Protein AF-A0A7C9F7L4-F1 (afdb_monomer_lite)

Radius of gyration: 34.63 Å; chains: 1; bounding box: 66×63×102 Å

Secondary structure (DSSP, 8-state):
--EEEEEE-SS-TT-EEEEETTEEEEES-TTSSS---EE--TTS-S--EEEEEE-TTT--EEEEETTTEEEEE-TT-TTTSPPEEEE-SPPPSEEETT-EEEEEEEEES---TT--EEEEE--TTS-SSSS-EEEEEESSSEEEEE----TTS--EEEEEEEEEEETTEEEPPPEEEEEEESPPP-BPTT-SEEEEEETTEEEEEEEBSSSEEEEEEEEETTPPPPPHHHHHTTB-TTSSBPSEEEEEEE-STTPEEEEEE-SPPTT-EEEEEEEEEESSSPPPPTTPPPEEEEEE-SS---------EEEETGGG-S--EEEETTSS-EEE-----GGGEEEEEEEEEEEETT-EEEEEEE----TTS----EEEEEEE-SS-SS---GGGEEEE--SSS--SEEEEEEE--TTPPPEEEEEEEEEEEGGG-----SSS-EEE--EEEEEEEEE--SEEEB-SSEETT-GGGBTTSS---TTSEEEEPTT-EEEEES-EEEESEEEESS-EEEEETT-EEEETT-

Structure (mmCIF, N/CA/C/O backbone):
data_AF-A0A7C9F7L4-F1
#
_entry.id   AF-A0A7C9F7L4-F1
#
loop_
_atom_site.group_PDB
_atom_site.id
_atom_site.type_symbol
_atom_site.label_atom_id
_atom_site.label_alt_id
_atom_site.label_comp_id
_atom_site.label_asym_id
_atom_site.label_entity_id
_atom_site.label_seq_id
_atom_site.pdbx_PDB_ins_code
_atom_site.Cartn_x
_atom_site.Cartn_y
_atom_site.Cartn_z
_atom_site.occupancy
_atom_site.B_iso_or_equiv
_atom_site.auth_seq_id
_atom_site.auth_comp_id
_atom_site.auth_asym_id
_atom_site.auth_atom_id
_atom_site.pdbx_PDB_model_num
ATOM 1 N N . MET A 1 1 ? 29.630 -13.111 62.685 1.00 78.38 1 MET A N 1
ATOM 2 C CA . MET A 1 1 ? 29.872 -14.139 61.651 1.00 78.38 1 MET A CA 1
ATOM 3 C C . MET A 1 1 ? 30.334 -13.424 60.390 1.00 78.38 1 MET A C 1
ATOM 5 O O . MET A 1 1 ? 29.622 -12.512 59.988 1.00 78.38 1 MET A O 1
ATOM 9 N N . PRO A 1 2 ? 31.515 -13.728 59.824 1.00 90.69 2 PRO A N 1
ATOM 10 C CA . PRO A 1 2 ? 31.982 -13.046 58.617 1.00 90.69 2 PRO A CA 1
ATOM 11 C C . PRO A 1 2 ? 31.049 -13.299 57.427 1.00 90.69 2 PRO A C 1
ATOM 13 O O . PRO A 1 2 ? 30.660 -14.443 57.178 1.00 90.69 2 PRO A O 1
ATOM 16 N N . ILE A 1 3 ? 30.709 -12.226 56.713 1.00 93.94 3 ILE A N 1
ATOM 17 C CA . ILE A 1 3 ? 29.954 -12.257 55.456 1.00 93.94 3 ILE A CA 1
ATOM 18 C C . ILE A 1 3 ? 30.969 -12.319 54.313 1.00 93.94 3 ILE A C 1
ATOM 20 O O . ILE A 1 3 ? 31.952 -11.578 54.314 1.00 93.94 3 ILE A O 1
ATOM 24 N N . ARG A 1 4 ? 30.743 -13.219 53.358 1.00 93.19 4 ARG A N 1
ATOM 25 C CA . ARG A 1 4 ? 31.626 -13.460 52.208 1.00 93.19 4 ARG A CA 1
ATOM 26 C C . ARG A 1 4 ? 31.029 -12.968 50.896 1.00 93.19 4 ARG A C 1
ATOM 28 O O . ARG A 1 4 ? 31.770 -12.526 50.027 1.00 93.19 4 ARG A O 1
ATOM 35 N N . TYR A 1 5 ? 29.705 -13.011 50.776 1.00 96.06 5 TYR A N 1
ATOM 36 C CA . TYR A 1 5 ? 28.981 -12.562 49.592 1.00 96.06 5 TYR A CA 1
ATOM 37 C C . TYR A 1 5 ? 27.568 -12.109 49.971 1.00 96.06 5 TYR A C 1
ATOM 39 O O . TYR A 1 5 ? 27.015 -12.602 50.955 1.00 96.06 5 TYR A O 1
ATOM 47 N N . GLY A 1 6 ? 26.975 -11.206 49.191 1.00 94.88 6 GLY A N 1
ATOM 48 C CA . GLY A 1 6 ? 25.592 -10.763 49.355 1.00 94.88 6 GLY A CA 1
ATOM 49 C C . GLY A 1 6 ? 24.876 -10.651 48.012 1.00 94.88 6 GLY A C 1
ATOM 50 O O . GLY A 1 6 ? 25.499 -10.312 47.009 1.00 94.88 6 GLY A O 1
ATOM 51 N N . LEU A 1 7 ? 23.582 -10.956 47.994 1.00 95.25 7 LEU A N 1
ATOM 52 C CA . LEU A 1 7 ? 22.747 -10.963 46.797 1.00 95.25 7 LEU A CA 1
ATOM 53 C C . LEU A 1 7 ? 21.364 -10.386 47.124 1.00 95.25 7 LEU A C 1
ATOM 55 O O . LEU A 1 7 ? 20.675 -10.904 48.002 1.00 95.25 7 LEU A O 1
ATOM 59 N N . PHE A 1 8 ? 20.957 -9.347 46.395 1.00 92.25 8 PHE A N 1
ATOM 60 C CA . PHE A 1 8 ? 19.576 -8.858 46.400 1.00 92.25 8 PHE A CA 1
ATOM 61 C C . PHE A 1 8 ? 18.698 -9.739 45.510 1.00 92.25 8 PHE A C 1
ATOM 63 O O . PHE A 1 8 ? 19.134 -10.159 44.431 1.00 92.25 8 PHE A O 1
ATOM 70 N N . ASN A 1 9 ? 17.459 -9.978 45.937 1.00 85.75 9 ASN A N 1
ATOM 71 C CA . ASN A 1 9 ? 16.445 -10.547 45.058 1.00 85.75 9 ASN A CA 1
ATOM 72 C C . ASN A 1 9 ? 16.118 -9.534 43.945 1.00 85.75 9 ASN A C 1
ATOM 74 O O . ASN A 1 9 ? 15.819 -8.373 44.215 1.00 85.75 9 ASN A O 1
ATOM 78 N N . GLN A 1 10 ? 16.195 -9.971 42.687 1.00 81.75 10 GLN A N 1
ATOM 79 C CA . GLN A 1 10 ? 15.934 -9.121 41.519 1.00 81.75 10 GLN A CA 1
ATOM 80 C C . GLN A 1 10 ? 14.440 -8.809 41.333 1.00 81.75 10 GLN A C 1
ATOM 82 O O . GLN A 1 10 ? 14.101 -7.872 40.619 1.00 81.75 10 GLN A O 1
ATOM 87 N N . LEU A 1 11 ? 13.556 -9.589 41.965 1.00 74.00 11 LEU A N 1
ATOM 88 C CA . LEU A 1 11 ? 12.103 -9.406 41.925 1.00 74.00 11 LEU A CA 1
ATOM 89 C C . LEU A 1 11 ? 11.584 -8.571 43.108 1.00 74.00 11 LEU A C 1
ATOM 91 O O . LEU A 1 11 ? 10.506 -7.994 43.018 1.00 74.00 11 LEU A O 1
ATOM 95 N N . ASP A 1 12 ? 12.347 -8.497 44.204 1.00 78.81 12 ASP A N 1
ATOM 96 C CA . ASP A 1 12 ? 12.028 -7.709 45.400 1.00 78.81 12 ASP A CA 1
ATOM 97 C C . ASP A 1 12 ? 13.316 -7.278 46.119 1.00 78.81 12 ASP A C 1
ATOM 99 O O . ASP A 1 12 ? 13.899 -8.020 46.911 1.00 78.81 12 ASP A O 1
ATOM 103 N N . MET A 1 13 ? 13.755 -6.041 45.883 1.00 83.31 13 MET A N 1
ATOM 104 C CA . MET A 1 13 ? 15.002 -5.520 46.456 1.00 83.31 13 MET A CA 1
ATOM 105 C C . MET A 1 13 ? 14.973 -5.348 47.984 1.00 83.31 13 MET A C 1
ATOM 107 O O . MET A 1 13 ? 16.004 -5.022 48.576 1.00 83.31 13 MET A O 1
ATOM 111 N N . SER A 1 14 ? 13.832 -5.563 48.647 1.00 83.44 14 SER A N 1
ATOM 112 C CA . SER A 1 14 ? 13.782 -5.614 50.109 1.00 83.44 14 SER A CA 1
ATOM 113 C C . SER A 1 14 ? 14.361 -6.919 50.668 1.00 83.44 14 SER A C 1
ATOM 115 O O . SER A 1 14 ? 14.740 -6.963 51.838 1.00 83.44 14 SER A O 1
ATOM 117 N N . GLN A 1 15 ? 14.502 -7.964 49.848 1.00 88.00 15 GLN A N 1
ATOM 118 C CA . GLN A 1 15 ? 15.021 -9.260 50.272 1.00 88.00 15 GLN A CA 1
ATOM 119 C C . GLN A 1 15 ? 16.504 -9.417 49.929 1.00 88.00 15 GLN A C 1
ATOM 121 O O . GLN A 1 15 ? 16.951 -9.118 48.817 1.00 88.00 15 GLN A O 1
ATOM 126 N N . VAL A 1 16 ? 17.278 -9.935 50.884 1.00 94.31 16 VAL A N 1
ATOM 127 C CA . VAL A 1 16 ? 18.730 -10.126 50.741 1.00 94.31 16 VAL A CA 1
ATOM 128 C C . VAL A 1 16 ? 19.141 -11.498 51.251 1.00 94.31 16 VAL A C 1
ATOM 130 O O . VAL A 1 16 ? 18.733 -11.903 52.338 1.00 94.31 16 VAL A O 1
ATOM 133 N N . MET A 1 17 ? 20.009 -12.177 50.497 1.00 94.81 17 MET A N 1
ATOM 134 C CA . MET A 1 17 ? 20.752 -13.360 50.936 1.00 94.81 17 MET A CA 1
ATOM 135 C C . MET A 1 17 ? 22.224 -13.033 51.170 1.00 94.81 17 MET A C 1
ATOM 137 O O . MET A 1 17 ? 22.845 -12.319 50.385 1.00 94.81 17 MET A O 1
ATOM 141 N N . LEU A 1 18 ? 22.801 -13.612 52.220 1.00 95.69 18 LEU A N 1
ATOM 142 C CA . LEU A 1 18 ? 24.199 -13.474 52.607 1.00 95.69 18 LEU A CA 1
ATOM 143 C C . LEU A 1 18 ? 24.862 -14.847 52.725 1.00 95.69 18 LEU A C 1
ATOM 145 O O . LEU A 1 18 ? 24.395 -15.711 53.466 1.00 95.69 18 LEU A O 1
ATOM 149 N N . ALA A 1 19 ? 25.992 -15.024 52.045 1.00 95.62 19 ALA A N 1
ATOM 150 C CA . ALA A 1 19 ? 26.868 -16.178 52.209 1.00 95.62 19 ALA A CA 1
ATOM 151 C C . ALA A 1 19 ? 27.839 -15.926 53.368 1.00 95.62 19 ALA A C 1
ATOM 153 O O . ALA A 1 19 ? 28.439 -14.850 53.461 1.00 95.62 19 ALA A O 1
ATOM 154 N N . THR A 1 20 ? 27.999 -16.903 54.257 1.00 96.00 20 THR A N 1
ATOM 155 C CA . THR A 1 20 ? 28.790 -16.758 55.487 1.00 96.00 20 THR A CA 1
ATOM 156 C C . THR A 1 20 ? 29.670 -17.979 55.761 1.00 96.00 20 THR A C 1
ATOM 158 O O . THR A 1 20 ? 29.574 -19.007 55.093 1.00 96.00 20 THR A O 1
ATOM 161 N N . GLU A 1 21 ? 30.500 -17.895 56.803 1.00 93.19 21 GLU A N 1
ATOM 162 C CA . GLU A 1 21 ? 31.309 -19.020 57.310 1.00 93.19 21 GLU A CA 1
ATOM 163 C C . GLU A 1 21 ? 30.499 -20.239 57.778 1.00 93.19 21 GLU A C 1
ATOM 165 O O . GLU A 1 21 ? 31.048 -21.332 57.872 1.00 93.19 21 GLU A O 1
ATOM 170 N N . MET A 1 22 ? 29.206 -20.073 58.067 1.00 90.62 22 MET A N 1
ATOM 171 C CA . MET A 1 22 ? 28.367 -21.126 58.656 1.00 90.62 22 MET A CA 1
ATOM 172 C C . MET A 1 22 ? 27.151 -21.487 57.789 1.00 90.62 22 MET A C 1
ATOM 174 O O . MET A 1 22 ? 26.237 -22.156 58.271 1.00 90.62 22 MET A O 1
ATOM 178 N N . GLY A 1 23 ? 27.115 -21.038 56.534 1.00 92.38 23 GLY A N 1
ATOM 179 C CA . GLY A 1 23 ? 26.007 -21.267 55.604 1.00 92.38 23 GLY A CA 1
ATOM 180 C C . GLY A 1 23 ? 25.431 -19.968 55.045 1.00 92.38 23 GLY A C 1
ATOM 181 O O . GLY A 1 23 ? 26.117 -18.942 54.997 1.00 92.38 23 GLY A O 1
ATOM 182 N N . VAL A 1 24 ? 24.169 -20.001 54.627 1.00 94.25 24 VAL A N 1
AT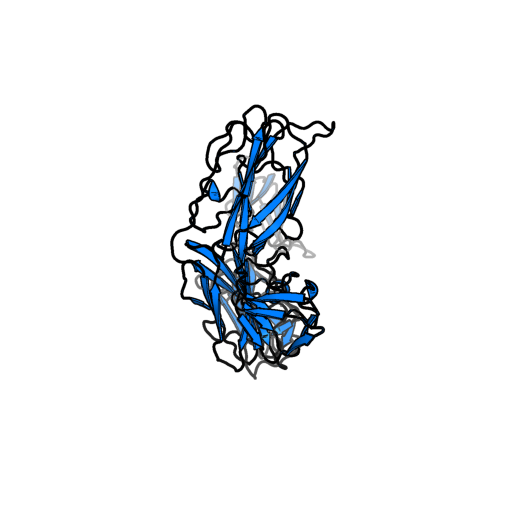OM 183 C CA . VAL A 1 24 ? 23.478 -18.862 54.016 1.00 94.25 24 VAL A CA 1
ATOM 184 C C . VAL A 1 24 ? 22.421 -18.312 54.972 1.00 94.25 24 VAL A C 1
ATOM 186 O O . VAL A 1 24 ? 21.704 -19.061 55.636 1.00 94.25 24 VAL A O 1
ATOM 189 N N . TRP A 1 25 ? 22.326 -16.987 55.037 1.00 93.62 25 TRP A N 1
ATOM 190 C CA . TRP A 1 25 ? 21.325 -16.260 55.813 1.00 93.62 25 TRP A CA 1
ATOM 191 C C . TRP A 1 25 ? 20.490 -15.382 54.894 1.00 93.62 25 TRP A C 1
ATOM 193 O O . TRP A 1 25 ? 21.026 -14.821 53.945 1.00 93.62 25 TRP A O 1
ATOM 203 N N . ALA A 1 26 ? 19.203 -15.230 55.186 1.00 92.19 26 ALA A N 1
ATOM 204 C CA . ALA A 1 26 ? 18.315 -14.353 54.437 1.00 92.19 26 ALA A CA 1
ATOM 205 C C . ALA A 1 26 ? 17.495 -13.447 55.353 1.00 92.19 26 ALA A C 1
ATOM 207 O O . ALA A 1 26 ? 17.210 -13.790 56.504 1.00 92.19 26 ALA A O 1
ATOM 208 N N . THR A 1 27 ? 17.102 -12.300 54.811 1.00 91.25 27 THR A N 1
ATOM 209 C CA . THR A 1 27 ? 16.079 -11.426 55.377 1.00 91.25 27 THR A CA 1
ATOM 210 C C . THR A 1 27 ? 15.035 -11.113 54.314 1.00 91.25 27 THR A C 1
ATOM 212 O O . THR A 1 27 ? 15.372 -10.948 53.141 1.00 91.25 27 THR A O 1
ATOM 215 N N . ASN A 1 28 ? 13.779 -11.007 54.743 1.00 84.25 28 ASN A N 1
ATOM 216 C CA . ASN A 1 28 ? 12.669 -10.611 53.878 1.00 84.25 28 ASN A CA 1
ATOM 217 C C . ASN A 1 28 ? 12.456 -9.090 53.851 1.00 84.25 28 ASN A C 1
ATOM 219 O O . ASN A 1 28 ? 11.612 -8.618 53.104 1.00 84.25 28 ASN A O 1
ATOM 223 N N . ASN A 1 29 ? 13.153 -8.330 54.704 1.00 85.31 29 ASN A N 1
ATOM 224 C CA . ASN A 1 29 ? 13.050 -6.874 54.733 1.00 85.31 29 ASN A CA 1
ATOM 225 C C . ASN A 1 29 ? 14.342 -6.246 55.275 1.00 85.31 29 ASN A C 1
ATOM 227 O O . ASN A 1 29 ? 14.453 -5.885 56.449 1.00 85.31 29 ASN A O 1
ATOM 231 N N . PHE A 1 30 ? 15.321 -6.101 54.388 1.00 91.19 30 PHE A N 1
ATOM 232 C CA . PHE A 1 30 ? 16.607 -5.462 54.644 1.00 91.19 30 PHE A CA 1
ATOM 233 C C . PHE A 1 30 ? 16.483 -3.956 54.927 1.00 91.19 30 PHE A C 1
ATOM 235 O O . PHE A 1 30 ? 17.374 -3.374 55.538 1.00 91.19 30 PHE A O 1
ATOM 242 N N . LEU A 1 31 ? 15.375 -3.331 54.513 1.00 86.69 31 LEU A N 1
ATOM 243 C CA . LEU A 1 31 ? 15.116 -1.901 54.701 1.00 86.69 31 LEU A CA 1
ATOM 244 C C . LEU A 1 31 ? 14.517 -1.572 56.080 1.00 86.69 31 LEU A C 1
ATOM 246 O O . LEU A 1 31 ? 14.374 -0.397 56.421 1.00 86.69 31 LEU A O 1
ATOM 250 N N . ALA A 1 32 ? 14.159 -2.579 56.882 1.00 87.75 32 ALA A N 1
ATOM 251 C CA . ALA A 1 32 ? 13.687 -2.368 58.245 1.00 87.75 32 ALA A CA 1
ATOM 252 C C . ALA A 1 32 ? 14.779 -1.729 59.119 1.00 87.75 32 ALA A C 1
ATOM 254 O O . ALA A 1 32 ? 15.965 -2.012 58.970 1.00 87.75 32 ALA A O 1
ATOM 255 N N . THR A 1 33 ? 14.379 -0.924 60.108 1.00 91.06 33 THR A N 1
ATOM 256 C CA . THR A 1 33 ? 15.317 -0.322 61.076 1.00 91.06 33 THR A CA 1
ATOM 257 C C . THR A 1 33 ? 16.108 -1.367 61.865 1.00 91.06 33 THR A C 1
ATOM 259 O O . THR A 1 33 ? 17.233 -1.096 62.271 1.00 91.06 33 THR A O 1
ATOM 262 N N . ASN A 1 34 ? 15.542 -2.563 62.055 1.00 90.44 34 ASN A N 1
ATOM 263 C CA . ASN A 1 34 ? 16.217 -3.735 62.610 1.00 90.44 34 ASN A CA 1
ATOM 264 C C . ASN A 1 34 ? 15.827 -4.988 61.800 1.00 90.44 34 ASN A C 1
ATOM 266 O O . ASN A 1 34 ? 14.831 -5.635 62.136 1.00 90.44 34 ASN A O 1
ATOM 270 N N . PRO A 1 35 ? 16.564 -5.334 60.729 1.00 92.06 35 PRO A N 1
ATOM 271 C CA . PRO A 1 35 ? 16.234 -6.478 59.884 1.00 92.06 35 PRO A CA 1
ATOM 272 C C . PRO A 1 35 ? 16.350 -7.801 60.645 1.00 92.06 35 PRO A C 1
ATOM 274 O O . PRO A 1 35 ? 17.355 -8.071 61.309 1.00 92.06 35 PRO A O 1
ATOM 277 N N . THR A 1 36 ? 15.332 -8.650 60.529 1.00 92.38 36 THR A N 1
ATOM 278 C CA . THR A 1 36 ? 15.362 -10.014 61.065 1.00 92.38 36 THR A CA 1
ATOM 279 C C . THR A 1 36 ? 16.049 -10.945 60.073 1.00 92.38 36 THR A C 1
ATOM 281 O O . THR A 1 36 ? 15.758 -10.920 58.877 1.00 92.38 36 THR A O 1
ATOM 284 N N . TRP A 1 37 ? 16.970 -11.773 60.567 1.00 92.81 37 TRP A N 1
ATOM 285 C CA . TRP A 1 37 ? 17.751 -12.705 59.752 1.00 92.81 37 TRP A CA 1
ATOM 286 C C . TRP A 1 37 ? 17.469 -14.145 60.160 1.00 92.81 37 TRP A C 1
ATOM 288 O O . TRP A 1 37 ? 17.461 -14.467 61.348 1.00 92.81 37 TRP A O 1
ATOM 298 N N . ALA A 1 38 ? 17.295 -15.016 59.170 1.00 89.50 38 ALA A N 1
ATOM 299 C CA . ALA A 1 38 ? 17.122 -16.449 59.362 1.00 89.50 38 ALA A CA 1
ATOM 300 C C . ALA A 1 38 ? 18.162 -17.227 58.552 1.00 89.50 38 ALA A C 1
ATOM 302 O O . ALA A 1 38 ? 18.510 -16.841 57.436 1.00 89.50 38 ALA A O 1
ATOM 303 N N . ALA A 1 39 ? 18.656 -18.332 59.109 1.00 89.62 39 ALA A N 1
ATOM 304 C CA . ALA A 1 39 ? 19.496 -19.259 58.365 1.00 89.62 39 ALA A CA 1
ATOM 305 C C . ALA A 1 39 ? 18.628 -20.050 57.375 1.00 89.62 39 ALA A C 1
ATOM 307 O O . ALA A 1 39 ? 17.615 -20.628 57.766 1.00 89.62 39 ALA A O 1
ATOM 308 N N . ILE A 1 40 ? 19.045 -20.114 56.113 1.00 86.12 40 ILE A N 1
ATOM 309 C CA . ILE A 1 40 ? 18.369 -20.860 55.039 1.00 86.12 40 ILE A CA 1
ATOM 310 C C . ILE A 1 40 ? 19.222 -22.063 54.629 1.00 86.12 40 ILE A C 1
ATOM 312 O O . ILE A 1 40 ? 19.671 -22.198 53.495 1.00 86.12 40 ILE A O 1
ATOM 316 N N . ASN A 1 41 ? 19.460 -22.944 55.605 1.00 83.12 41 ASN A N 1
ATOM 317 C CA . ASN A 1 41 ? 20.388 -24.073 55.505 1.00 83.12 41 ASN A CA 1
ATOM 318 C C . ASN A 1 41 ? 19.692 -25.452 55.487 1.00 83.12 41 ASN A C 1
ATOM 320 O O . ASN A 1 41 ? 20.335 -26.457 55.764 1.00 83.12 41 ASN A O 1
ATOM 324 N N . ASN A 1 42 ? 18.391 -25.540 55.181 1.00 76.81 42 ASN A N 1
ATOM 325 C CA . ASN A 1 42 ? 17.576 -26.751 55.411 1.00 76.81 42 ASN A CA 1
ATOM 326 C C . ASN A 1 42 ? 18.196 -28.064 54.886 1.00 76.81 42 ASN A C 1
ATOM 328 O O . ASN A 1 42 ? 18.085 -29.097 55.537 1.00 76.81 42 ASN A O 1
ATOM 332 N N . SER A 1 43 ? 18.854 -28.034 53.723 1.00 80.00 43 SER A N 1
ATOM 333 C CA . SER A 1 43 ? 19.608 -29.173 53.158 1.00 80.00 43 SER A CA 1
ATOM 334 C C . SER A 1 43 ? 21.094 -28.859 52.928 1.00 80.00 43 SER A C 1
ATOM 336 O O . SER A 1 43 ? 21.815 -29.633 52.299 1.00 80.00 43 SER A O 1
ATOM 338 N N . LEU A 1 44 ? 21.560 -27.721 53.445 1.00 83.44 44 LEU A N 1
ATOM 339 C CA . LEU A 1 44 ? 22.931 -27.248 53.332 1.00 83.44 44 LEU A CA 1
ATOM 340 C C . LEU A 1 44 ? 23.637 -27.477 54.670 1.00 83.44 44 LEU A C 1
ATOM 342 O O . LEU A 1 44 ? 23.260 -26.916 55.695 1.00 83.44 44 LEU A O 1
ATOM 346 N N . ALA A 1 45 ? 24.679 -28.308 54.672 1.00 81.81 45 ALA A N 1
ATOM 347 C CA . ALA A 1 45 ? 25.489 -28.504 55.873 1.00 81.81 45 ALA A CA 1
ATOM 348 C C . ALA A 1 45 ? 26.073 -27.165 56.360 1.00 81.81 45 ALA A C 1
ATOM 350 O O . ALA A 1 45 ? 26.326 -26.274 55.553 1.00 81.81 45 ALA A O 1
ATOM 351 N N . HIS A 1 46 ? 26.344 -27.037 57.662 1.00 87.44 46 HIS A N 1
ATOM 352 C CA . HIS A 1 46 ? 27.034 -25.866 58.212 1.00 87.44 46 HIS A CA 1
ATOM 353 C C . HIS A 1 46 ? 28.475 -25.800 57.692 1.00 87.44 46 HIS A C 1
ATOM 355 O O . HIS A 1 46 ? 29.398 -26.345 58.297 1.00 87.44 46 HIS A O 1
ATOM 361 N N . VAL A 1 47 ? 28.649 -25.161 56.539 1.00 90.56 47 VAL A N 1
ATOM 362 C CA . VAL A 1 47 ? 29.932 -24.963 55.874 1.00 90.56 47 VAL A CA 1
ATOM 363 C C . VAL A 1 47 ? 30.050 -23.548 55.345 1.00 90.56 47 VAL A C 1
ATOM 365 O O . VAL A 1 47 ? 29.055 -22.882 55.049 1.00 90.56 47 VAL A O 1
ATOM 368 N N . ARG A 1 48 ? 31.297 -23.118 55.170 1.00 94.06 48 ARG A N 1
ATOM 369 C CA . ARG A 1 48 ? 31.602 -21.838 54.551 1.00 94.06 48 ARG A CA 1
ATOM 370 C C . ARG A 1 48 ? 31.027 -21.771 53.139 1.00 94.06 48 ARG A C 1
ATOM 372 O O . ARG A 1 48 ? 31.246 -22.672 52.327 1.00 94.06 48 ARG A O 1
ATOM 379 N N . CYS A 1 49 ? 30.317 -20.685 52.867 1.00 94.62 49 CYS A N 1
ATOM 380 C CA . CYS A 1 49 ? 29.761 -20.344 51.567 1.00 94.62 49 CYS A CA 1
ATOM 381 C C . CYS A 1 49 ? 30.460 -19.087 51.046 1.00 94.62 49 CYS A C 1
ATOM 383 O O . CYS A 1 49 ? 30.461 -18.057 51.718 1.00 94.62 49 CYS A O 1
ATOM 385 N N . ASP A 1 50 ? 31.058 -19.186 49.859 1.00 93.19 50 ASP A N 1
ATOM 386 C CA . ASP A 1 50 ? 31.942 -18.152 49.309 1.00 93.19 50 ASP A CA 1
ATOM 387 C C . ASP A 1 50 ? 31.267 -17.337 48.186 1.00 93.19 50 ASP A C 1
ATOM 389 O O . ASP A 1 50 ? 31.741 -16.256 47.842 1.00 93.19 50 ASP A O 1
ATOM 393 N N . TRP A 1 51 ? 30.149 -17.820 47.624 1.00 93.12 51 TRP A N 1
ATOM 394 C CA . TRP A 1 51 ? 29.510 -17.208 46.454 1.00 93.12 51 TRP A CA 1
ATOM 395 C C . TRP A 1 51 ? 28.002 -17.485 46.379 1.00 93.12 51 TRP A C 1
ATOM 397 O O . TRP A 1 51 ? 27.577 -18.596 46.689 1.00 93.12 51 TRP A O 1
ATOM 407 N N . LEU A 1 52 ? 27.217 -16.496 45.928 1.00 95.31 52 LEU A N 1
ATOM 408 C CA . LEU A 1 52 ? 25.805 -16.627 45.543 1.00 95.31 52 LEU A CA 1
ATOM 409 C C . LEU A 1 52 ? 25.598 -16.130 44.106 1.00 95.31 52 LEU A C 1
ATOM 411 O O . LEU A 1 52 ? 26.186 -15.122 43.712 1.00 95.31 52 LEU A O 1
ATOM 415 N N . HIS A 1 53 ? 24.727 -16.788 43.343 1.00 93.81 53 HIS A N 1
ATOM 416 C CA . HIS A 1 53 ? 24.403 -16.391 41.971 1.00 93.81 53 HIS A CA 1
ATOM 417 C C . HIS A 1 53 ? 22.915 -16.570 41.655 1.00 93.81 53 HIS A C 1
ATOM 419 O O . HIS A 1 53 ? 22.381 -17.657 41.845 1.00 93.81 53 HIS A O 1
ATOM 425 N N . TYR A 1 54 ? 22.268 -15.518 41.147 1.00 91.25 54 TYR A N 1
ATOM 426 C CA . TYR A 1 54 ? 20.867 -15.529 40.714 1.00 91.25 54 TYR A CA 1
ATOM 427 C C . TYR A 1 54 ? 20.745 -15.881 39.230 1.00 91.25 54 TYR A C 1
ATOM 429 O O . TYR A 1 54 ? 21.427 -15.283 38.396 1.00 91.25 54 TYR A O 1
ATOM 437 N N . ARG A 1 55 ? 19.834 -16.794 38.885 1.00 88.38 55 ARG A N 1
ATOM 438 C CA . ARG A 1 55 ? 19.522 -17.153 37.499 1.00 88.38 55 ARG A CA 1
ATOM 439 C C . ARG A 1 55 ? 18.208 -16.510 37.055 1.00 88.38 55 ARG A C 1
ATOM 441 O O . ARG A 1 55 ? 17.138 -16.921 37.482 1.00 88.38 55 ARG A O 1
ATOM 448 N N . ALA A 1 56 ? 18.279 -15.561 36.121 1.00 79.75 56 ALA A N 1
ATOM 449 C CA . ALA A 1 56 ? 17.112 -14.796 35.664 1.00 79.75 56 ALA A CA 1
ATOM 450 C C . ALA A 1 56 ? 16.010 -15.627 34.977 1.00 79.75 56 ALA A C 1
ATOM 452 O O . ALA A 1 56 ? 14.856 -15.218 34.996 1.00 79.75 56 ALA A O 1
ATOM 453 N N . ALA A 1 57 ? 16.346 -16.782 34.395 1.00 77.38 57 ALA A N 1
ATOM 454 C CA . ALA A 1 57 ? 15.384 -17.607 33.660 1.00 77.38 57 ALA A CA 1
ATOM 455 C C . ALA A 1 57 ? 14.289 -18.234 34.548 1.00 77.38 57 ALA A C 1
ATOM 457 O O . ALA A 1 57 ? 13.187 -18.469 34.066 1.00 77.38 57 ALA A O 1
ATOM 458 N N . ASP A 1 58 ? 14.582 -18.524 35.820 1.00 78.75 58 ASP A N 1
ATOM 459 C CA . ASP A 1 58 ? 13.642 -19.185 36.745 1.00 78.75 58 ASP A CA 1
ATOM 460 C C . ASP A 1 58 ? 13.720 -18.684 38.201 1.00 78.75 58 ASP A C 1
ATOM 462 O O . ASP A 1 58 ? 13.039 -19.191 39.098 1.00 78.75 58 ASP A O 1
ATOM 466 N N . GLY A 1 59 ? 14.568 -17.685 38.445 1.00 77.19 59 GLY A N 1
ATOM 467 C CA . GLY A 1 59 ? 14.778 -17.042 39.735 1.00 77.19 59 GLY A CA 1
ATOM 468 C C . GLY A 1 59 ? 15.511 -17.886 40.782 1.00 77.19 59 GLY A C 1
ATOM 469 O O . GLY A 1 59 ? 15.580 -17.491 41.944 1.00 77.19 59 GLY A O 1
ATOM 470 N N . GLN A 1 60 ? 16.074 -19.044 40.421 1.00 88.50 60 GLN A N 1
ATOM 471 C CA . GLN A 1 60 ? 16.840 -19.840 41.384 1.00 88.50 60 GLN A CA 1
ATOM 472 C C . GLN A 1 60 ? 18.159 -19.161 41.772 1.00 88.50 60 GLN A C 1
ATOM 474 O O . GLN A 1 60 ? 18.810 -18.498 40.960 1.00 88.50 60 GLN A O 1
ATOM 479 N N . VAL A 1 61 ? 18.588 -19.391 43.013 1.00 91.56 61 VAL A N 1
ATOM 480 C CA . VAL A 1 61 ? 19.882 -18.946 43.537 1.00 91.56 61 VAL A CA 1
ATOM 481 C C . VAL A 1 61 ? 20.781 -20.153 43.758 1.00 91.56 61 VAL A C 1
ATOM 483 O O . VAL A 1 61 ? 20.415 -21.080 44.476 1.00 91.56 61 VAL A O 1
ATOM 486 N N . ALA A 1 62 ? 21.974 -20.134 43.172 1.00 93.44 62 ALA A N 1
ATOM 487 C CA . ALA A 1 62 ? 23.027 -21.104 43.444 1.00 93.44 62 ALA A CA 1
ATOM 488 C C . ALA A 1 62 ? 23.999 -20.569 44.505 1.00 93.44 62 ALA A C 1
ATOM 490 O O . ALA A 1 62 ? 24.315 -19.380 44.514 1.00 93.44 62 ALA A O 1
ATOM 491 N N . VAL A 1 63 ? 24.506 -21.451 45.369 1.00 94.62 63 VAL A N 1
ATOM 492 C CA . VAL A 1 63 ? 25.547 -21.160 46.361 1.00 94.62 63 VAL A CA 1
ATOM 493 C C . VAL A 1 63 ? 26.760 -22.064 46.156 1.00 94.62 63 VAL A C 1
ATOM 495 O O . VAL A 1 63 ? 26.640 -23.290 46.093 1.00 94.62 63 VAL A O 1
ATOM 498 N N . GLY A 1 64 ? 27.943 -21.455 46.075 1.00 94.31 64 GLY A N 1
ATOM 499 C CA . GLY A 1 64 ? 29.227 -22.155 46.064 1.00 94.31 64 GLY A CA 1
ATOM 500 C C . GLY A 1 64 ? 29.750 -22.366 47.485 1.00 94.31 64 GLY A C 1
ATOM 501 O O . GLY A 1 64 ? 29.937 -21.402 48.232 1.00 94.31 64 GLY A O 1
ATOM 502 N N . THR A 1 65 ? 29.999 -23.620 47.861 1.00 93.62 65 THR A N 1
ATOM 503 C CA . THR A 1 65 ? 30.458 -23.992 49.210 1.00 93.62 65 THR A CA 1
ATOM 504 C C . THR A 1 65 ? 31.926 -24.401 49.226 1.00 93.62 65 THR A C 1
ATOM 506 O O . THR A 1 65 ? 32.453 -24.945 48.251 1.00 93.62 65 THR A O 1
ATOM 509 N N . HIS A 1 66 ? 32.588 -24.226 50.367 1.00 91.62 66 HIS A N 1
ATOM 510 C CA . HIS A 1 66 ? 33.942 -24.722 50.555 1.00 91.62 66 HIS A CA 1
ATOM 511 C C . HIS A 1 66 ? 33.945 -26.240 50.790 1.00 91.62 66 HIS A C 1
ATOM 513 O O . HIS A 1 66 ? 33.558 -26.728 51.853 1.00 91.62 66 HIS A O 1
ATOM 519 N N . GLY A 1 67 ? 34.407 -26.995 49.790 1.00 88.19 67 GLY A N 1
ATOM 520 C CA . GLY A 1 67 ? 34.642 -28.439 49.897 1.00 88.19 67 GLY A CA 1
ATOM 521 C C . GLY A 1 67 ? 33.402 -29.332 49.764 1.00 88.19 67 GLY A C 1
ATOM 522 O O . GLY A 1 67 ? 33.525 -30.538 49.964 1.00 88.19 67 GLY A O 1
ATOM 523 N N . ARG A 1 68 ? 32.221 -28.786 49.425 1.00 88.69 68 ARG A N 1
ATOM 524 C CA . ARG A 1 68 ? 30.983 -29.574 49.223 1.00 88.69 68 ARG A CA 1
ATOM 525 C C . ARG A 1 68 ? 30.267 -29.309 47.894 1.00 88.69 68 ARG A C 1
ATOM 527 O O . ARG A 1 68 ? 29.157 -29.791 47.698 1.00 88.69 68 ARG A O 1
ATOM 534 N N . GLY A 1 69 ? 30.903 -28.588 46.973 1.00 89.88 69 GLY A N 1
ATOM 535 C CA . GLY A 1 69 ? 30.334 -28.285 45.660 1.00 89.88 69 GLY A CA 1
ATOM 536 C C . GLY A 1 69 ? 29.295 -27.162 45.702 1.00 89.88 69 GLY A C 1
ATOM 537 O O . GLY A 1 69 ? 29.414 -26.224 46.496 1.00 89.88 69 GLY A O 1
ATOM 538 N N . MET A 1 70 ? 28.303 -27.243 44.817 1.00 91.19 70 MET A N 1
ATOM 539 C CA . MET A 1 70 ? 27.284 -26.212 44.609 1.00 91.19 70 MET A CA 1
ATOM 540 C C . MET A 1 70 ? 25.900 -26.727 45.004 1.00 91.19 70 MET A C 1
ATOM 542 O O . MET A 1 70 ? 25.548 -27.863 44.693 1.00 91.19 70 MET A O 1
ATOM 546 N N . PHE A 1 71 ? 25.119 -25.874 45.659 1.00 91.94 71 PHE A N 1
ATOM 547 C CA . PHE A 1 71 ? 23.724 -26.128 46.028 1.00 91.94 71 PHE A CA 1
ATOM 548 C C . PHE A 1 71 ? 22.841 -25.044 45.409 1.00 91.94 71 PHE A C 1
ATOM 550 O O . PHE A 1 71 ? 23.341 -23.967 45.087 1.00 91.94 71 PHE A O 1
ATOM 557 N N . SER A 1 72 ? 21.544 -25.299 45.248 1.00 90.19 72 SER A N 1
ATOM 558 C CA . SER A 1 72 ? 20.588 -24.292 44.782 1.00 90.19 72 SER A CA 1
ATOM 559 C C . SER A 1 72 ? 19.371 -24.190 45.692 1.00 90.19 72 SER A C 1
ATOM 561 O O . SER A 1 72 ? 19.046 -25.114 46.439 1.00 90.19 72 SER A O 1
ATOM 563 N N . THR A 1 73 ? 18.713 -23.039 45.633 1.00 86.62 73 THR A N 1
ATOM 564 C CA . THR A 1 73 ? 17.438 -22.767 46.287 1.00 86.62 73 THR A CA 1
ATOM 565 C C . THR A 1 73 ? 16.528 -21.997 45.339 1.00 86.62 73 THR A C 1
ATOM 567 O O . THR A 1 73 ? 16.975 -21.203 44.512 1.00 86.62 73 THR A O 1
ATOM 570 N N . ASP A 1 74 ? 15.234 -22.230 45.481 1.00 84.19 74 ASP A N 1
ATOM 571 C CA . ASP A 1 74 ? 14.138 -21.521 44.836 1.00 84.19 74 ASP A CA 1
ATOM 572 C C . ASP A 1 74 ? 13.612 -20.359 45.695 1.00 84.19 74 ASP A C 1
ATOM 574 O O . ASP A 1 74 ? 12.571 -19.787 45.385 1.00 84.19 74 ASP A O 1
ATOM 578 N N . ALA A 1 75 ? 14.313 -19.976 46.765 1.00 79.12 75 ALA A N 1
ATOM 579 C CA . ALA A 1 75 ? 13.849 -18.940 47.686 1.00 79.12 75 ALA A CA 1
ATOM 580 C C . ALA A 1 75 ? 13.616 -17.566 47.023 1.00 79.12 75 ALA A C 1
ATOM 582 O O . ALA A 1 75 ? 12.815 -16.793 47.535 1.00 79.12 75 ALA A O 1
ATOM 583 N N . PHE A 1 76 ? 14.247 -17.282 45.875 1.00 81.38 76 PHE A N 1
ATOM 584 C CA . PHE A 1 76 ? 13.958 -16.110 45.028 1.00 81.38 76 PHE A CA 1
ATOM 585 C C . PHE A 1 76 ? 13.320 -16.478 43.674 1.00 81.38 76 PHE A C 1
ATOM 587 O O . PHE A 1 76 ? 13.302 -15.662 42.754 1.00 81.38 76 PHE A O 1
ATOM 594 N N . SER A 1 77 ? 12.808 -17.705 43.530 1.00 75.81 77 SER A N 1
ATOM 595 C CA . SER A 1 77 ? 12.175 -18.164 42.293 1.00 75.81 77 SER A CA 1
ATOM 596 C C . SER A 1 77 ? 10.964 -17.308 41.945 1.00 75.81 77 SER A C 1
ATOM 598 O O . SER A 1 77 ? 10.209 -16.890 42.823 1.00 75.81 77 SER A O 1
ATOM 600 N N . THR A 1 78 ? 10.723 -17.122 40.648 1.00 63.56 78 THR A N 1
ATOM 601 C CA . THR A 1 78 ? 9.505 -16.483 40.132 1.00 63.56 78 THR A CA 1
ATOM 602 C C . THR A 1 78 ? 8.227 -17.188 40.593 1.00 63.56 78 THR A C 1
ATOM 604 O O . THR A 1 78 ? 7.205 -16.527 40.748 1.00 63.56 78 THR A O 1
ATOM 607 N N . ALA A 1 79 ? 8.284 -18.493 40.886 1.00 63.25 79 ALA A N 1
ATOM 608 C CA . ALA A 1 79 ? 7.169 -19.247 41.461 1.00 63.25 79 ALA A CA 1
ATOM 609 C C . ALA A 1 79 ? 6.842 -18.840 42.913 1.00 63.25 79 ALA A C 1
ATOM 611 O O . ALA A 1 79 ? 5.698 -18.964 43.341 1.00 63.25 79 ALA A O 1
ATOM 612 N N . ASN A 1 80 ? 7.835 -18.331 43.648 1.00 67.12 80 ASN A N 1
ATOM 613 C CA . ASN A 1 80 ? 7.714 -17.883 45.037 1.00 67.12 80 ASN A CA 1
ATOM 614 C C . ASN A 1 80 ? 7.628 -16.350 45.155 1.00 67.12 80 ASN A C 1
ATOM 616 O O . ASN A 1 80 ? 7.523 -15.822 46.263 1.00 67.12 80 ASN A O 1
ATOM 620 N N . ALA A 1 81 ? 7.689 -15.630 44.031 1.00 65.44 81 ALA A N 1
ATOM 621 C CA . ALA A 1 81 ? 7.574 -14.181 44.016 1.00 65.44 81 ALA A CA 1
ATOM 622 C C . ALA A 1 81 ? 6.167 -13.749 44.458 1.00 65.44 81 ALA A C 1
ATOM 624 O O . ALA A 1 81 ? 5.184 -14.413 44.106 1.00 65.44 81 ALA A O 1
ATOM 625 N N . PRO A 1 82 ? 6.043 -12.629 45.196 1.00 74.06 82 PRO A N 1
ATOM 626 C CA . PRO A 1 82 ? 4.740 -12.050 45.463 1.00 74.06 82 PRO A CA 1
ATOM 627 C C . PRO A 1 82 ? 4.039 -11.765 44.136 1.00 74.06 82 PRO A C 1
ATOM 629 O O . PRO A 1 82 ? 4.653 -11.338 43.150 1.00 74.06 82 PRO A O 1
ATOM 632 N N . ILE A 1 83 ? 2.742 -12.040 44.114 1.00 82.94 83 ILE A N 1
ATOM 633 C CA . ILE A 1 83 ? 1.946 -11.815 42.918 1.00 82.94 83 ILE A CA 1
ATOM 634 C C . ILE A 1 83 ? 1.838 -10.318 42.701 1.00 82.94 83 ILE A C 1
ATOM 636 O O . ILE A 1 83 ? 1.427 -9.580 43.597 1.00 82.94 83 ILE A O 1
ATOM 640 N N . SER A 1 84 ? 2.217 -9.879 41.509 1.00 85.69 84 SER A N 1
ATOM 641 C CA . SER A 1 84 ? 2.085 -8.489 41.102 1.00 85.69 84 SER A CA 1
ATOM 642 C C . SER A 1 84 ? 1.606 -8.413 39.664 1.00 85.69 84 SER A C 1
ATOM 644 O O . SER A 1 84 ? 1.898 -9.298 38.855 1.00 85.69 84 SER A O 1
ATOM 646 N N . LEU A 1 85 ? 0.850 -7.360 39.371 1.00 91.50 85 LEU A N 1
ATOM 647 C CA . LEU A 1 85 ? 0.348 -7.033 38.045 1.00 91.50 85 LEU A CA 1
ATOM 648 C C . LEU A 1 85 ? 0.714 -5.581 37.742 1.00 91.50 85 LEU A C 1
ATOM 650 O O . LEU A 1 85 ? 0.533 -4.706 38.588 1.00 91.50 85 LEU A O 1
ATOM 654 N N . THR A 1 86 ? 1.160 -5.310 36.523 1.00 91.50 86 THR A N 1
ATOM 655 C CA . THR A 1 86 ? 1.450 -3.955 36.046 1.00 91.50 86 THR A CA 1
ATOM 656 C C . THR A 1 86 ? 0.936 -3.816 34.624 1.00 91.50 86 THR A C 1
ATOM 658 O O . THR A 1 86 ? 1.314 -4.599 33.759 1.00 91.50 86 THR A O 1
ATOM 661 N N . ILE A 1 87 ? 0.096 -2.817 34.358 1.00 92.25 87 ILE A N 1
ATOM 662 C CA . ILE A 1 87 ? -0.278 -2.465 32.983 1.00 92.25 87 ILE A CA 1
ATOM 663 C C . ILE A 1 87 ? 0.930 -1.786 32.331 1.00 92.25 87 ILE A C 1
ATOM 665 O O . ILE A 1 87 ? 1.419 -0.781 32.844 1.00 92.25 87 ILE A O 1
ATOM 669 N N . THR A 1 88 ? 1.429 -2.337 31.225 1.00 89.12 88 THR A N 1
ATOM 670 C CA . THR A 1 88 ? 2.600 -1.798 30.504 1.00 89.12 88 THR A CA 1
ATOM 671 C C . THR A 1 88 ? 2.218 -1.001 29.261 1.00 89.12 88 THR A C 1
ATOM 673 O O . THR A 1 88 ? 3.030 -0.231 28.746 1.00 89.12 88 THR A O 1
ATOM 676 N N . SER A 1 89 ? 0.978 -1.141 28.788 1.00 84.38 89 SER A N 1
ATOM 677 C CA . SER A 1 89 ? 0.441 -0.335 27.694 1.00 84.38 89 SER A CA 1
ATOM 678 C C . SER A 1 89 ? 0.335 1.142 28.071 1.00 84.38 89 SER A C 1
ATOM 680 O O . SER A 1 89 ? -0.152 1.499 29.142 1.00 84.38 89 SER A O 1
ATOM 682 N N . THR A 1 90 ? 0.727 2.017 27.145 1.00 85.88 90 THR A N 1
ATOM 683 C CA . THR A 1 90 ? 0.432 3.452 27.247 1.00 85.88 90 THR A CA 1
ATOM 684 C C . THR A 1 90 ? -1.007 3.697 26.796 1.00 85.88 90 THR A C 1
ATOM 686 O O . THR A 1 90 ? -1.361 3.344 25.671 1.00 85.88 90 THR A O 1
ATOM 689 N N . LEU A 1 91 ? -1.840 4.278 27.663 1.00 84.38 91 LEU A N 1
ATOM 690 C CA . LEU A 1 91 ? -3.241 4.570 27.345 1.00 84.38 91 LEU A CA 1
ATOM 691 C C . LEU A 1 91 ? -3.380 5.872 26.533 1.00 84.38 91 LEU A C 1
ATOM 693 O O . LEU A 1 91 ? -2.680 6.846 26.826 1.00 84.38 91 LEU A O 1
ATOM 697 N N . PRO A 1 92 ? -4.305 5.938 25.555 1.00 78.19 92 PRO A N 1
ATOM 698 C CA . PRO A 1 92 ? -4.689 7.196 24.921 1.00 78.19 92 PRO A CA 1
ATOM 699 C C . PRO A 1 92 ? -5.310 8.168 25.934 1.00 78.19 92 PRO A C 1
ATOM 701 O O . PRO A 1 92 ? -6.015 7.757 26.853 1.00 78.19 92 PRO A O 1
ATOM 704 N N . ALA A 1 93 ? -5.127 9.475 25.727 1.00 81.06 93 ALA A N 1
ATOM 705 C CA . ALA A 1 93 ? -5.717 10.503 26.594 1.00 81.06 93 ALA A CA 1
ATOM 706 C C . ALA A 1 93 ? -7.260 10.567 26.517 1.00 81.06 93 ALA A C 1
ATOM 708 O O . ALA A 1 93 ? -7.905 11.075 27.437 1.00 81.06 93 ALA A O 1
ATOM 709 N N . SER A 1 94 ? -7.854 10.065 25.428 1.00 83.38 94 SER A N 1
ATOM 710 C CA . SER A 1 94 ? -9.300 10.008 25.202 1.00 83.38 94 SER A CA 1
ATOM 711 C C . SER A 1 94 ? -9.670 8.715 24.477 1.00 83.38 94 SER A C 1
ATOM 713 O O . SER A 1 94 ? -9.006 8.347 23.511 1.00 83.38 94 SER A O 1
ATOM 715 N N . ILE A 1 95 ? -10.732 8.049 24.922 1.00 83.50 95 ILE A N 1
ATOM 716 C CA . ILE A 1 95 ? -11.215 6.757 24.428 1.00 83.50 95 ILE A CA 1
ATOM 717 C C . ILE A 1 95 ? -12.736 6.855 24.277 1.00 83.50 95 ILE A C 1
ATOM 719 O O . ILE A 1 95 ? -13.419 7.288 25.200 1.00 83.50 95 ILE A O 1
ATOM 723 N N . CYS A 1 96 ? -13.304 6.478 23.135 1.00 80.75 96 CYS A N 1
ATOM 724 C CA . CYS A 1 96 ? -14.761 6.494 23.006 1.00 80.75 96 CYS A CA 1
ATOM 725 C C . CYS A 1 96 ? -15.400 5.258 23.622 1.00 80.75 96 CYS A C 1
ATOM 727 O O . CYS A 1 96 ? -14.821 4.167 23.621 1.00 80.75 96 CYS A O 1
ATOM 729 N N . LYS A 1 97 ? -16.664 5.416 24.007 1.00 80.81 97 LYS A N 1
ATOM 730 C CA . LYS A 1 97 ? -17.593 4.295 24.130 1.00 80.81 97 LYS A CA 1
ATOM 731 C C . LYS A 1 97 ? -17.598 3.425 22.865 1.00 80.81 97 LYS A C 1
ATOM 733 O O . LYS A 1 97 ? -17.484 3.929 21.747 1.00 80.81 97 LYS A O 1
ATOM 738 N N . GLY A 1 98 ? -17.703 2.114 23.055 1.00 76.50 98 GLY A N 1
ATOM 739 C CA . GLY A 1 98 ? -17.750 1.098 22.001 1.00 76.50 98 GLY A CA 1
ATOM 740 C C . GLY A 1 98 ? -16.397 0.703 21.400 1.00 76.50 98 GLY A C 1
ATOM 741 O O . GLY A 1 98 ? -16.342 -0.255 20.630 1.00 76.50 98 GLY A O 1
ATOM 742 N N . LEU A 1 99 ? -15.301 1.398 21.732 1.00 78.88 99 LEU A N 1
ATOM 743 C CA . LEU A 1 99 ? -13.978 1.087 21.189 1.00 78.88 99 LEU A CA 1
ATOM 744 C C . LEU A 1 99 ? -13.352 -0.120 21.899 1.00 78.88 99 LEU A C 1
ATOM 746 O O . LEU A 1 99 ? -13.338 -0.179 23.132 1.00 78.88 99 LEU A O 1
ATOM 750 N N . SER A 1 100 ? -12.761 -1.031 21.118 1.00 81.69 100 SER A N 1
ATOM 751 C CA . SER A 1 100 ? -11.924 -2.118 21.629 1.00 81.69 100 SER 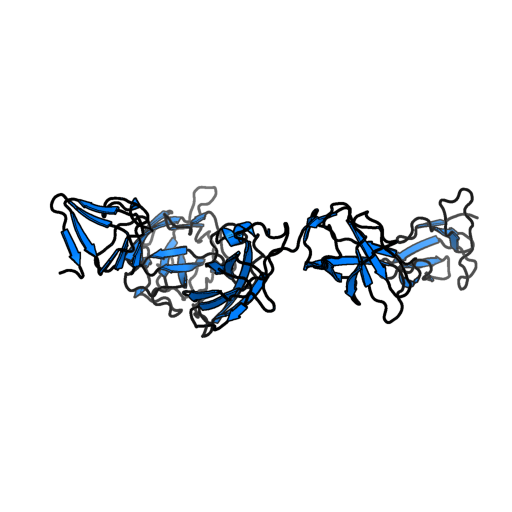A CA 1
ATOM 752 C C . SER A 1 100 ? -10.440 -1.918 21.320 1.00 81.69 100 SER A C 1
ATOM 754 O O . SER A 1 100 ? -10.099 -1.551 20.196 1.00 81.69 100 SER A O 1
ATOM 756 N N . PHE A 1 101 ? -9.553 -2.209 22.270 1.00 83.06 101 PHE A N 1
ATOM 757 C CA . PHE A 1 101 ? -8.098 -2.088 22.105 1.00 83.06 101 PHE A CA 1
ATOM 758 C C . PHE A 1 101 ? -7.343 -3.092 22.994 1.00 83.06 101 PHE A C 1
ATOM 760 O O . PHE A 1 101 ? -7.839 -3.457 24.062 1.00 83.06 101 PHE A O 1
ATOM 767 N N . PRO A 1 102 ? -6.154 -3.567 22.578 1.00 88.19 102 PRO A N 1
ATOM 768 C CA . PRO A 1 102 ? -5.355 -4.482 23.387 1.00 88.19 102 PRO A CA 1
ATOM 769 C C . PRO A 1 102 ? -4.644 -3.753 24.537 1.00 88.19 102 PRO A C 1
ATOM 771 O O . PRO A 1 102 ? -4.162 -2.631 24.374 1.00 88.19 102 PRO A O 1
ATOM 774 N N . ILE A 1 103 ? -4.538 -4.423 25.684 1.00 91.62 103 ILE A N 1
ATOM 775 C CA . ILE A 1 103 ? -3.749 -4.012 26.847 1.00 91.62 103 ILE A CA 1
ATOM 776 C C . ILE A 1 103 ? -2.824 -5.151 27.262 1.00 91.62 103 ILE A C 1
ATOM 778 O O . ILE A 1 103 ? -3.257 -6.287 27.459 1.00 91.62 103 ILE A O 1
ATOM 782 N N . GLU A 1 104 ? -1.552 -4.812 27.429 1.00 93.88 104 GLU A N 1
ATOM 783 C CA . GLU A 1 104 ? -0.502 -5.699 27.904 1.00 93.88 104 GLU A CA 1
ATOM 784 C C . GLU A 1 104 ? -0.334 -5.563 29.419 1.00 93.88 104 GLU A C 1
ATOM 786 O O . GLU A 1 104 ? -0.217 -4.458 29.967 1.00 93.88 104 GLU A O 1
ATOM 791 N N . ILE A 1 105 ? -0.306 -6.710 30.093 1.00 93.31 105 ILE A N 1
ATOM 792 C CA . ILE A 1 105 ? -0.100 -6.833 31.534 1.00 93.31 105 ILE A CA 1
ATOM 793 C C . ILE A 1 105 ? 1.220 -7.562 31.773 1.00 93.31 105 ILE A C 1
ATOM 795 O O . ILE A 1 105 ? 1.433 -8.681 31.321 1.00 93.31 105 ILE A O 1
ATOM 799 N N . PHE A 1 106 ? 2.108 -6.965 32.552 1.00 87.31 106 PHE A N 1
ATOM 800 C CA . PHE A 1 106 ? 3.243 -7.671 33.120 1.00 87.31 106 PHE A CA 1
ATOM 801 C C . PHE A 1 106 ? 2.835 -8.301 34.454 1.00 87.31 106 PHE A C 1
ATOM 803 O O . PHE A 1 106 ? 2.366 -7.594 35.346 1.00 87.31 106 PHE A O 1
ATOM 810 N N . ALA A 1 107 ? 3.003 -9.618 34.589 1.00 88.62 107 ALA A N 1
ATOM 811 C CA . ALA A 1 107 ? 2.599 -10.378 35.769 1.00 88.62 107 ALA A CA 1
ATOM 812 C C . ALA A 1 107 ? 3.775 -11.171 36.367 1.00 88.62 107 ALA A C 1
ATOM 814 O O . ALA A 1 107 ? 4.546 -11.792 35.634 1.00 88.62 107 ALA A O 1
ATOM 815 N N . THR A 1 108 ? 3.893 -11.183 37.697 1.00 83.00 108 THR A N 1
ATOM 816 C CA . THR A 1 108 ? 4.875 -11.992 38.449 1.00 83.00 108 THR A CA 1
ATOM 817 C C . THR A 1 108 ? 4.179 -12.903 39.457 1.00 83.00 108 THR A C 1
ATOM 819 O O . THR A 1 108 ? 3.047 -12.632 39.852 1.00 83.00 108 THR A O 1
ATOM 822 N N . GLY A 1 109 ? 4.870 -13.950 39.918 1.00 80.88 109 GLY A N 1
ATOM 823 C CA . GLY A 1 109 ? 4.339 -14.922 40.878 1.00 80.88 109 GLY A CA 1
ATOM 824 C C . GLY A 1 109 ? 3.688 -16.141 40.217 1.00 80.88 109 GLY A C 1
ATOM 825 O O . GLY A 1 109 ? 3.656 -16.270 38.991 1.00 80.88 109 GLY A O 1
ATOM 826 N N . ALA A 1 110 ? 3.185 -17.059 41.044 1.00 82.19 110 ALA A N 1
ATOM 827 C CA . ALA A 1 110 ? 2.477 -18.253 40.591 1.00 82.19 110 ALA A CA 1
ATOM 828 C C . ALA A 1 110 ? 0.956 -18.031 40.558 1.00 82.19 110 ALA A C 1
ATOM 830 O O . ALA A 1 110 ? 0.349 -17.642 41.556 1.00 82.19 110 ALA A O 1
ATOM 831 N N . PHE A 1 111 ? 0.338 -18.350 39.422 1.00 87.31 111 PHE A N 1
ATOM 832 C CA . PHE A 1 111 ? -1.112 -18.309 39.230 1.00 87.31 111 PHE A CA 1
ATOM 833 C C . PHE A 1 111 ? -1.681 -19.727 39.192 1.00 87.31 111 PHE A C 1
ATOM 835 O O . PHE A 1 111 ? -1.039 -20.660 38.706 1.00 87.31 111 PHE A O 1
ATOM 842 N N . SER A 1 112 ? -2.889 -19.900 39.725 1.00 90.00 112 SER A N 1
ATOM 843 C CA . SER A 1 112 ? -3.561 -21.202 39.735 1.00 90.00 112 SER A CA 1
ATOM 844 C C . SER A 1 112 ? -4.033 -21.588 38.333 1.00 90.00 112 SER A C 1
ATOM 846 O O . SER A 1 112 ? -4.276 -20.732 37.482 1.00 90.00 112 SER A O 1
ATOM 848 N N . GLN A 1 113 ? -4.204 -22.889 38.086 1.00 91.50 113 GLN A N 1
ATOM 849 C CA . GLN A 1 113 ? -4.810 -23.357 36.840 1.00 91.50 113 GLN A CA 1
ATOM 850 C C . GLN A 1 113 ? -6.215 -22.754 36.681 1.00 91.50 113 GLN A C 1
ATOM 852 O O . GLN A 1 113 ? -7.019 -22.817 37.608 1.00 91.50 113 GLN A O 1
ATOM 857 N N . GLY A 1 114 ? -6.505 -22.183 35.508 1.00 91.12 114 GLY A N 1
ATOM 858 C CA . GLY A 1 114 ? -7.767 -21.481 35.252 1.00 91.12 114 GLY A CA 1
ATOM 859 C C . GLY A 1 114 ? -7.790 -20.018 35.708 1.00 91.12 114 GLY A C 1
ATOM 860 O O . GLY A 1 114 ? -8.852 -19.407 35.676 1.00 91.12 114 GLY A O 1
ATOM 861 N N . ASN A 1 115 ? -6.651 -19.449 36.123 1.00 94.31 115 ASN A N 1
ATOM 862 C CA . ASN A 1 115 ? -6.533 -18.008 36.329 1.00 94.31 115 ASN A CA 1
ATOM 863 C C . ASN A 1 115 ? -6.825 -17.238 35.035 1.00 94.31 115 ASN A C 1
ATOM 865 O O . ASN A 1 115 ? -6.316 -17.578 33.966 1.00 94.31 115 ASN A O 1
ATOM 869 N N . GLU A 1 116 ? -7.568 -16.150 35.178 1.00 97.19 116 GLU A N 1
ATOM 870 C CA . GLU A 1 116 ? -7.850 -15.184 34.127 1.00 97.19 116 GLU A CA 1
ATOM 871 C C . GLU A 1 116 ? -7.352 -13.806 34.558 1.00 97.19 116 GLU A C 1
ATOM 873 O O . GLU A 1 116 ? -7.396 -13.443 35.738 1.00 97.19 116 GLU A O 1
ATOM 878 N N . PHE A 1 117 ? -6.896 -13.032 33.583 1.00 97.56 117 PHE A N 1
ATOM 879 C CA . PHE A 1 117 ? -6.597 -11.620 33.721 1.00 97.56 117 PHE A CA 1
ATOM 880 C C . PHE A 1 117 ? -7.800 -10.818 33.237 1.00 97.56 117 PHE A C 1
ATOM 882 O O . PHE A 1 117 ? -8.256 -10.956 32.101 1.00 97.56 117 PHE A O 1
ATOM 889 N N . GLN A 1 118 ? -8.321 -9.987 34.124 1.00 98.06 118 GLN A N 1
ATOM 890 C CA . GLN A 1 118 ? -9.483 -9.141 33.927 1.00 98.06 118 GLN A CA 1
ATOM 891 C C . GLN A 1 118 ? -9.049 -7.679 33.895 1.00 98.06 118 GLN A C 1
ATOM 893 O O . GLN A 1 118 ? -8.139 -7.278 34.620 1.00 98.06 118 GLN A O 1
ATOM 898 N N . LEU A 1 119 ? -9.709 -6.878 33.066 1.00 98.00 119 LEU A N 1
ATOM 899 C CA . LEU A 1 119 ? -9.568 -5.427 33.083 1.00 98.00 119 LEU A CA 1
ATOM 900 C C . LEU A 1 119 ? -10.838 -4.814 33.643 1.00 98.00 119 LEU A C 1
ATOM 902 O O . LEU A 1 119 ? -11.934 -5.068 33.144 1.00 98.00 119 LEU A O 1
ATOM 906 N N . GLU A 1 120 ? -10.671 -3.985 34.658 1.00 97.62 120 GLU A N 1
ATOM 907 C CA . GLU A 1 120 ? -11.744 -3.227 35.278 1.00 97.62 120 GLU A CA 1
ATOM 908 C C . GLU A 1 120 ? -11.597 -1.749 34.917 1.00 97.62 120 GLU A C 1
ATOM 910 O O . GLU A 1 120 ? -10.492 -1.207 34.922 1.00 97.62 120 GLU A O 1
ATOM 915 N N . LEU A 1 121 ? -12.722 -1.101 34.630 1.00 96.81 121 LEU A N 1
ATOM 916 C CA . LEU A 1 121 ? -12.866 0.331 34.411 1.00 96.81 121 LEU A CA 1
ATOM 917 C C . LEU A 1 121 ? -13.468 0.972 35.662 1.00 96.81 121 LEU A C 1
ATOM 919 O O . LEU A 1 121 ? -14.462 0.474 36.198 1.00 96.81 121 LEU A O 1
ATOM 923 N N . SER A 1 122 ? -12.876 2.074 36.117 1.00 96.31 122 SER A N 1
ATOM 924 C CA . SER A 1 122 ? -13.420 2.871 37.216 1.00 96.31 122 SER A CA 1
ATOM 925 C C . SER A 1 122 ? -14.742 3.536 36.827 1.00 96.31 122 SER A C 1
ATOM 927 O O . SER A 1 122 ? -15.071 3.675 35.653 1.00 96.31 122 SER A O 1
ATOM 929 N N . ASN A 1 123 ? -15.470 4.072 37.801 1.00 92.94 123 ASN A N 1
ATOM 930 C CA . ASN A 1 123 ? -16.532 5.032 37.501 1.00 92.94 123 ASN A CA 1
ATOM 931 C C . ASN A 1 123 ? -15.964 6.400 37.044 1.00 92.94 123 ASN A C 1
ATOM 933 O O . ASN A 1 123 ? -14.748 6.619 37.060 1.00 92.94 123 ASN A O 1
ATOM 937 N N . SER A 1 124 ? -16.841 7.353 36.700 1.00 90.75 124 SER A N 1
ATOM 938 C CA . SER A 1 124 ? -16.470 8.698 36.211 1.00 90.75 124 SER A CA 1
ATOM 939 C C . SER A 1 124 ? -15.725 9.585 37.208 1.00 90.75 124 SER A C 1
ATOM 941 O O . SER A 1 124 ? -15.173 10.613 36.820 1.00 90.75 124 SER A O 1
ATOM 943 N N . SER A 1 125 ? -15.703 9.202 38.486 1.00 91.31 125 SER A N 1
ATOM 944 C CA . SER A 1 125 ? -14.918 9.867 39.530 1.00 91.31 125 SER A CA 1
ATOM 945 C C . SER A 1 125 ? -13.537 9.240 39.735 1.00 91.31 125 SER A C 1
ATOM 947 O O . SER A 1 125 ? -12.777 9.737 40.561 1.00 91.31 125 SER A O 1
ATOM 949 N N . GLY A 1 126 ? -13.203 8.182 38.992 1.00 92.94 126 GLY A N 1
ATOM 950 C CA . GLY A 1 126 ? -11.941 7.451 39.112 1.00 92.94 126 GLY A CA 1
ATOM 951 C C . GLY A 1 126 ? -11.949 6.371 40.188 1.00 92.94 126 GLY A C 1
ATOM 952 O O . GLY A 1 126 ? -10.900 5.859 40.553 1.00 92.94 126 GLY A O 1
ATOM 953 N N . SER A 1 127 ? -13.117 6.015 40.727 1.00 92.81 127 SER A N 1
ATOM 954 C CA . SER A 1 127 ? -13.219 5.055 41.825 1.00 92.81 127 SER A CA 1
ATOM 955 C C . SER A 1 127 ? -13.582 3.649 41.345 1.00 92.81 127 SER A C 1
ATOM 957 O O . SER A 1 127 ? -14.483 3.475 40.526 1.00 92.81 127 SER A O 1
ATOM 959 N N . PHE A 1 128 ? -12.916 2.645 41.922 1.00 94.00 128 PHE A N 1
ATOM 960 C CA . PHE A 1 128 ? -13.189 1.217 41.717 1.00 94.00 128 PHE A CA 1
ATOM 961 C C . PHE A 1 128 ? -14.000 0.567 42.852 1.00 94.00 128 PHE A C 1
ATOM 963 O O . PHE A 1 128 ? -14.138 -0.656 42.903 1.00 94.00 128 PHE A O 1
ATOM 970 N N . THR A 1 129 ? -14.496 1.349 43.814 1.00 88.56 129 THR A N 1
ATOM 971 C CA . THR A 1 129 ? -15.293 0.814 44.934 1.00 88.56 129 THR A CA 1
ATOM 972 C C . THR A 1 129 ? -16.787 0.767 44.626 1.00 88.56 129 THR A C 1
ATOM 974 O O . THR A 1 129 ? -17.530 0.052 45.293 1.00 88.56 129 THR A O 1
ATOM 977 N N . SER A 1 130 ? -17.242 1.517 43.620 1.00 81.62 130 SER A N 1
ATOM 978 C CA . SER A 1 130 ? -18.635 1.557 43.175 1.00 81.62 130 SER A CA 1
ATOM 979 C C . SER A 1 130 ? -18.701 1.826 41.675 1.00 81.62 130 SER A C 1
ATOM 981 O O . SER A 1 130 ? -17.951 2.656 41.169 1.00 81.62 130 SER A O 1
ATOM 983 N N . GLY A 1 131 ? -19.599 1.143 40.962 1.00 77.00 131 GLY A N 1
ATOM 984 C CA . GLY A 1 131 ? -19.758 1.337 39.515 1.00 77.00 131 GLY A CA 1
ATOM 985 C C . GLY A 1 131 ? -18.577 0.837 38.675 1.00 77.00 131 GLY A C 1
ATOM 986 O O . GLY A 1 131 ? -18.359 1.353 37.586 1.00 77.00 131 GLY A O 1
ATOM 987 N N . THR A 1 132 ? -17.809 -0.132 39.182 1.00 88.81 132 THR A N 1
ATOM 988 C CA . THR A 1 132 ? -16.726 -0.788 38.437 1.00 88.81 132 THR A CA 1
ATOM 989 C C . THR A 1 132 ? -17.296 -1.624 37.302 1.00 88.81 132 THR A C 1
ATOM 991 O O . THR A 1 132 ? -18.216 -2.416 37.521 1.00 88.81 132 THR A O 1
ATOM 994 N N . VAL A 1 133 ? -16.726 -1.485 36.109 1.00 94.44 133 VAL A N 1
ATOM 995 C CA . VAL A 1 133 ? -17.169 -2.226 34.925 1.00 94.44 133 VAL A CA 1
ATOM 996 C C . VAL A 1 133 ? -16.068 -3.162 34.448 1.00 94.44 133 VAL A C 1
ATOM 998 O O . VAL A 1 133 ? -14.932 -2.741 34.261 1.00 94.44 133 VAL A O 1
ATOM 1001 N N . LEU A 1 134 ? -16.396 -4.435 34.234 1.00 95.81 134 LEU A N 1
ATOM 1002 C CA . LEU A 1 134 ? -15.487 -5.386 33.599 1.00 95.81 134 LEU A CA 1
ATOM 1003 C C . LEU A 1 134 ? -15.445 -5.097 32.093 1.00 95.81 134 LEU A C 1
ATOM 1005 O O . LEU A 1 134 ? -16.464 -5.220 31.417 1.00 95.81 134 LEU A O 1
ATOM 1009 N N . ILE A 1 135 ? -14.279 -4.713 31.579 1.00 95.25 135 ILE A N 1
ATOM 1010 C CA . ILE A 1 135 ? -14.092 -4.304 30.177 1.00 95.25 135 ILE A CA 1
ATOM 1011 C C . ILE A 1 135 ? -13.275 -5.303 29.356 1.00 95.25 135 ILE A C 1
ATOM 1013 O O . ILE A 1 135 ? -13.106 -5.109 28.161 1.00 95.25 135 ILE A O 1
ATOM 1017 N N . GLY A 1 136 ? -12.761 -6.374 29.958 1.00 96.38 136 GLY A N 1
ATOM 1018 C CA . GLY A 1 136 ? -12.029 -7.409 29.230 1.00 96.38 136 GLY A CA 1
ATOM 1019 C C . GLY A 1 136 ? -11.642 -8.579 30.122 1.00 96.38 136 GLY A C 1
ATOM 1020 O O . GLY A 1 136 ? -11.511 -8.433 31.338 1.00 96.38 136 GLY A O 1
ATOM 1021 N N . THR A 1 137 ? -11.475 -9.760 29.531 1.00 97.25 137 THR A N 1
ATOM 1022 C CA . THR A 1 137 ? -11.006 -10.972 30.221 1.00 97.25 137 THR A CA 1
ATOM 1023 C C . THR A 1 137 ? -10.187 -11.827 29.256 1.00 97.25 137 THR A C 1
ATOM 1025 O O . THR A 1 137 ? -10.559 -11.961 28.091 1.00 97.25 137 THR A O 1
ATOM 1028 N N . SER A 1 138 ? -9.065 -12.381 29.716 1.00 96.31 138 SER A N 1
ATOM 1029 C CA . SER A 1 138 ? -8.212 -13.288 28.939 1.00 96.31 138 SER A CA 1
ATOM 1030 C C . SER A 1 138 ? -7.503 -14.293 29.845 1.00 96.31 138 SER A C 1
ATOM 1032 O O . SER A 1 138 ? -7.196 -13.996 30.996 1.00 96.31 138 SER A O 1
ATOM 1034 N N . ALA A 1 139 ? -7.177 -15.472 29.314 1.00 93.50 139 ALA A N 1
ATOM 1035 C CA . ALA A 1 139 ? -6.288 -16.431 29.979 1.00 93.50 139 ALA A CA 1
ATOM 1036 C C . ALA A 1 139 ? -4.796 -16.058 29.833 1.00 93.50 139 ALA A C 1
ATOM 1038 O O . ALA A 1 139 ? -3.937 -16.648 30.487 1.00 93.50 139 ALA A O 1
ATOM 1039 N N . THR A 1 140 ? -4.477 -15.099 28.960 1.00 92.44 140 THR A N 1
ATOM 1040 C CA . THR A 1 140 ? -3.117 -14.603 28.716 1.00 92.44 140 THR A CA 1
ATOM 1041 C C . THR A 1 140 ? -2.956 -13.172 29.224 1.00 92.44 140 THR A C 1
ATOM 1043 O O . THR A 1 140 ? -3.925 -12.488 29.547 1.00 92.44 140 THR A O 1
ATOM 1046 N N . THR A 1 141 ? -1.711 -12.706 29.284 1.00 89.25 141 THR A N 1
ATOM 1047 C CA . THR A 1 141 ? -1.349 -11.353 29.732 1.00 89.25 141 THR A CA 1
ATOM 1048 C C . THR A 1 141 ? -1.742 -10.238 28.761 1.00 89.25 141 THR A C 1
ATOM 1050 O O . THR A 1 141 ? -1.686 -9.068 29.132 1.00 89.25 141 THR A O 1
ATOM 1053 N N . THR A 1 142 ? -2.159 -10.585 27.545 1.00 95.31 142 THR A N 1
ATOM 1054 C CA . THR A 1 142 ? -2.724 -9.649 26.571 1.00 95.31 142 THR A CA 1
ATOM 1055 C C . THR A 1 142 ? -4.246 -9.736 26.646 1.00 95.31 142 THR A C 1
ATOM 1057 O O . THR A 1 142 ? -4.840 -10.763 26.303 1.00 95.31 142 THR A O 1
ATOM 1060 N N . VAL A 1 143 ? -4.891 -8.662 27.102 1.00 94.81 143 VAL A N 1
ATOM 1061 C CA . VAL A 1 143 ? -6.348 -8.587 27.271 1.00 94.81 143 VAL A CA 1
ATOM 1062 C C . VAL A 1 143 ? -6.912 -7.552 26.302 1.00 94.81 143 VAL A C 1
ATOM 1064 O O . VAL A 1 143 ? -6.436 -6.423 26.248 1.00 94.81 143 VAL A O 1
ATOM 1067 N N . THR A 1 144 ? -7.946 -7.911 25.539 1.00 91.44 144 THR A N 1
ATOM 1068 C CA . THR A 1 144 ? -8.679 -6.934 24.716 1.00 91.44 144 THR A CA 1
ATOM 1069 C C . THR A 1 144 ? -9.709 -6.225 25.589 1.00 91.44 144 THR A C 1
ATOM 1071 O O . THR A 1 144 ? -10.647 -6.858 26.070 1.00 91.44 144 THR A O 1
ATOM 1074 N N . ALA A 1 145 ? -9.516 -4.926 25.810 1.00 90.56 145 ALA A N 1
ATOM 1075 C CA . ALA A 1 145 ? -10.484 -4.057 26.465 1.00 90.56 145 ALA A CA 1
ATOM 1076 C C . ALA A 1 145 ? -11.578 -3.639 25.473 1.00 90.56 145 ALA A C 1
ATOM 1078 O O . ALA A 1 145 ? -11.268 -3.401 24.310 1.00 90.56 145 ALA A O 1
ATOM 1079 N N . LEU A 1 146 ? -12.822 -3.499 25.933 1.00 88.31 146 LEU A N 1
ATOM 1080 C CA . LEU A 1 146 ? -13.960 -2.900 25.233 1.00 88.31 146 LEU A CA 1
ATOM 1081 C C . LEU A 1 146 ? -14.610 -1.873 26.164 1.00 88.31 146 LEU A C 1
ATOM 1083 O O . LEU A 1 146 ? -15.174 -2.251 27.191 1.00 88.31 146 LEU A O 1
ATOM 1087 N N . ILE A 1 147 ? -14.560 -0.585 25.814 1.00 88.94 147 ILE A N 1
ATOM 1088 C CA . ILE A 1 147 ? -15.321 0.428 26.557 1.00 88.94 147 ILE A CA 1
ATOM 1089 C C . ILE A 1 147 ? -16.805 0.237 26.225 1.00 88.94 147 ILE A C 1
ATOM 1091 O O . ILE A 1 147 ? -17.158 0.301 25.048 1.00 88.94 147 ILE A O 1
ATOM 1095 N N . PRO A 1 148 ? -17.688 0.004 27.210 1.00 85.50 148 PRO A N 1
ATOM 1096 C CA . PRO A 1 148 ? -19.109 -0.189 26.950 1.00 85.50 148 PRO A CA 1
ATOM 1097 C C . PRO A 1 148 ? -19.735 1.015 26.243 1.00 85.50 148 PRO A C 1
ATOM 1099 O O . PRO A 1 148 ? -19.477 2.160 26.610 1.00 85.50 148 PRO A O 1
ATOM 1102 N N . ASP A 1 149 ? -20.592 0.750 25.260 1.00 82.25 149 ASP A N 1
ATOM 1103 C CA . ASP A 1 149 ? -21.457 1.764 24.654 1.00 82.25 149 ASP A CA 1
ATOM 1104 C C . ASP A 1 149 ? -22.854 1.688 25.261 1.00 82.25 149 ASP A C 1
ATOM 1106 O O . ASP A 1 149 ? -23.780 1.089 24.717 1.00 82.25 149 ASP A O 1
ATOM 1110 N N . THR A 1 150 ? -22.959 2.205 26.482 1.00 79.19 150 THR A N 1
ATOM 1111 C CA . THR A 1 150 ? -24.192 2.184 27.268 1.00 79.19 150 THR A CA 1
ATOM 1112 C C . THR A 1 150 ? -24.478 3.563 27.838 1.00 79.19 150 THR A C 1
ATOM 1114 O O . THR A 1 150 ? -23.556 4.286 28.226 1.00 79.19 150 THR A O 1
ATOM 1117 N N . GLU A 1 151 ? -25.760 3.891 27.974 1.00 74.62 151 GLU A N 1
ATOM 1118 C CA . GLU A 1 151 ? -26.230 5.109 28.652 1.00 74.62 151 GLU A CA 1
ATOM 1119 C C . GLU A 1 151 ? -25.715 5.201 30.102 1.00 74.62 151 GLU A C 1
ATOM 1121 O O . GLU A 1 151 ? -25.407 6.286 30.589 1.00 74.62 151 GLU A O 1
ATOM 1126 N N . ASP A 1 152 ? -25.529 4.055 30.766 1.00 82.50 152 ASP A N 1
ATOM 1127 C CA . ASP A 1 152 ? -25.062 3.969 32.157 1.00 82.50 152 ASP A CA 1
ATOM 1128 C C . ASP A 1 152 ? -23.575 4.319 32.346 1.00 82.50 152 ASP A C 1
ATOM 1130 O O . ASP A 1 152 ? -23.122 4.494 33.479 1.00 82.50 152 ASP A O 1
ATOM 1134 N N . LEU A 1 153 ? -22.805 4.436 31.256 1.00 86.44 153 LEU A N 1
ATOM 1135 C CA . LEU A 1 153 ? -21.413 4.877 31.299 1.00 86.44 153 LEU A CA 1
ATOM 1136 C C . LEU A 1 153 ? -21.355 6.357 30.896 1.00 86.44 153 LEU A C 1
ATOM 1138 O O . LEU A 1 153 ? -21.422 6.666 29.711 1.00 86.44 153 LEU A O 1
ATOM 1142 N N . PRO A 1 154 ? -21.246 7.314 31.826 1.00 88.25 154 PRO A N 1
ATOM 1143 C CA . PRO A 1 154 ? -21.222 8.727 31.465 1.00 88.25 154 PRO A CA 1
ATOM 1144 C C . PRO A 1 154 ? -19.888 9.130 30.824 1.00 88.25 154 PRO A C 1
ATOM 1146 O O . PRO A 1 154 ? -18.825 8.620 31.175 1.00 88.25 154 PRO A O 1
ATOM 1149 N N . VAL A 1 155 ? -19.912 10.106 29.921 1.00 86.25 155 VAL A N 1
ATOM 1150 C CA . VAL A 1 155 ? -18.679 10.745 29.433 1.00 86.25 155 VAL A CA 1
ATOM 1151 C C . VAL A 1 155 ? -17.993 11.532 30.558 1.00 86.25 155 VAL A C 1
ATOM 1153 O O . VAL A 1 155 ? -18.657 12.054 31.455 1.00 86.25 155 VAL A O 1
ATOM 1156 N N . GLY A 1 156 ? -16.662 11.623 30.545 1.00 89.19 156 GLY A N 1
ATOM 1157 C CA . GLY A 1 156 ? -15.909 12.301 31.609 1.00 89.19 156 GLY A CA 1
ATOM 1158 C C . GLY A 1 156 ? -14.402 12.080 31.526 1.00 89.19 156 GLY A C 1
ATOM 1159 O O . GLY A 1 156 ? -13.949 11.208 30.800 1.00 89.19 156 GLY A O 1
ATOM 1160 N N . SER A 1 157 ? -13.616 12.868 32.261 1.00 91.06 157 SER A N 1
ATOM 1161 C CA . SER A 1 157 ? -12.151 12.947 32.105 1.00 91.06 157 SER A CA 1
ATOM 1162 C C . SER A 1 157 ? -11.328 12.249 33.194 1.00 91.06 157 SER A C 1
ATOM 1164 O O . SER A 1 157 ? -10.114 12.428 33.232 1.00 91.06 157 SER A O 1
ATOM 1166 N N . ASN A 1 158 ? -11.967 11.533 34.123 1.00 93.31 158 ASN A N 1
ATOM 1167 C CA . ASN A 1 158 ? -11.305 10.994 35.316 1.00 93.31 158 ASN A CA 1
ATOM 1168 C C . ASN A 1 158 ? -11.424 9.470 35.419 1.00 93.31 158 ASN A C 1
ATOM 1170 O O . ASN A 1 158 ? -11.640 8.936 36.502 1.00 93.31 158 ASN A O 1
ATOM 1174 N N . TYR A 1 159 ? -11.334 8.777 34.285 1.00 94.88 159 TYR A N 1
ATOM 1175 C CA . TYR A 1 159 ? -11.400 7.321 34.243 1.00 94.88 159 TYR A CA 1
ATOM 1176 C C . TYR A 1 159 ? -10.020 6.685 34.391 1.00 94.88 159 TYR A C 1
ATOM 1178 O O . TYR A 1 159 ? -9.025 7.215 33.898 1.00 94.88 159 TYR A O 1
ATOM 1186 N N . TYR A 1 160 ? -9.982 5.526 35.043 1.00 96.19 160 TYR A N 1
ATOM 1187 C CA . TYR A 1 160 ? -8.800 4.692 35.227 1.00 96.19 160 TYR A CA 1
ATOM 1188 C C . TYR A 1 160 ? -9.129 3.242 34.865 1.00 96.19 160 TYR A C 1
ATOM 1190 O O . TYR A 1 160 ? -10.269 2.797 35.015 1.00 96.19 160 TYR A O 1
ATOM 1198 N N . ILE A 1 161 ? -8.121 2.488 34.427 1.00 96.88 161 ILE A N 1
ATOM 1199 C CA . ILE A 1 161 ? -8.195 1.033 34.247 1.00 96.88 161 ILE A CA 1
ATOM 1200 C C . ILE A 1 161 ? -7.266 0.366 35.257 1.00 96.88 161 ILE A C 1
ATOM 1202 O O . ILE A 1 161 ? -6.163 0.849 35.499 1.00 96.88 161 ILE A O 1
ATOM 1206 N N . ARG A 1 162 ? -7.674 -0.770 35.820 1.00 96.94 162 ARG A N 1
ATOM 1207 C CA . ARG A 1 162 ? -6.769 -1.653 36.567 1.00 96.94 162 ARG A CA 1
ATOM 1208 C C . ARG A 1 162 ? -6.907 -3.087 36.081 1.00 96.94 162 ARG A C 1
ATOM 1210 O O . ARG A 1 162 ? -7.994 -3.517 35.698 1.00 96.94 162 ARG A O 1
ATOM 1217 N N . ALA A 1 163 ? -5.806 -3.823 36.112 1.00 97.12 163 ALA A N 1
ATOM 1218 C CA . ALA A 1 163 ? -5.810 -5.254 35.878 1.00 97.12 163 ALA A CA 1
ATOM 1219 C C . ALA A 1 163 ? -6.096 -6.001 37.182 1.00 97.12 163 ALA A C 1
ATOM 1221 O O . ALA A 1 163 ? -5.682 -5.570 38.260 1.00 97.12 163 ALA A O 1
ATOM 1222 N N . LYS A 1 164 ? -6.775 -7.138 37.063 1.00 96.62 164 LYS A N 1
ATOM 1223 C CA . LYS A 1 164 ? -7.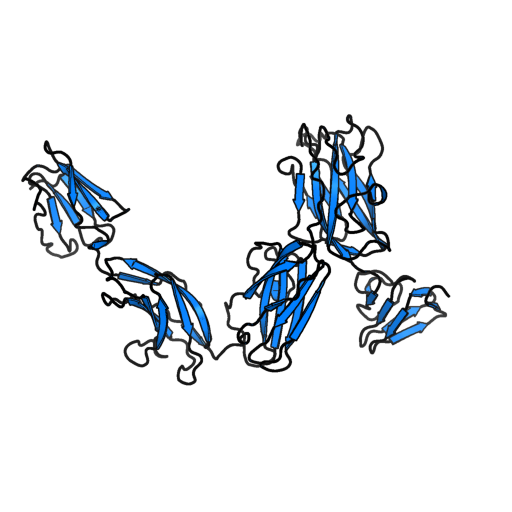099 -8.057 38.148 1.00 96.62 164 LYS A CA 1
ATOM 1224 C C . LYS A 1 164 ? -6.770 -9.487 37.722 1.00 96.62 164 LYS A C 1
ATOM 1226 O O . LYS A 1 164 ? -7.123 -9.879 36.616 1.00 96.62 164 LYS A O 1
ATOM 1231 N N . SER A 1 165 ? -6.137 -10.282 38.577 1.00 96.62 165 SER A N 1
ATOM 1232 C CA . SER A 1 165 ? -6.057 -11.741 38.405 1.00 96.62 165 SER A CA 1
ATOM 1233 C C . SER A 1 165 ? -7.164 -12.421 39.205 1.00 96.62 165 SER A C 1
ATOM 1235 O O . SER A 1 165 ? -7.540 -11.933 40.270 1.00 96.62 165 SER A O 1
ATOM 1237 N N . THR A 1 166 ? -7.713 -13.533 38.718 1.00 96.50 166 THR A N 1
ATOM 1238 C CA . THR A 1 166 ? -8.792 -14.248 39.423 1.00 96.50 166 THR A CA 1
ATOM 1239 C C . THR A 1 166 ? -8.280 -15.264 40.443 1.00 96.50 166 THR A C 1
ATOM 1241 O O . THR A 1 166 ? -8.982 -15.549 41.414 1.00 96.50 166 THR A O 1
ATOM 1244 N N . ALA A 1 167 ? -7.074 -15.813 40.261 1.00 92.31 167 ALA A N 1
ATOM 1245 C CA . ALA A 1 167 ? -6.529 -16.844 41.138 1.00 92.31 167 ALA A CA 1
ATOM 1246 C C . ALA A 1 167 ? -4.981 -16.909 41.133 1.00 92.31 167 ALA A C 1
ATOM 1248 O O . ALA A 1 167 ? -4.387 -17.516 40.238 1.00 92.31 167 ALA A O 1
ATOM 1249 N N . PRO A 1 168 ? -4.301 -16.423 42.187 1.00 91.19 168 PRO A N 1
ATOM 1250 C CA . PRO A 1 168 ? -4.844 -15.647 43.307 1.00 91.19 168 PRO A CA 1
ATOM 1251 C C . PRO A 1 168 ? -5.364 -14.276 42.885 1.00 91.19 168 PRO A C 1
ATOM 1253 O O . PRO A 1 168 ? -4.958 -13.744 41.853 1.00 91.19 168 PRO A O 1
ATOM 1256 N N . GLU A 1 169 ? -6.243 -13.698 43.702 1.00 94.12 169 GLU A N 1
ATOM 1257 C CA . GLU A 1 169 ? -6.715 -12.336 43.469 1.00 94.12 169 GLU A CA 1
ATOM 1258 C C . GLU A 1 169 ? -5.600 -11.325 43.756 1.00 94.12 169 GLU A C 1
ATOM 1260 O O . GLU A 1 169 ? -5.068 -11.263 44.865 1.00 94.12 169 GLU A O 1
ATOM 1265 N N . ALA A 1 170 ? -5.249 -10.539 42.743 1.00 93.06 170 ALA A N 1
ATOM 1266 C CA . ALA A 1 170 ? -4.323 -9.421 42.841 1.00 93.06 170 ALA A CA 1
ATOM 1267 C C . ALA A 1 170 ? -4.764 -8.310 41.888 1.00 93.06 170 ALA A C 1
ATOM 1269 O O . ALA A 1 170 ? -5.439 -8.577 40.894 1.00 93.06 170 ALA A 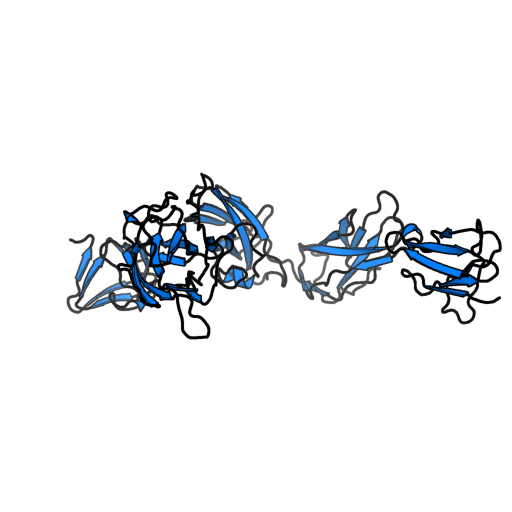O 1
ATOM 1270 N N . PHE A 1 171 ? -4.361 -7.075 42.186 1.00 94.75 171 PHE A N 1
ATOM 1271 C CA . PHE A 1 171 ? 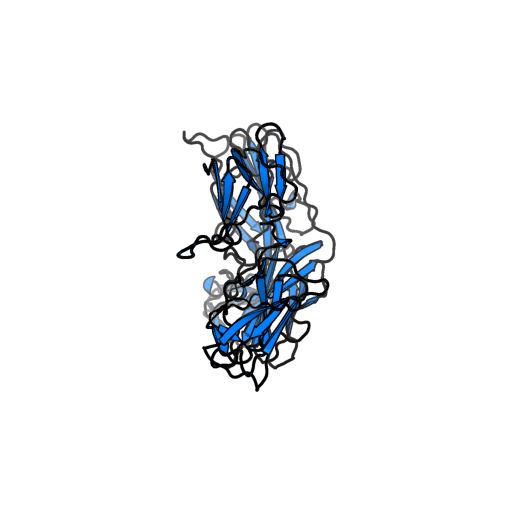-4.677 -5.894 41.385 1.00 94.75 171 PHE A CA 1
ATOM 1272 C C . PHE A 1 171 ? -3.401 -5.191 40.937 1.00 94.75 171 PHE A C 1
ATOM 1274 O O . PHE A 1 171 ? -2.413 -5.165 41.674 1.00 94.75 171 PHE A O 1
ATOM 1281 N N . SER A 1 172 ? -3.431 -4.596 39.747 1.00 94.88 172 SER A N 1
ATOM 1282 C CA . SER A 1 172 ? -2.376 -3.684 39.316 1.00 94.88 172 SER A CA 1
ATOM 1283 C C . SER A 1 172 ? -2.528 -2.302 39.936 1.00 94.88 172 SER A C 1
ATOM 1285 O O . SER A 1 172 ? -3.586 -1.934 40.449 1.00 94.88 172 SER A O 1
ATOM 1287 N N . VAL A 1 173 ? -1.478 -1.494 39.793 1.00 90.62 173 VAL A N 1
ATOM 1288 C CA . VAL A 1 173 ? -1.610 -0.036 39.886 1.00 90.62 173 VAL A CA 1
ATOM 1289 C C . VAL A 1 173 ? -2.606 0.448 38.823 1.00 90.62 173 VAL A C 1
ATOM 1291 O O . VAL A 1 173 ? -2.684 -0.118 37.727 1.00 90.62 173 VAL A O 1
ATOM 1294 N N . GLU A 1 174 ? -3.384 1.469 39.169 1.00 95.00 174 GLU A N 1
ATOM 1295 C CA . GLU A 1 174 ? -4.378 2.093 38.298 1.00 95.00 174 GLU A CA 1
ATOM 1296 C C . GLU A 1 174 ? -3.683 2.884 37.175 1.00 95.00 174 GLU A C 1
ATOM 1298 O O . GLU A 1 174 ? -2.795 3.699 37.427 1.00 95.00 174 GLU A O 1
ATOM 1303 N N . ALA A 1 175 ? -4.086 2.648 35.928 1.00 93.38 175 ALA A N 1
ATOM 1304 C CA . ALA A 1 175 ? -3.589 3.330 34.740 1.00 93.38 175 ALA A CA 1
ATOM 1305 C C . ALA A 1 175 ? -4.598 4.397 34.284 1.00 93.38 175 ALA A C 1
ATOM 1307 O O . ALA A 1 175 ? -5.749 4.085 33.973 1.00 93.38 175 ALA A O 1
ATOM 1308 N N . GLY A 1 176 ? -4.167 5.659 34.257 1.00 91.12 176 GLY A N 1
ATOM 1309 C CA . GLY A 1 176 ? -4.997 6.830 33.961 1.00 91.12 176 GLY A CA 1
ATOM 1310 C C . GLY A 1 176 ? -4.422 8.113 34.588 1.00 91.12 176 GLY A C 1
ATOM 1311 O O . GLY A 1 176 ? -3.281 8.095 35.060 1.00 91.12 176 GLY A O 1
ATOM 1312 N N . PRO A 1 177 ? -5.184 9.222 34.624 1.00 93.88 177 PRO A N 1
ATOM 1313 C CA . PRO A 1 177 ? -6.557 9.343 34.138 1.00 93.88 177 PRO A CA 1
ATOM 1314 C C . PRO A 1 177 ? -6.627 9.428 32.607 1.00 93.88 177 PRO A C 1
ATOM 1316 O O . PRO A 1 177 ? -5.685 9.875 31.953 1.00 93.88 177 PRO A O 1
ATOM 1319 N N . PHE A 1 178 ? -7.768 9.052 32.039 1.00 90.62 178 PHE A N 1
ATOM 1320 C CA . PHE A 1 178 ? -8.119 9.319 30.644 1.00 90.62 178 PHE A CA 1
ATOM 1321 C C . PHE A 1 178 ? -9.579 9.766 30.515 1.00 90.62 178 PHE A C 1
ATOM 1323 O O . PHE A 1 178 ? -10.379 9.671 31.451 1.00 90.62 178 PHE A O 1
ATOM 1330 N N . THR A 1 179 ? -9.921 10.278 29.333 1.00 88.56 179 THR A N 1
ATOM 1331 C CA . THR A 1 179 ? -11.271 10.744 29.006 1.00 88.56 179 THR A CA 1
ATOM 1332 C C . THR A 1 179 ? -12.083 9.664 28.307 1.00 88.56 179 THR A C 1
ATOM 1334 O O . THR A 1 179 ? -11.596 9.053 27.363 1.00 88.56 179 THR A O 1
ATOM 1337 N N . ILE A 1 180 ? -13.332 9.464 28.730 1.00 87.56 180 ILE A N 1
ATOM 1338 C CA . ILE A 1 180 ? -14.351 8.747 27.960 1.00 87.56 180 ILE A CA 1
ATOM 1339 C C . ILE A 1 180 ? -15.243 9.760 27.247 1.00 87.56 180 ILE A C 1
ATOM 1341 O O . ILE A 1 180 ? -15.812 10.644 27.890 1.00 87.56 180 ILE A O 1
ATOM 1345 N N . SER A 1 181 ? -15.368 9.626 25.927 1.00 82.00 181 SER A N 1
ATOM 1346 C CA . SER A 1 181 ? -16.256 10.426 25.071 1.00 82.00 181 SER A CA 1
ATOM 1347 C C . SER A 1 181 ? -17.432 9.598 24.543 1.00 82.00 181 SER A C 1
ATOM 1349 O O . SER A 1 181 ? -17.429 8.373 24.672 1.00 82.00 181 SER A O 1
ATOM 1351 N N . GLU A 1 182 ? -18.438 10.260 23.959 1.00 72.62 182 GLU A N 1
ATOM 1352 C CA . GLU A 1 182 ? -19.610 9.587 23.376 1.00 72.62 182 GLU A CA 1
ATOM 1353 C C . GLU A 1 182 ? -19.233 8.518 22.340 1.00 72.62 182 GLU A C 1
ATOM 1355 O O . GLU A 1 182 ? -18.131 8.546 21.779 1.00 72.62 182 GLU A O 1
ATOM 1360 N N . GLY A 1 183 ? -20.165 7.583 22.114 1.00 65.31 183 GLY A N 1
ATOM 1361 C CA . GLY A 1 183 ? -20.038 6.500 21.137 1.00 65.31 183 GLY A CA 1
ATOM 1362 C C . GLY A 1 183 ? -19.613 7.026 19.770 1.00 65.31 183 GLY A C 1
ATOM 1363 O O . GLY A 1 183 ? -20.235 7.930 19.207 1.00 65.31 183 GLY A O 1
ATOM 1364 N N . GLY A 1 184 ? -18.501 6.493 19.265 1.00 71.75 184 GLY A N 1
ATOM 1365 C CA . GLY A 1 184 ? -17.918 6.930 18.003 1.00 71.75 184 GLY A CA 1
ATOM 1366 C C . GLY A 1 184 ? -18.683 6.412 16.785 1.00 71.75 184 GLY A C 1
ATOM 1367 O O . GLY A 1 184 ? -19.512 5.501 16.855 1.00 71.75 184 GLY A O 1
ATOM 1368 N N . LEU A 1 185 ? -18.351 6.962 15.619 1.00 80.19 185 LEU A N 1
ATOM 1369 C CA . LEU A 1 185 ? -18.686 6.320 14.350 1.00 80.19 185 LEU A CA 1
ATOM 1370 C C . LEU A 1 185 ? -18.016 4.938 14.324 1.00 80.19 185 LEU A C 1
ATOM 1372 O O . LEU A 1 185 ? -16.807 4.856 14.512 1.00 80.19 185 LEU A O 1
ATOM 1376 N N . LEU A 1 186 ? -18.769 3.867 14.076 1.00 83.12 186 LEU A N 1
ATOM 1377 C CA . LEU A 1 186 ? -18.291 2.480 14.019 1.00 83.12 186 LEU A CA 1
ATOM 1378 C C . LEU A 1 186 ? -18.567 1.874 12.644 1.00 83.12 186 LEU A C 1
ATOM 1380 O O . LEU A 1 186 ? -19.562 2.207 11.999 1.00 83.12 186 LEU A O 1
ATOM 1384 N N . PHE A 1 187 ? -17.705 0.951 12.207 1.00 88.50 187 PHE A N 1
ATOM 1385 C CA . PHE A 1 187 ? -18.078 0.049 11.118 1.00 88.50 187 PHE A CA 1
ATOM 1386 C C . PHE A 1 187 ? -19.183 -0.886 11.608 1.00 88.50 187 PHE A C 1
ATOM 1388 O O . PHE A 1 187 ? -19.124 -1.382 12.733 1.00 88.50 187 PHE A O 1
ATOM 1395 N N . ALA A 1 188 ? -20.194 -1.115 10.770 1.00 86.88 188 ALA A N 1
ATOM 1396 C CA . ALA A 1 188 ? -21.228 -2.097 11.066 1.00 86.88 188 ALA A CA 1
ATOM 1397 C C . ALA A 1 188 ? -20.608 -3.500 11.205 1.00 86.88 188 ALA A C 1
ATOM 1399 O O . ALA A 1 188 ? -19.523 -3.769 10.680 1.00 86.88 188 ALA A O 1
ATOM 1400 N N . ALA A 1 189 ? -21.299 -4.401 11.906 1.00 81.31 189 ALA A N 1
ATOM 1401 C CA . ALA A 1 189 ? -20.818 -5.764 12.115 1.00 81.31 189 ALA A CA 1
ATOM 1402 C C . ALA A 1 189 ? -20.415 -6.427 10.782 1.00 81.31 189 ALA A C 1
ATOM 1404 O O . ALA A 1 189 ? -21.082 -6.247 9.768 1.00 81.31 189 ALA A O 1
ATOM 1405 N N . THR A 1 190 ? -19.292 -7.153 10.808 1.00 85.56 190 THR A N 1
ATOM 1406 C CA . THR A 1 190 ? -18.626 -7.800 9.658 1.00 85.56 190 THR A CA 1
ATOM 1407 C C . THR A 1 190 ? -18.107 -6.876 8.549 1.00 85.56 190 THR A C 1
ATOM 1409 O O . THR A 1 190 ? -17.579 -7.386 7.569 1.00 85.56 190 THR A O 1
ATOM 1412 N N . MET A 1 191 ? -18.175 -5.549 8.699 1.00 91.50 191 MET A N 1
ATOM 1413 C CA . MET A 1 191 ? -17.636 -4.563 7.748 1.00 91.50 191 MET A CA 1
ATOM 1414 C C . MET A 1 191 ? -16.342 -3.917 8.284 1.00 91.50 191 MET A C 1
ATOM 1416 O O . MET A 1 191 ? -16.078 -3.977 9.487 1.00 91.50 191 MET A O 1
ATOM 1420 N N . PRO A 1 192 ? -15.507 -3.292 7.432 1.00 96.44 192 PRO A N 1
ATOM 1421 C CA . PRO A 1 192 ? -15.517 -3.326 5.967 1.00 96.44 192 PRO A CA 1
ATOM 1422 C C . PRO A 1 192 ? -15.122 -4.707 5.425 1.00 96.44 192 PRO A C 1
ATOM 1424 O O . PRO A 1 192 ? -14.567 -5.534 6.156 1.00 96.44 192 PRO A O 1
ATOM 1427 N N . VAL A 1 193 ? -15.398 -4.948 4.145 1.00 97.06 193 VAL A N 1
ATOM 1428 C CA . VAL A 1 193 ? -15.053 -6.190 3.442 1.00 97.06 193 VAL A CA 1
ATOM 1429 C C . VAL A 1 193 ? -14.423 -5.908 2.084 1.00 97.06 193 VAL A C 1
ATOM 1431 O O . VAL A 1 193 ? -14.648 -4.865 1.467 1.00 97.06 193 VAL A O 1
ATOM 1434 N N . VAL A 1 194 ? -13.643 -6.883 1.632 1.00 98.12 194 VAL A N 1
ATOM 1435 C CA . VAL A 1 194 ? -13.105 -7.001 0.278 1.00 98.12 194 VAL A CA 1
ATOM 1436 C C . VAL A 1 194 ? -13.608 -8.328 -0.284 1.00 98.12 194 VAL A C 1
ATOM 1438 O O . VAL A 1 194 ? -13.540 -9.347 0.404 1.00 98.12 194 VAL A O 1
ATOM 1441 N N . SER A 1 195 ? -14.196 -8.317 -1.475 1.00 97.44 195 SER A N 1
ATOM 1442 C CA . SER A 1 195 ? -14.868 -9.482 -2.063 1.00 97.44 195 SER A CA 1
ATOM 1443 C C . SER A 1 195 ? -14.693 -9.533 -3.576 1.00 97.44 195 SER A C 1
ATOM 1445 O O . SER A 1 195 ? -14.157 -8.610 -4.183 1.00 97.44 195 SER A O 1
ATOM 1447 N N . ASP A 1 196 ? -15.162 -10.623 -4.183 1.00 96.75 196 ASP A N 1
ATOM 1448 C CA . ASP A 1 196 ? -15.276 -10.775 -5.638 1.00 96.75 196 ASP A CA 1
ATOM 1449 C C . ASP A 1 196 ? -13.965 -10.494 -6.399 1.00 96.75 196 ASP A C 1
ATOM 1451 O O . ASP A 1 196 ? -13.933 -9.628 -7.277 1.00 96.75 196 ASP A O 1
ATOM 1455 N N . PRO A 1 197 ? -12.858 -11.190 -6.065 1.00 97.69 197 PRO A N 1
ATOM 1456 C CA . PRO A 1 197 ? -11.584 -10.962 -6.730 1.00 97.69 197 PRO A CA 1
ATOM 1457 C C . PRO A 1 197 ? -11.670 -11.300 -8.222 1.00 97.69 197 PRO A C 1
ATOM 1459 O O . PRO A 1 197 ? -12.082 -12.392 -8.616 1.00 97.69 197 PRO A O 1
ATOM 1462 N N . THR A 1 198 ? -11.213 -10.371 -9.055 1.00 96.31 198 THR A N 1
ATOM 1463 C CA . THR A 1 198 ? -11.041 -10.511 -10.506 1.00 96.31 198 THR A CA 1
ATOM 1464 C C . THR A 1 198 ? -9.546 -10.600 -10.836 1.00 96.31 198 THR A C 1
ATOM 1466 O O . THR A 1 198 ? -8.709 -10.468 -9.938 1.00 96.31 198 THR A O 1
ATOM 1469 N N . PRO A 1 199 ? -9.156 -10.884 -12.092 1.00 94.31 199 PRO A N 1
ATOM 1470 C CA . PRO A 1 199 ? -7.748 -10.830 -12.484 1.00 94.31 199 PRO A CA 1
ATOM 1471 C C . PRO A 1 199 ? -7.131 -9.430 -12.407 1.00 94.31 199 PRO A C 1
ATOM 1473 O O . PRO A 1 199 ? -5.915 -9.296 -12.429 1.00 94.31 199 PRO A O 1
ATOM 1476 N N . ASP A 1 200 ? -7.944 -8.378 -12.335 1.00 91.44 200 ASP A N 1
ATOM 1477 C CA . ASP A 1 200 ? -7.471 -6.995 -12.324 1.00 91.44 200 ASP A CA 1
ATOM 1478 C C . ASP A 1 200 ? -7.870 -6.222 -11.063 1.00 91.44 200 ASP A C 1
ATOM 1480 O O . ASP A 1 200 ? -7.663 -5.010 -11.012 1.00 91.44 200 ASP A O 1
ATOM 1484 N N . GLY A 1 201 ? -8.455 -6.869 -10.055 1.00 94.75 201 GLY A N 1
ATOM 1485 C CA . GLY A 1 201 ? -9.160 -6.121 -9.028 1.00 94.75 201 GLY A CA 1
ATOM 1486 C C . GLY A 1 201 ? -10.025 -6.938 -8.081 1.00 94.75 201 GLY A C 1
ATOM 1487 O O . GLY A 1 201 ? -9.865 -8.150 -7.936 1.00 94.75 201 GLY A O 1
ATOM 1488 N N . PHE A 1 202 ? -10.912 -6.229 -7.389 1.00 97.81 202 PHE A N 1
ATOM 1489 C CA . PHE A 1 202 ? -11.866 -6.753 -6.410 1.00 97.81 202 PHE A CA 1
ATOM 1490 C C . PHE A 1 202 ? -12.871 -5.660 -6.021 1.00 97.81 202 PHE A C 1
ATOM 1492 O O . PHE A 1 202 ? -12.678 -4.476 -6.304 1.00 97.81 202 PHE A O 1
ATOM 1499 N N . THR A 1 203 ? -13.936 -6.036 -5.322 1.00 96.31 203 THR A N 1
ATOM 1500 C CA . THR A 1 203 ? -14.907 -5.097 -4.750 1.00 96.31 203 THR A CA 1
ATOM 1501 C C . THR A 1 203 ? -14.510 -4.726 -3.325 1.00 96.31 203 THR A C 1
ATOM 1503 O O . THR A 1 203 ? -14.239 -5.600 -2.503 1.00 96.31 203 THR A O 1
ATOM 1506 N N . VAL A 1 204 ? -14.514 -3.432 -3.003 1.00 96.06 204 VAL A N 1
ATOM 1507 C CA . VAL A 1 204 ? -14.482 -2.938 -1.618 1.00 96.06 204 VAL A CA 1
ATOM 1508 C C . VAL A 1 204 ? -15.893 -2.570 -1.181 1.00 96.06 204 VAL A C 1
ATOM 1510 O O . VAL A 1 204 ? -16.646 -1.985 -1.961 1.00 96.06 204 VAL A O 1
ATOM 1513 N N . ALA A 1 205 ? -16.255 -2.869 0.064 1.00 96.12 205 ALA A N 1
ATOM 1514 C CA . ALA A 1 205 ? -17.528 -2.440 0.629 1.00 96.12 205 ALA A CA 1
ATOM 1515 C C . ALA A 1 205 ? -17.406 -2.049 2.106 1.00 96.12 205 ALA A C 1
ATOM 1517 O O . ALA A 1 205 ? -16.681 -2.670 2.885 1.00 96.12 205 ALA A O 1
ATOM 1518 N N . ALA A 1 206 ? -18.158 -1.024 2.503 1.00 96.50 206 ALA A N 1
ATOM 1519 C CA . ALA A 1 206 ? -18.200 -0.513 3.868 1.00 96.50 206 ALA A CA 1
ATOM 1520 C C . ALA A 1 206 ? -19.636 -0.158 4.275 1.00 96.50 206 ALA A C 1
ATOM 1522 O O . ALA A 1 206 ? -20.454 0.254 3.454 1.00 96.50 206 ALA A O 1
ATOM 1523 N N . SER A 1 207 ? -19.926 -0.310 5.565 1.00 94.62 207 SER A N 1
ATOM 1524 C CA . SER A 1 207 ? -21.147 0.185 6.198 1.00 94.62 207 SER A CA 1
ATOM 1525 C C . SER A 1 207 ? -20.806 0.720 7.584 1.00 94.62 207 SER A C 1
ATOM 1527 O O . SER A 1 207 ? -19.873 0.227 8.224 1.00 94.62 207 SER A O 1
ATOM 1529 N N . LEU A 1 208 ? -21.538 1.737 8.029 1.00 91.12 208 LEU A N 1
ATOM 1530 C CA . LEU A 1 208 ? -21.297 2.464 9.274 1.00 91.12 208 LEU A CA 1
ATOM 1531 C C . LEU A 1 208 ? -22.580 2.540 10.105 1.00 91.12 208 LEU A C 1
ATOM 1533 O O . LEU A 1 208 ? -23.675 2.554 9.548 1.00 91.12 208 LEU A O 1
ATOM 1537 N N . ASN A 1 209 ? -22.460 2.657 11.426 1.00 85.81 209 ASN A N 1
ATOM 1538 C CA . ASN A 1 209 ? -23.605 2.843 12.333 1.00 85.81 209 ASN A CA 1
ATOM 1539 C C . ASN A 1 209 ? -24.288 4.227 12.214 1.00 85.81 209 ASN A C 1
ATOM 1541 O O . ASN A 1 209 ? -25.328 4.448 12.829 1.00 85.81 209 ASN A O 1
ATOM 1545 N N . ALA A 1 210 ? -23.736 5.145 11.415 1.00 85.44 210 ALA A N 1
ATOM 1546 C CA . ALA A 1 210 ? -24.278 6.470 11.114 1.00 85.44 210 ALA A CA 1
ATOM 1547 C C . ALA A 1 210 ? -23.838 6.932 9.705 1.00 85.44 210 ALA A C 1
ATOM 1549 O O . ALA A 1 210 ? -22.918 6.335 9.140 1.00 85.44 210 ALA A O 1
ATOM 1550 N N . PRO A 1 211 ? -24.464 7.974 9.117 1.00 87.62 211 PRO A N 1
ATOM 1551 C CA . PRO A 1 211 ? -23.982 8.571 7.872 1.00 87.62 211 PRO A CA 1
ATOM 1552 C C . PRO A 1 211 ? -22.519 9.025 7.976 1.00 87.62 211 PRO A C 1
ATOM 1554 O O . PRO A 1 211 ? -22.109 9.615 8.980 1.00 87.62 211 PRO A O 1
ATOM 1557 N N . GLY A 1 212 ? -21.737 8.781 6.928 1.00 89.88 212 GLY A N 1
ATOM 1558 C CA . GLY A 1 212 ? -20.317 9.107 6.917 1.00 89.88 212 GLY A CA 1
ATOM 1559 C C . GLY A 1 212 ? -19.609 8.696 5.632 1.00 89.88 212 GLY A C 1
ATOM 1560 O O . GLY A 1 212 ? -20.230 8.394 4.615 1.00 89.88 212 GLY A O 1
ATOM 1561 N N . LYS A 1 213 ? -18.282 8.685 5.694 1.00 90.31 213 LYS A N 1
ATOM 1562 C CA . LYS A 1 213 ? -17.369 8.268 4.634 1.00 90.31 213 LYS A CA 1
ATOM 1563 C C . LYS A 1 213 ? -16.500 7.124 5.135 1.00 90.31 213 LYS A C 1
ATOM 1565 O O . LYS A 1 213 ? -16.049 7.144 6.280 1.00 90.31 213 LYS A O 1
ATOM 1570 N N . ALA A 1 214 ? -16.224 6.158 4.270 1.00 93.56 214 ALA A N 1
ATOM 1571 C CA . ALA A 1 214 ? -15.178 5.165 4.481 1.00 93.56 214 ALA A CA 1
ATOM 1572 C C . ALA A 1 214 ? -14.117 5.309 3.384 1.00 93.56 214 ALA A C 1
ATOM 1574 O O . ALA A 1 214 ? -14.368 5.023 2.215 1.00 93.56 214 ALA A O 1
ATOM 1575 N N . TYR A 1 215 ? -12.940 5.784 3.766 1.00 92.88 215 TYR A N 1
ATOM 1576 C CA . TYR A 1 215 ? -11.759 5.876 2.920 1.00 92.88 215 TYR A CA 1
ATOM 1577 C C . TYR A 1 215 ? -11.043 4.534 2.889 1.00 92.88 215 TYR A C 1
ATOM 1579 O O . TYR A 1 215 ? -11.035 3.811 3.890 1.00 92.88 215 TYR A O 1
ATOM 1587 N N . PHE A 1 216 ? -10.404 4.224 1.768 1.00 96.44 216 PHE A N 1
ATOM 1588 C CA . PHE A 1 216 ? -9.546 3.057 1.668 1.00 96.44 216 PHE A CA 1
ATOM 1589 C C . PHE A 1 216 ? -8.308 3.328 0.818 1.00 96.44 216 PHE A C 1
ATOM 1591 O O . PHE A 1 216 ? -8.338 4.130 -0.118 1.00 96.44 216 PHE A O 1
ATOM 1598 N N . VAL A 1 217 ? -7.236 2.603 1.125 1.00 95.25 217 VAL A N 1
ATOM 1599 C CA . VAL A 1 217 ? -6.029 2.490 0.299 1.00 95.25 217 VAL A CA 1
ATOM 1600 C C . VAL A 1 217 ? -5.705 1.019 0.074 1.00 95.25 217 VAL A C 1
ATOM 1602 O O . VAL A 1 217 ? -5.920 0.190 0.956 1.00 95.25 217 VAL A O 1
ATOM 1605 N N . VAL A 1 218 ? -5.188 0.707 -1.108 1.00 96.19 218 VAL A N 1
ATOM 1606 C CA . VAL A 1 218 ? -4.689 -0.614 -1.494 1.00 96.19 218 VAL A CA 1
ATOM 1607 C C . VAL A 1 218 ? -3.175 -0.521 -1.610 1.00 96.19 218 VAL A C 1
ATOM 1609 O O . VAL A 1 218 ? -2.659 0.322 -2.350 1.00 96.19 218 VAL A O 1
ATOM 1612 N N . LEU A 1 219 ? -2.476 -1.377 -0.876 1.00 95.38 219 LEU A N 1
ATOM 1613 C CA . LEU A 1 219 ? -1.021 -1.461 -0.802 1.00 95.38 219 LEU A CA 1
ATOM 1614 C C . LEU A 1 219 ? -0.565 -2.876 -1.182 1.00 95.38 219 LEU A C 1
ATOM 1616 O O . LEU A 1 219 ? -1.373 -3.803 -1.232 1.00 95.38 219 LEU A O 1
ATOM 1620 N N . GLY A 1 220 ? 0.725 -3.037 -1.484 1.00 92.88 220 GLY A N 1
ATOM 1621 C CA . GLY A 1 220 ? 1.304 -4.364 -1.710 1.00 92.88 220 GLY A CA 1
ATOM 1622 C C . GLY A 1 220 ? 1.211 -5.254 -0.466 1.00 92.88 220 GLY A C 1
ATOM 1623 O O . GLY A 1 220 ? 1.019 -4.754 0.640 1.00 92.88 220 GLY A O 1
ATOM 1624 N N . ASP A 1 221 ? 1.349 -6.564 -0.662 1.00 92.62 221 ASP A N 1
ATOM 1625 C CA . ASP A 1 221 ? 1.359 -7.558 0.417 1.00 92.62 221 ASP A CA 1
ATOM 1626 C C . ASP A 1 221 ? 2.383 -7.216 1.516 1.00 92.62 221 ASP A C 1
ATOM 1628 O O . ASP A 1 221 ? 3.533 -6.872 1.224 1.00 92.62 221 ASP A O 1
ATOM 1632 N N . ASN A 1 222 ? 1.979 -7.362 2.779 1.00 91.62 222 ASN A N 1
ATOM 1633 C CA . ASN A 1 222 ? 2.773 -7.065 3.978 1.00 91.62 222 ASN A CA 1
ATOM 1634 C C . ASN A 1 222 ? 3.267 -5.609 4.077 1.00 91.62 222 ASN A C 1
ATOM 1636 O O . ASN A 1 222 ? 4.347 -5.344 4.620 1.00 91.62 222 ASN A O 1
ATOM 1640 N N . ALA A 1 223 ? 2.492 -4.652 3.567 1.00 91.19 223 ALA A N 1
ATOM 1641 C CA . ALA A 1 223 ? 2.808 -3.240 3.717 1.00 91.19 223 ALA A CA 1
ATOM 1642 C C . ALA A 1 223 ? 2.727 -2.808 5.198 1.00 91.19 223 ALA A C 1
ATOM 1644 O O . ALA A 1 223 ? 1.889 -3.307 5.956 1.00 91.19 223 ALA A O 1
ATOM 1645 N N . PRO A 1 224 ? 3.563 -1.850 5.647 1.00 93.19 224 PRO A N 1
ATOM 1646 C CA . PRO A 1 224 ? 3.381 -1.236 6.958 1.00 93.19 224 PRO A CA 1
ATOM 1647 C C . PRO A 1 224 ? 1.994 -0.587 7.077 1.00 93.19 224 PRO A C 1
ATOM 1649 O O . PRO A 1 224 ? 1.414 -0.144 6.087 1.00 93.19 224 PRO A O 1
ATOM 1652 N N . VAL A 1 225 ? 1.469 -0.492 8.299 1.00 93.81 225 VAL A N 1
ATOM 1653 C CA . VAL A 1 225 ? 0.158 0.129 8.541 1.00 93.81 225 VAL A CA 1
ATOM 1654 C C . VAL A 1 225 ? 0.248 1.643 8.276 1.00 93.81 225 VAL A C 1
ATOM 1656 O O . VAL A 1 225 ? 1.047 2.309 8.939 1.00 93.81 225 VAL A O 1
ATOM 1659 N N . PRO A 1 226 ? -0.539 2.213 7.341 1.00 94.56 226 PRO A N 1
ATOM 1660 C CA . PRO A 1 226 ? -0.574 3.656 7.110 1.00 94.56 226 PRO A CA 1
ATOM 1661 C C . PRO A 1 226 ? -1.308 4.385 8.242 1.00 94.56 226 PRO A C 1
ATOM 1663 O O . PRO A 1 226 ? -2.125 3.807 8.955 1.00 94.56 226 PRO A O 1
ATOM 1666 N N . THR A 1 227 ? -1.058 5.682 8.401 1.00 93.56 227 THR A N 1
ATOM 1667 C CA . THR A 1 227 ? -1.815 6.529 9.335 1.00 93.56 227 THR A CA 1
ATOM 1668 C C . THR A 1 227 ? -3.201 6.877 8.783 1.00 93.56 227 THR A C 1
ATOM 1670 O O . THR A 1 227 ? -3.438 6.855 7.574 1.00 93.56 227 THR A O 1
ATOM 1673 N N . ASN A 1 228 ? -4.128 7.281 9.657 1.00 90.50 228 ASN A N 1
ATOM 1674 C CA . ASN A 1 228 ? -5.471 7.709 9.241 1.00 90.50 228 ASN A CA 1
ATOM 1675 C C . ASN A 1 228 ? -5.431 8.886 8.252 1.00 90.50 228 ASN A C 1
ATOM 1677 O O . ASN A 1 228 ? -6.235 8.947 7.325 1.00 90.50 228 ASN A O 1
ATOM 1681 N N . GLU A 1 229 ? -4.493 9.818 8.430 1.00 88.81 229 GLU A N 1
ATOM 1682 C CA . GLU A 1 229 ? -4.310 10.953 7.522 1.00 88.81 229 GLU A CA 1
ATOM 1683 C C . GLU A 1 229 ? -3.789 10.507 6.152 1.00 88.81 229 GLU A C 1
ATOM 1685 O O . GLU A 1 229 ? -4.299 10.959 5.126 1.00 88.81 229 GLU A O 1
ATOM 1690 N N . GLN A 1 230 ? -2.849 9.559 6.123 1.00 92.06 230 GLN A N 1
ATOM 1691 C CA . GLN A 1 230 ? -2.365 8.969 4.877 1.00 92.06 230 GLN A CA 1
ATOM 1692 C C . GLN A 1 230 ? -3.498 8.284 4.106 1.00 92.06 230 GLN A C 1
ATOM 1694 O O . GLN A 1 230 ? -3.667 8.558 2.921 1.00 92.06 230 GLN A O 1
ATOM 1699 N N . ILE A 1 231 ? -4.343 7.486 4.771 1.00 93.12 231 ILE A N 1
ATOM 1700 C CA . ILE A 1 231 ? -5.479 6.816 4.113 1.00 93.12 231 ILE A CA 1
ATOM 1701 C C . ILE A 1 231 ? -6.440 7.836 3.492 1.00 93.12 231 ILE A C 1
ATOM 1703 O O . ILE A 1 231 ? -6.814 7.696 2.328 1.00 93.12 231 ILE A O 1
ATOM 1707 N N . LYS A 1 232 ? -6.811 8.887 4.237 1.00 85.62 232 LYS A N 1
ATOM 1708 C CA . LYS A 1 232 ? -7.714 9.942 3.738 1.00 85.62 232 LYS A CA 1
ATOM 1709 C C . LYS A 1 232 ? -7.154 10.680 2.521 1.00 85.62 232 LYS A C 1
ATOM 1711 O O . LYS A 1 232 ? -7.919 11.095 1.657 1.00 85.62 232 LYS A O 1
ATOM 1716 N N . ASN A 1 233 ? -5.831 10.800 2.441 1.00 84.56 233 ASN A N 1
ATOM 1717 C CA . ASN A 1 233 ? -5.127 11.463 1.347 1.00 84.56 233 ASN A CA 1
ATOM 1718 C C . ASN A 1 233 ? -4.655 10.495 0.242 1.00 84.56 233 ASN A C 1
ATOM 1720 O O . ASN A 1 233 ? -3.886 10.897 -0.634 1.00 84.56 233 ASN A O 1
ATOM 1724 N N . GLY A 1 234 ? -5.076 9.223 0.274 1.00 86.75 234 GLY A N 1
ATOM 1725 C CA . GLY A 1 234 ? -4.704 8.226 -0.733 1.00 86.75 234 GLY A CA 1
ATOM 1726 C C . GLY A 1 234 ? -3.214 7.868 -0.730 1.00 86.75 234 GLY A C 1
ATOM 1727 O O . GLY A 1 234 ? -2.634 7.604 -1.787 1.00 86.75 234 GLY A O 1
ATOM 1728 N N . LYS A 1 235 ? -2.568 7.912 0.439 1.00 86.25 235 LYS A N 1
ATOM 1729 C CA . LYS A 1 235 ? -1.128 7.710 0.626 1.00 86.25 235 LYS A CA 1
ATOM 1730 C C . LYS A 1 235 ? -0.794 6.372 1.285 1.00 86.25 235 LYS A C 1
ATOM 1732 O O . LYS A 1 235 ? -1.549 5.850 2.102 1.00 86.25 235 LYS A O 1
ATOM 1737 N N . ALA A 1 236 ? 0.364 5.844 0.916 1.00 89.50 236 ALA A N 1
ATOM 1738 C CA . ALA A 1 236 ? 1.054 4.748 1.573 1.00 89.50 236 ALA A CA 1
ATOM 1739 C C . ALA A 1 236 ? 1.854 5.264 2.796 1.00 89.50 236 ALA A C 1
ATOM 1741 O O . ALA A 1 236 ? 1.981 6.479 2.971 1.00 89.50 236 ALA A O 1
ATOM 1742 N N . PRO A 1 237 ? 2.409 4.374 3.644 1.00 92.25 237 PRO A N 1
ATOM 1743 C CA . PRO A 1 237 ? 3.163 4.763 4.843 1.00 92.25 237 PRO A CA 1
ATOM 1744 C C . PRO A 1 237 ? 4.390 5.650 4.592 1.00 92.25 237 PRO A C 1
ATOM 1746 O O . PRO A 1 237 ? 4.832 6.343 5.503 1.00 92.25 237 PRO A O 1
ATOM 1749 N N . ASP A 1 238 ? 4.939 5.634 3.376 1.00 88.44 238 ASP A N 1
ATOM 1750 C CA . ASP A 1 238 ? 6.071 6.457 2.938 1.00 88.44 238 ASP A CA 1
ATOM 1751 C C . ASP A 1 238 ? 5.643 7.803 2.310 1.00 88.44 238 ASP A C 1
ATOM 1753 O O . ASP A 1 238 ? 6.436 8.443 1.618 1.00 88.44 238 ASP A O 1
ATOM 1757 N N . ASP A 1 239 ? 4.383 8.215 2.512 1.00 87.19 239 ASP A N 1
ATOM 1758 C CA . ASP A 1 239 ? 3.732 9.422 1.967 1.00 87.19 239 ASP A CA 1
ATOM 1759 C C . ASP A 1 239 ? 3.646 9.501 0.434 1.00 87.19 239 ASP A C 1
ATOM 1761 O O . ASP A 1 239 ? 3.163 10.487 -0.153 1.00 87.19 239 ASP A O 1
ATOM 1765 N N . LYS A 1 240 ? 4.031 8.427 -0.256 1.00 83.06 240 LYS A N 1
ATOM 1766 C CA . LYS A 1 240 ? 3.774 8.286 -1.684 1.00 83.06 240 LYS A CA 1
ATOM 1767 C C . LYS A 1 240 ? 2.337 7.848 -1.915 1.00 83.06 240 LYS A C 1
ATOM 1769 O O . LYS A 1 240 ? 1.642 7.382 -1.019 1.00 83.06 240 LYS A O 1
ATOM 1774 N N . THR A 1 241 ? 1.844 8.060 -3.127 1.00 83.19 241 THR A N 1
ATOM 1775 C CA . THR A 1 241 ? 0.482 7.656 -3.489 1.00 83.19 241 THR A CA 1
ATOM 1776 C C . THR A 1 241 ? 0.349 6.133 -3.403 1.00 83.19 241 THR A C 1
ATOM 1778 O O . THR A 1 241 ? 1.209 5.411 -3.907 1.00 83.19 241 THR A O 1
ATOM 1781 N N . ALA A 1 242 ? -0.720 5.659 -2.758 1.00 88.25 242 ALA A N 1
ATOM 1782 C CA . ALA A 1 242 ? -1.051 4.239 -2.679 1.00 88.25 242 ALA A CA 1
ATOM 1783 C C . ALA A 1 242 ? -1.313 3.645 -4.076 1.00 88.25 242 ALA A C 1
ATOM 1785 O O . ALA A 1 242 ? -1.617 4.373 -5.023 1.00 88.25 242 ALA A O 1
ATOM 1786 N N . LEU A 1 243 ? -1.242 2.316 -4.210 1.00 90.75 243 LEU A N 1
ATOM 1787 C CA . LEU A 1 243 ? -1.442 1.638 -5.500 1.00 90.75 243 LEU A CA 1
ATOM 1788 C C . LEU A 1 243 ? -2.844 1.910 -6.070 1.00 90.75 243 LEU A C 1
ATOM 1790 O O . LEU A 1 243 ? -2.995 2.179 -7.264 1.00 90.75 243 LEU A O 1
ATOM 1794 N N . LYS A 1 244 ? -3.861 1.874 -5.202 1.00 89.25 244 LYS A N 1
ATOM 1795 C CA . LYS A 1 244 ? -5.223 2.376 -5.444 1.00 89.25 244 LYS A CA 1
ATOM 1796 C C . LYS A 1 244 ? -5.752 3.016 -4.167 1.00 89.25 244 LYS A C 1
ATOM 1798 O O . LYS A 1 244 ? -5.302 2.683 -3.073 1.00 89.25 244 LYS A O 1
ATOM 1803 N N . TRP A 1 245 ? -6.717 3.914 -4.297 1.00 92.75 245 TRP A N 1
ATOM 1804 C CA . TRP A 1 245 ? -7.403 4.520 -3.162 1.00 92.75 245 TRP A CA 1
ATOM 1805 C C . TRP A 1 245 ? -8.787 5.007 -3.581 1.00 92.75 245 TRP A C 1
ATOM 1807 O O . TRP A 1 245 ? -9.072 5.140 -4.774 1.00 92.75 245 TRP A O 1
ATOM 1817 N N . GLY A 1 246 ? -9.646 5.268 -2.606 1.00 86.19 246 GLY A N 1
ATOM 1818 C CA . GLY A 1 246 ? -10.960 5.829 -2.869 1.00 86.19 246 GLY A CA 1
ATOM 1819 C C . GLY A 1 246 ? -11.739 6.128 -1.600 1.00 86.19 246 GLY A C 1
ATOM 1820 O O . GLY A 1 246 ? -11.255 5.953 -0.480 1.00 86.19 246 GLY A O 1
ATOM 1821 N N . VAL A 1 247 ? -12.970 6.589 -1.800 1.00 89.62 247 VAL A N 1
ATOM 1822 C CA . VAL A 1 247 ? -13.914 6.911 -0.733 1.00 89.62 247 VAL A CA 1
ATOM 1823 C C . VAL A 1 247 ? -15.273 6.301 -1.051 1.00 89.62 247 VAL A C 1
ATOM 1825 O O . VAL A 1 247 ? -15.734 6.329 -2.191 1.00 89.62 247 VAL A O 1
ATOM 1828 N N . LEU A 1 248 ? -15.902 5.733 -0.030 1.00 88.50 248 LEU A N 1
ATOM 1829 C CA . LEU A 1 248 ? -17.265 5.230 -0.056 1.00 88.50 248 LEU A CA 1
ATOM 1830 C C . LEU A 1 248 ? -18.146 6.199 0.736 1.00 88.50 248 LEU A C 1
ATOM 1832 O O . LEU A 1 248 ? -17.987 6.328 1.951 1.00 88.50 248 LEU A O 1
ATOM 1836 N N . ASP A 1 249 ? -19.060 6.879 0.048 1.00 90.81 249 ASP A N 1
ATOM 1837 C CA . ASP A 1 249 ? -20.079 7.725 0.670 1.00 90.81 249 ASP A CA 1
ATOM 1838 C C . ASP A 1 249 ? -21.230 6.866 1.203 1.00 90.81 249 ASP A C 1
ATOM 1840 O O . ASP A 1 249 ? -21.891 6.154 0.447 1.00 90.81 249 ASP A O 1
ATOM 1844 N N . ILE A 1 250 ? -21.477 6.934 2.512 1.00 93.00 250 ILE A N 1
ATOM 1845 C CA . ILE A 1 250 ? -22.497 6.145 3.210 1.00 93.00 250 ILE A CA 1
ATOM 1846 C C . ILE A 1 250 ? -23.588 7.113 3.687 1.00 93.00 250 ILE A C 1
ATOM 1848 O O . ILE A 1 250 ? -23.421 7.782 4.710 1.00 93.00 250 ILE A O 1
ATOM 1852 N N . PRO A 1 251 ? -24.708 7.237 2.947 1.00 87.38 251 PRO A N 1
ATOM 1853 C CA . PRO A 1 251 ? -25.689 8.299 3.170 1.00 87.38 251 PRO A CA 1
ATOM 1854 C C . PRO A 1 251 ? -26.560 8.077 4.412 1.00 87.38 251 PRO A C 1
ATOM 1856 O O . PRO A 1 251 ? -27.163 9.024 4.915 1.00 87.38 251 PRO A O 1
ATOM 1859 N N . ALA A 1 252 ? -26.652 6.839 4.905 1.00 89.31 252 ALA A N 1
ATOM 1860 C CA . ALA A 1 252 ? -27.459 6.480 6.065 1.00 89.31 252 ALA A CA 1
ATOM 1861 C C . ALA A 1 252 ? -26.818 5.349 6.882 1.00 89.31 252 ALA A C 1
ATOM 1863 O O . ALA A 1 252 ? -26.091 4.510 6.345 1.00 89.31 252 ALA A O 1
ATOM 1864 N N . ALA A 1 253 ? -27.132 5.309 8.178 1.00 88.31 253 ALA A N 1
ATOM 1865 C CA . ALA A 1 253 ? -26.730 4.229 9.076 1.00 88.31 253 ALA A CA 1
ATOM 1866 C C . ALA A 1 253 ? -27.106 2.850 8.508 1.00 88.31 253 ALA A C 1
ATOM 1868 O O . ALA A 1 253 ? -28.213 2.662 8.003 1.00 88.31 253 ALA A O 1
ATOM 1869 N N . ASN A 1 254 ? -26.198 1.884 8.634 1.00 88.75 254 ASN A N 1
ATOM 1870 C CA . ASN A 1 254 ? -26.357 0.487 8.229 1.00 88.75 254 ASN A CA 1
ATOM 1871 C C . ASN A 1 254 ? -26.692 0.290 6.740 1.00 88.75 254 ASN A C 1
ATOM 1873 O O . ASN A 1 254 ? -27.229 -0.745 6.350 1.00 88.75 254 ASN A O 1
ATOM 1877 N N . THR A 1 255 ? -26.367 1.273 5.895 1.00 93.94 255 THR A N 1
ATOM 1878 C CA . THR A 1 255 ? -26.377 1.105 4.438 1.00 93.94 255 THR A CA 1
ATOM 1879 C C . THR A 1 255 ? -24.987 0.715 3.958 1.00 93.94 255 THR A C 1
ATOM 1881 O O . THR A 1 255 ? -23.984 1.206 4.481 1.00 93.94 255 THR A O 1
ATOM 1884 N N . THR A 1 256 ? -24.915 -0.211 3.005 1.00 94.81 256 THR A N 1
ATOM 1885 C CA . THR A 1 256 ? -23.645 -0.648 2.420 1.00 94.81 256 THR A CA 1
ATOM 1886 C C . THR A 1 256 ? -23.364 0.160 1.166 1.00 94.81 256 THR A C 1
ATOM 1888 O O . THR A 1 256 ? -24.173 0.170 0.240 1.00 94.81 256 THR A O 1
ATOM 1891 N N . ALA A 1 257 ? -22.199 0.797 1.129 1.00 91.38 257 ALA A N 1
ATOM 1892 C CA . ALA A 1 257 ? -21.625 1.367 -0.080 1.00 91.38 257 ALA A CA 1
ATOM 1893 C C . ALA A 1 257 ? -20.515 0.443 -0.589 1.00 91.38 257 ALA A C 1
ATOM 1895 O O . ALA A 1 257 ? -19.768 -0.128 0.210 1.00 91.38 257 ALA A O 1
ATOM 1896 N N . SER A 1 258 ? -20.403 0.299 -1.908 1.00 91.62 258 SER A N 1
ATOM 1897 C CA . SER A 1 258 ? -19.395 -0.550 -2.546 1.00 91.62 258 SER A CA 1
ATOM 1898 C C . SER A 1 258 ? -18.802 0.101 -3.788 1.00 91.62 258 SER A C 1
ATOM 1900 O O . SER A 1 258 ? -19.492 0.840 -4.491 1.00 91.62 258 SER A O 1
ATOM 1902 N N . LEU A 1 259 ? -17.548 -0.224 -4.087 1.00 86.62 259 LEU A N 1
ATOM 1903 C CA . LEU A 1 259 ? -16.829 0.239 -5.269 1.00 86.62 259 LEU A CA 1
ATOM 1904 C C . LEU A 1 259 ? -15.994 -0.906 -5.849 1.00 86.62 259 LEU A C 1
ATOM 1906 O O . LEU A 1 259 ? -15.350 -1.647 -5.108 1.00 86.62 259 LEU A O 1
ATOM 1910 N N . LEU A 1 260 ? -15.985 -1.029 -7.176 1.00 88.56 260 LEU A N 1
ATOM 1911 C CA . LEU A 1 260 ? -15.061 -1.915 -7.879 1.00 88.56 260 LEU A CA 1
ATOM 1912 C C . LEU A 1 260 ? -13.690 -1.236 -7.976 1.00 88.56 260 LEU A C 1
ATOM 1914 O O . LEU A 1 260 ? -13.569 -0.160 -8.562 1.00 88.56 260 LEU A O 1
ATOM 1918 N N . VAL A 1 261 ? -12.664 -1.874 -7.423 1.00 88.38 261 VAL A N 1
ATOM 1919 C CA . VAL A 1 261 ? -11.261 -1.502 -7.617 1.00 88.38 261 VAL A CA 1
ATOM 1920 C C . VAL A 1 261 ? -10.720 -2.330 -8.776 1.00 88.38 261 VAL A C 1
ATOM 1922 O O . VAL A 1 261 ? -10.838 -3.549 -8.750 1.00 88.38 261 VAL A O 1
ATOM 1925 N N . SER A 1 262 ? -10.123 -1.681 -9.776 1.00 88.38 262 SER A N 1
ATOM 1926 C CA . SER A 1 262 ? -9.598 -2.328 -10.985 1.00 88.38 262 SER A CA 1
ATOM 1927 C C . SER A 1 262 ? -8.198 -1.828 -11.364 1.00 88.38 262 SER A C 1
ATOM 1929 O O . SER A 1 262 ? -7.669 -0.860 -10.798 1.00 88.38 262 SER A O 1
ATOM 1931 N N . GLY A 1 263 ? -7.581 -2.486 -12.349 1.00 86.81 263 GLY A N 1
ATOM 1932 C CA . GLY A 1 263 ? -6.248 -2.159 -12.856 1.00 86.81 263 GLY A CA 1
ATOM 1933 C C . GLY A 1 263 ? -5.081 -2.597 -11.961 1.00 86.81 263 GLY A C 1
ATOM 1934 O O . GLY A 1 263 ? -3.995 -2.037 -12.095 1.00 86.81 263 GLY A O 1
ATOM 1935 N N . LEU A 1 264 ? -5.291 -3.557 -11.060 1.00 92.94 264 LEU A N 1
ATOM 1936 C CA . LEU A 1 264 ? -4.258 -4.269 -10.299 1.00 92.94 264 LEU A CA 1
ATOM 1937 C C . LEU A 1 264 ? -3.666 -5.437 -11.115 1.00 92.94 264 LEU A C 1
ATOM 1939 O O . LEU A 1 264 ? -4.114 -5.726 -12.230 1.00 92.94 264 LEU A O 1
ATOM 1943 N N . MET A 1 265 ? -2.627 -6.087 -10.582 1.00 93.88 265 MET A N 1
ATOM 1944 C CA . MET A 1 265 ? -2.012 -7.272 -11.195 1.00 93.88 265 MET A CA 1
ATOM 1945 C C . MET A 1 265 ? -2.751 -8.561 -10.784 1.00 93.88 265 MET A C 1
ATOM 1947 O O . MET A 1 265 ? -3.201 -8.650 -9.638 1.00 93.88 265 MET A O 1
ATOM 1951 N N . PRO A 1 266 ? -2.849 -9.565 -11.675 1.00 95.25 266 PRO A N 1
ATOM 1952 C CA . PRO A 1 266 ? -3.480 -10.856 -11.381 1.00 95.25 266 PRO A CA 1
ATOM 1953 C C . PRO A 1 266 ? -2.642 -11.717 -10.434 1.00 95.25 266 PRO A C 1
ATOM 1955 O O . PRO A 1 266 ? -1.416 -11.672 -10.481 1.00 95.25 266 PRO A O 1
ATOM 1958 N N . GLY A 1 267 ? -3.294 -12.549 -9.619 1.00 95.31 267 GLY A N 1
ATOM 1959 C CA . GLY A 1 267 ? -2.636 -13.524 -8.744 1.00 95.31 267 GLY A CA 1
ATOM 1960 C C . GLY A 1 267 ? -1.759 -12.934 -7.631 1.00 95.31 267 GLY A C 1
ATOM 1961 O O . GLY A 1 267 ? -0.873 -13.629 -7.137 1.00 95.31 267 GLY A O 1
ATOM 1962 N N . ILE A 1 268 ? -1.963 -11.670 -7.248 1.00 94.06 268 ILE A N 1
ATOM 1963 C CA . ILE A 1 268 ? -1.155 -10.958 -6.247 1.00 94.06 268 ILE A CA 1
ATOM 1964 C C . ILE A 1 268 ? -1.983 -10.681 -4.986 1.00 94.06 268 ILE A C 1
ATOM 1966 O O . ILE A 1 268 ? -3.151 -10.297 -5.070 1.00 94.06 268 ILE A O 1
ATOM 1970 N N . ASN A 1 269 ? -1.367 -10.875 -3.816 1.00 96.12 269 ASN A N 1
ATOM 1971 C CA . ASN A 1 269 ? -1.932 -10.453 -2.535 1.00 96.12 269 ASN A CA 1
ATOM 1972 C C . ASN A 1 269 ? -1.802 -8.936 -2.365 1.00 96.12 269 ASN A C 1
ATOM 1974 O O . ASN A 1 269 ? -0.757 -8.351 -2.661 1.00 96.12 269 ASN A O 1
ATOM 1978 N N . TYR A 1 270 ? -2.855 -8.321 -1.844 1.00 96.81 270 TYR A N 1
ATOM 1979 C CA . TYR A 1 270 ? -2.899 -6.907 -1.512 1.00 96.81 270 TYR A CA 1
ATOM 1980 C C . TYR A 1 270 ? -3.425 -6.695 -0.097 1.00 96.81 270 TYR A C 1
ATOM 1982 O O . TYR A 1 270 ? -4.362 -7.369 0.341 1.00 96.81 270 TYR A O 1
ATOM 1990 N N . ASP A 1 271 ? -2.868 -5.678 0.552 1.00 97.38 271 ASP A N 1
ATOM 1991 C CA . ASP A 1 271 ? -3.321 -5.172 1.839 1.00 97.38 271 ASP A CA 1
ATOM 1992 C C . ASP A 1 271 ? -4.255 -3.977 1.606 1.00 97.38 271 ASP A C 1
ATOM 1994 O O . ASP A 1 271 ? -3.871 -2.976 0.995 1.00 97.38 271 ASP A O 1
ATOM 1998 N N . VAL A 1 272 ? -5.489 -4.053 2.103 1.00 98.12 272 VAL A N 1
ATOM 1999 C CA . VAL A 1 272 ? -6.482 -2.977 2.005 1.00 98.12 272 VAL A CA 1
ATOM 2000 C C . VAL A 1 272 ? -6.747 -2.399 3.386 1.00 98.12 272 VAL A C 1
ATOM 2002 O O . VAL A 1 272 ? -7.251 -3.086 4.276 1.00 98.12 272 VAL A O 1
ATOM 2005 N N . TYR A 1 273 ? -6.431 -1.120 3.564 1.00 97.81 273 TYR A N 1
ATOM 2006 C CA . TYR A 1 273 ? -6.648 -0.406 4.820 1.00 97.81 273 TYR A CA 1
ATOM 2007 C C . TYR A 1 273 ? -7.825 0.543 4.694 1.00 97.81 273 TYR A C 1
ATOM 2009 O O . TYR A 1 273 ? -7.869 1.357 3.774 1.00 97.81 273 TYR A O 1
ATOM 2017 N N . PHE A 1 274 ? -8.750 0.463 5.646 1.00 96.50 274 PHE A N 1
ATOM 2018 C CA . PHE A 1 274 ? -9.931 1.310 5.719 1.00 96.50 274 PHE A CA 1
ATOM 2019 C C . PHE A 1 274 ? -9.863 2.260 6.909 1.00 96.50 274 PHE A C 1
ATOM 2021 O O . PHE A 1 274 ? -9.483 1.868 8.015 1.00 96.50 274 PHE A O 1
ATOM 2028 N N . PHE A 1 275 ? -10.337 3.484 6.701 1.00 93.00 275 PHE A N 1
ATOM 2029 C CA . PHE A 1 275 ? -10.573 4.459 7.759 1.00 93.00 275 PHE A CA 1
ATOM 2030 C C . PHE A 1 275 ? -11.914 5.158 7.542 1.00 93.00 275 PHE A C 1
ATOM 2032 O O . PHE A 1 275 ? -12.331 5.373 6.408 1.00 93.00 275 PHE A O 1
ATOM 2039 N N . LYS A 1 276 ? -12.612 5.506 8.620 1.00 91.12 276 LYS A N 1
ATOM 2040 C CA . LYS A 1 276 ? -13.960 6.085 8.570 1.00 91.12 276 LYS A CA 1
ATOM 2041 C C . LYS A 1 276 ? -13.985 7.491 9.151 1.00 91.12 276 LYS A C 1
ATOM 2043 O O . LYS A 1 276 ? -13.251 7.798 10.081 1.00 91.12 276 LYS A O 1
ATOM 2048 N N . GLU A 1 277 ? -14.861 8.330 8.619 1.00 87.12 277 GLU A N 1
ATOM 2049 C CA . GLU A 1 277 ? -15.060 9.710 9.059 1.00 87.12 277 GLU A CA 1
ATOM 2050 C C . GLU A 1 277 ? -16.545 10.059 8.979 1.00 87.12 277 GLU A C 1
ATOM 2052 O O . GLU A 1 277 ? -17.237 9.661 8.044 1.00 87.12 277 GLU A O 1
ATOM 2057 N N . ALA A 1 278 ? -17.064 10.778 9.966 1.00 79.38 278 ALA A N 1
ATOM 2058 C CA . ALA A 1 278 ? -18.478 11.127 10.004 1.00 79.38 278 ALA A CA 1
ATOM 2059 C C . ALA A 1 278 ? -18.745 12.421 9.233 1.00 79.38 278 ALA A C 1
ATOM 2061 O O . ALA A 1 278 ? -17.881 13.288 9.124 1.00 79.38 278 ALA A O 1
ATOM 2062 N N . THR A 1 279 ? -19.981 12.599 8.772 1.00 68.25 279 THR A N 1
ATOM 2063 C CA . THR A 1 279 ? -20.451 13.852 8.157 1.00 68.25 279 THR A CA 1
ATOM 2064 C C . THR A 1 279 ? -21.285 14.718 9.122 1.00 68.25 279 THR A C 1
ATOM 2066 O O . THR A 1 279 ? -21.985 15.621 8.673 1.00 68.25 279 THR A O 1
ATOM 2069 N N . GLY A 1 280 ? -21.246 14.449 10.439 1.00 64.19 280 GLY A N 1
ATOM 2070 C CA . GLY A 1 280 ? -22.092 15.082 11.471 1.00 64.19 280 GLY A CA 1
ATOM 2071 C C . GLY A 1 280 ? -21.413 15.225 12.853 1.00 64.19 280 GLY A C 1
ATOM 2072 O O . GLY A 1 280 ? -20.192 15.144 12.924 1.00 64.19 280 GLY A O 1
ATOM 2073 N N . PRO A 1 281 ? -22.168 15.451 13.956 1.00 55.09 281 PRO A N 1
ATOM 2074 C CA . PRO A 1 281 ? -21.610 15.705 15.297 1.00 55.09 281 PRO A CA 1
ATOM 2075 C C . PRO A 1 281 ? -20.998 14.471 15.980 1.00 55.09 281 PRO A C 1
ATOM 2077 O O . PRO A 1 281 ? -20.296 14.617 16.978 1.00 55.09 281 PRO A O 1
ATOM 2080 N N . ILE A 1 282 ? -21.257 13.270 15.458 1.00 56.00 282 ILE A N 1
ATOM 2081 C CA . ILE A 1 282 ? -20.554 12.049 15.864 1.00 56.00 282 ILE A CA 1
ATOM 2082 C C . ILE A 1 282 ? -19.130 12.157 15.321 1.00 56.00 282 ILE A C 1
ATOM 2084 O O . ILE A 1 282 ? -18.964 12.335 14.122 1.00 56.00 282 ILE A O 1
ATOM 2088 N N . THR A 1 283 ? -18.103 12.061 16.159 1.00 60.66 283 THR A N 1
ATOM 2089 C CA . THR A 1 283 ? -16.702 12.102 15.717 1.00 60.66 283 THR A CA 1
ATOM 2090 C C . THR A 1 283 ? -16.079 10.706 15.724 1.00 60.66 283 THR A C 1
ATOM 2092 O O . THR A 1 283 ? -16.468 9.824 16.490 1.00 60.66 283 THR A O 1
ATOM 2095 N N . SER A 1 284 ? -15.109 10.479 14.835 1.00 62.62 284 SER A N 1
ATOM 2096 C CA . SER A 1 284 ? -14.198 9.336 14.939 1.00 62.62 284 SER A CA 1
ATOM 2097 C C . SER A 1 284 ? -13.299 9.518 16.163 1.00 62.62 284 SER A C 1
ATOM 2099 O O . SER A 1 284 ? -12.818 10.625 16.420 1.00 62.62 284 SER A O 1
ATOM 2101 N N . CYS A 1 285 ? -13.031 8.440 16.888 1.00 65.19 285 CYS A N 1
ATOM 2102 C CA . CYS A 1 285 ? -12.193 8.474 18.081 1.00 65.19 285 CYS A CA 1
ATOM 2103 C C . CYS A 1 285 ? -10.747 8.815 17.723 1.00 65.19 285 CYS A C 1
ATOM 2105 O O . CYS A 1 285 ? -10.169 8.236 16.800 1.00 65.19 285 CYS A O 1
ATOM 2107 N N . ALA A 1 286 ? -10.140 9.742 18.463 1.00 57.91 286 ALA A N 1
ATOM 2108 C CA . ALA A 1 286 ? -8.718 10.015 18.313 1.00 57.91 286 ALA A CA 1
ATOM 2109 C C . ALA A 1 286 ? -7.912 8.750 18.661 1.00 57.91 286 ALA A C 1
ATOM 2111 O O . ALA A 1 286 ? -8.143 8.133 19.698 1.00 57.91 286 ALA A O 1
ATOM 2112 N N . GLY A 1 287 ? -6.974 8.365 17.792 1.00 61.81 287 GLY A N 1
ATOM 2113 C CA . GLY A 1 287 ? -6.134 7.178 17.990 1.00 61.81 287 GLY A CA 1
ATOM 2114 C C . GLY A 1 287 ? -6.748 5.850 17.536 1.00 61.81 287 GLY A C 1
ATOM 2115 O O . GLY A 1 287 ? -6.121 4.814 17.739 1.00 61.81 287 GLY A O 1
ATOM 2116 N N . GLU A 1 288 ? -7.928 5.849 16.904 1.00 75.00 288 GLU A N 1
ATOM 2117 C CA . GLU A 1 288 ? -8.445 4.641 16.253 1.00 75.00 288 GLU A CA 1
ATOM 2118 C C . GLU A 1 288 ? -7.487 4.173 15.144 1.00 75.00 288 GLU A C 1
ATOM 2120 O O . GLU A 1 288 ? -7.072 4.972 14.304 1.00 75.00 288 GLU A O 1
ATOM 2125 N N . LEU A 1 289 ? -7.135 2.884 15.144 1.00 82.81 289 LEU A N 1
ATOM 2126 C CA . LEU A 1 289 ? -6.290 2.294 14.108 1.00 82.81 289 LEU A CA 1
ATOM 2127 C C . LEU A 1 289 ? -7.107 1.953 12.849 1.00 82.81 289 LEU A C 1
ATOM 2129 O O . LEU A 1 289 ? -8.277 1.572 12.961 1.00 82.81 289 LEU A O 1
ATOM 2133 N N . PRO A 1 290 ? -6.499 2.017 11.652 1.00 91.88 290 PRO A N 1
ATOM 2134 C CA . PRO A 1 290 ? -7.134 1.536 10.433 1.00 91.88 290 PRO A CA 1
ATOM 2135 C C . PRO A 1 290 ? -7.508 0.056 10.499 1.00 91.88 290 PRO A C 1
ATOM 2137 O O . PRO A 1 290 ? -6.804 -0.760 11.097 1.00 91.88 290 PRO A O 1
ATOM 2140 N N . VAL A 1 291 ? -8.573 -0.316 9.792 1.00 93.75 291 VAL A N 1
ATOM 2141 C CA . VAL A 1 291 ? -8.973 -1.720 9.653 1.00 93.75 291 VAL A CA 1
ATOM 2142 C C . VAL A 1 291 ? -8.302 -2.326 8.423 1.00 93.75 291 VAL A C 1
ATOM 2144 O O . VAL A 1 291 ? -8.547 -1.862 7.311 1.00 93.75 291 VAL A O 1
ATOM 2147 N N . LYS A 1 292 ? -7.493 -3.377 8.612 1.00 96.06 292 LYS A N 1
ATOM 2148 C CA . LYS A 1 292 ? -6.857 -4.141 7.523 1.00 96.06 292 LYS A CA 1
ATOM 2149 C C . LYS A 1 292 ? -7.776 -5.249 6.994 1.00 96.06 292 LYS A C 1
ATOM 2151 O O . LYS A 1 292 ? -8.466 -5.927 7.769 1.00 96.06 292 LYS A O 1
ATOM 2156 N N . ARG A 1 293 ? -7.757 -5.460 5.681 1.00 97.31 293 ARG A N 1
ATOM 2157 C CA . ARG A 1 293 ? -8.271 -6.643 4.986 1.00 97.31 293 ARG A CA 1
ATOM 2158 C C . ARG A 1 293 ? -7.263 -7.105 3.947 1.00 97.31 293 ARG A C 1
ATOM 2160 O O . ARG A 1 293 ? -6.715 -6.273 3.236 1.00 97.31 293 ARG A O 1
ATOM 2167 N N . ASP A 1 294 ? -7.096 -8.412 3.834 1.00 97.19 294 ASP A N 1
ATOM 2168 C CA . ASP A 1 294 ? -6.225 -9.019 2.833 1.00 97.19 294 ASP A CA 1
ATOM 2169 C C . ASP A 1 294 ? -7.080 -9.593 1.702 1.00 97.19 294 ASP A C 1
ATOM 2171 O O . ASP A 1 294 ? -8.167 -10.130 1.941 1.00 97.19 294 ASP A O 1
ATOM 2175 N N . ILE A 1 295 ? -6.602 -9.475 0.466 1.00 97.81 295 ILE A N 1
ATOM 2176 C CA . ILE A 1 295 ? -7.271 -10.044 -0.705 1.00 97.81 295 ILE A CA 1
ATOM 2177 C C . ILE A 1 295 ? -6.247 -10.504 -1.739 1.00 97.81 295 ILE A C 1
ATOM 2179 O O . ILE A 1 295 ? -5.266 -9.817 -2.008 1.00 97.81 295 ILE A O 1
ATOM 2183 N N . LEU A 1 296 ? -6.502 -11.665 -2.340 1.00 97.69 296 LEU A N 1
ATOM 2184 C CA . LEU A 1 296 ? -5.749 -12.196 -3.472 1.00 97.69 296 LEU A CA 1
ATOM 2185 C C . LEU A 1 296 ? -6.541 -11.926 -4.751 1.00 97.69 296 LEU A C 1
ATOM 2187 O O . LEU A 1 296 ? -7.662 -12.426 -4.886 1.00 97.69 296 LEU A O 1
ATOM 2191 N N . THR A 1 297 ? -5.982 -11.164 -5.694 1.00 97.44 297 THR A N 1
ATOM 2192 C CA . THR A 1 297 ? -6.574 -11.068 -7.037 1.00 97.44 297 THR A CA 1
ATOM 2193 C C . THR A 1 297 ? -6.559 -12.443 -7.702 1.00 97.44 297 THR A C 1
ATOM 2195 O O . THR A 1 297 ? -5.647 -13.246 -7.508 1.00 97.44 297 THR A O 1
ATOM 2198 N N . SER A 1 298 ? -7.590 -12.749 -8.487 1.00 96.88 298 SER A N 1
ATOM 2199 C CA . SER A 1 298 ? -7.672 -14.045 -9.171 1.00 96.88 298 SER A CA 1
ATOM 2200 C C . SER A 1 298 ? -6.716 -14.111 -10.376 1.00 96.88 298 SER A C 1
ATOM 2202 O O . SER A 1 298 ? -6.029 -13.144 -10.706 1.00 96.88 298 SER A O 1
ATOM 2204 N N . GLY A 1 299 ? -6.659 -15.258 -11.053 1.00 93.69 299 GLY A N 1
ATOM 2205 C CA . GLY A 1 299 ? -5.761 -15.464 -12.193 1.00 93.69 299 GLY A CA 1
ATOM 2206 C C . GLY A 1 299 ? -4.332 -15.822 -11.780 1.00 93.69 299 GLY A C 1
ATOM 2207 O O . GLY A 1 299 ? -4.069 -16.195 -10.638 1.00 93.69 299 GLY A O 1
ATOM 2208 N N . SER A 1 300 ? -3.412 -15.774 -12.742 1.00 93.31 300 SER A N 1
ATOM 2209 C CA . SER A 1 300 ? -2.003 -16.120 -12.534 1.00 93.31 300 SER A CA 1
ATOM 2210 C C . SER A 1 300 ? -1.131 -14.866 -12.535 1.00 93.31 300 SER A C 1
ATOM 2212 O O . SER A 1 300 ? -1.357 -14.005 -13.388 1.00 93.31 300 SER A O 1
ATOM 2214 N N . PRO A 1 301 ? -0.121 -14.775 -11.648 1.00 92.06 301 PRO A N 1
ATOM 2215 C CA . PRO A 1 301 ? 0.861 -13.700 -11.688 1.00 92.06 301 PRO A CA 1
ATOM 2216 C C . PRO A 1 301 ? 1.527 -13.575 -13.052 1.00 92.06 301 PRO A C 1
ATOM 2218 O O . PRO A 1 301 ? 1.830 -14.577 -13.703 1.00 92.06 301 PRO A O 1
ATOM 2221 N N . LEU A 1 302 ? 1.815 -12.337 -13.446 1.00 91.62 302 LEU A N 1
ATOM 2222 C CA . LEU A 1 302 ? 2.616 -12.054 -14.631 1.00 91.62 302 LEU A CA 1
ATOM 2223 C C . LEU A 1 302 ? 4.052 -12.560 -14.409 1.00 91.62 302 LEU A C 1
ATOM 2225 O O . LEU A 1 302 ? 4.760 -12.102 -13.507 1.00 91.62 302 LEU A O 1
ATOM 2229 N N . ALA A 1 303 ? 4.463 -13.541 -15.213 1.00 89.69 303 ALA A N 1
ATOM 2230 C CA . ALA A 1 303 ? 5.692 -14.310 -15.024 1.00 89.69 303 ALA A CA 1
ATOM 2231 C C . ALA A 1 303 ? 6.882 -13.712 -15.790 1.00 89.69 303 ALA A C 1
ATOM 2233 O O . ALA A 1 303 ? 7.438 -14.333 -16.696 1.00 89.69 303 ALA A O 1
ATOM 2234 N N . TYR A 1 304 ? 7.293 -12.507 -15.402 1.00 95.31 304 TYR A N 1
ATOM 2235 C CA . TYR A 1 304 ? 8.453 -11.855 -16.004 1.00 95.31 304 TYR A CA 1
ATOM 2236 C C . TYR A 1 304 ? 9.743 -12.635 -15.744 1.00 95.31 304 TYR A C 1
ATOM 2238 O O . TYR A 1 304 ? 10.036 -13.037 -14.615 1.00 95.31 304 TYR A O 1
ATOM 2246 N N . CYS A 1 305 ? 10.561 -12.777 -16.783 1.00 95.62 305 CYS A N 1
ATOM 2247 C CA . CYS A 1 305 ? 11.901 -13.338 -16.665 1.00 95.62 305 CYS A CA 1
ATOM 2248 C C . CYS A 1 305 ? 12.780 -12.482 -15.738 1.00 95.62 305 CYS A C 1
ATOM 2250 O O . CYS A 1 305 ? 12.686 -11.252 -15.747 1.00 95.62 305 CYS A O 1
ATOM 2252 N N . VAL A 1 306 ? 13.675 -13.117 -14.982 1.00 96.12 306 VAL A N 1
ATOM 2253 C CA . VAL A 1 306 ? 14.695 -12.429 -14.179 1.00 96.12 306 VAL A CA 1
ATOM 2254 C C . VAL A 1 306 ? 16.044 -12.617 -14.877 1.00 96.12 306 VAL A C 1
ATOM 2256 O O . VAL A 1 306 ? 16.538 -13.747 -14.909 1.00 96.12 306 VAL A O 1
ATOM 2259 N N . PRO A 1 307 ? 16.626 -11.566 -15.482 1.00 96.56 307 PRO A N 1
ATOM 2260 C CA . PRO A 1 307 ? 17.910 -11.683 -16.156 1.00 96.56 307 PRO A CA 1
ATOM 2261 C C . PRO A 1 307 ? 19.043 -11.875 -15.147 1.00 96.56 307 PRO A C 1
ATOM 2263 O O . PRO A 1 307 ? 18.937 -11.468 -13.991 1.00 96.56 307 PRO A O 1
ATOM 2266 N N . THR A 1 308 ? 20.157 -12.453 -15.598 1.00 96.94 308 THR A N 1
ATOM 2267 C CA . THR A 1 308 ? 21.349 -12.635 -14.756 1.00 96.94 308 THR A CA 1
ATOM 2268 C C . THR A 1 308 ? 22.577 -11.939 -15.337 1.00 96.94 308 THR A C 1
ATOM 2270 O O . THR A 1 308 ? 22.655 -11.672 -16.539 1.00 96.94 308 THR A O 1
ATOM 2273 N N . TYR A 1 309 ? 23.542 -11.635 -14.466 1.00 97.56 309 TYR A N 1
ATOM 2274 C CA . TYR A 1 309 ? 24.794 -10.978 -14.823 1.00 97.56 309 TYR A CA 1
ATOM 2275 C C . TYR A 1 309 ? 25.978 -11.756 -14.245 1.00 97.56 309 TYR A C 1
ATOM 2277 O O . TYR A 1 309 ? 26.111 -11.863 -13.028 1.00 97.56 309 TYR A O 1
ATOM 2285 N N . SER A 1 310 ? 26.851 -12.305 -15.092 1.00 97.19 310 SER A N 1
ATOM 2286 C CA . SER A 1 310 ? 27.914 -13.222 -14.640 1.00 97.19 310 SER A CA 1
ATOM 2287 C C . SER A 1 310 ? 29.031 -12.537 -13.846 1.00 97.19 310 SER A C 1
ATOM 2289 O O . SER A 1 310 ? 29.713 -13.190 -13.061 1.00 97.19 310 SER A O 1
ATOM 2291 N N . GLN A 1 311 ? 29.218 -11.233 -14.042 1.00 96.75 311 GLN A N 1
ATOM 2292 C CA . GLN A 1 311 ? 30.136 -10.354 -13.308 1.00 96.75 311 GLN A CA 1
ATOM 2293 C C . GLN A 1 311 ? 29.388 -9.255 -12.534 1.00 96.75 311 GLN A C 1
ATOM 2295 O O . GLN A 1 311 ? 30.015 -8.439 -11.851 1.00 96.75 311 GLN A O 1
ATOM 2300 N N . GLY A 1 312 ? 28.056 -9.228 -12.632 1.00 96.06 312 GLY A N 1
ATOM 2301 C CA . GLY A 1 312 ? 27.193 -8.264 -11.964 1.00 96.06 312 GLY A CA 1
ATOM 2302 C C . GLY A 1 312 ? 27.553 -6.806 -12.246 1.00 96.06 312 GLY A C 1
ATOM 2303 O O . GLY A 1 312 ? 28.003 -6.443 -13.333 1.00 96.06 312 GLY A O 1
ATOM 2304 N N . CYS A 1 313 ? 27.429 -5.980 -11.215 1.00 95.44 313 CYS A N 1
ATOM 2305 C CA . CYS A 1 313 ? 27.725 -4.548 -11.252 1.00 95.44 313 CYS A CA 1
ATOM 2306 C C . CYS A 1 313 ? 29.220 -4.203 -11.132 1.00 95.44 313 CYS A C 1
ATOM 2308 O O . CYS A 1 313 ? 29.579 -3.072 -10.782 1.00 95.44 313 CYS A O 1
ATOM 2310 N N . SER A 1 314 ? 30.113 -5.172 -11.350 1.00 93.44 314 SER A N 1
ATOM 2311 C CA . SER A 1 314 ? 31.558 -4.925 -11.332 1.00 93.44 314 SER A CA 1
ATOM 2312 C C . SER A 1 314 ? 31.919 -3.781 -12.280 1.00 93.44 314 SER A C 1
ATOM 2314 O O . SER A 1 314 ? 31.251 -3.572 -13.291 1.00 93.44 314 SER A O 1
ATOM 2316 N N . LEU A 1 315 ? 32.978 -3.037 -11.950 1.00 89.31 315 LEU A N 1
ATOM 2317 C CA . LEU A 1 315 ? 33.373 -1.814 -12.665 1.00 89.31 315 LEU A CA 1
ATOM 2318 C C . LEU A 1 315 ? 32.337 -0.671 -12.564 1.00 89.31 315 LEU A C 1
ATOM 2320 O O . LEU A 1 315 ? 32.386 0.276 -13.336 1.00 89.31 315 LEU A O 1
ATOM 2324 N N . GLY A 1 316 ? 31.388 -0.726 -11.622 1.00 90.44 316 GLY A N 1
ATOM 2325 C CA . GLY A 1 316 ? 30.374 0.327 -11.473 1.00 90.44 316 GLY A CA 1
ATOM 2326 C C . GLY A 1 316 ? 29.393 0.390 -12.649 1.00 90.44 316 GLY A C 1
ATOM 2327 O O . GLY A 1 316 ? 28.849 1.452 -12.951 1.00 90.44 316 GLY A O 1
ATOM 2328 N N . VAL A 1 317 ? 29.178 -0.736 -13.336 1.00 93.38 317 VAL A N 1
ATOM 2329 C CA . VAL A 1 317 ? 28.198 -0.854 -14.422 1.00 93.38 317 VAL A CA 1
ATOM 2330 C C . VAL A 1 317 ? 26.818 -1.069 -13.798 1.00 93.38 317 VAL A C 1
ATOM 2332 O O . VAL A 1 317 ? 26.401 -2.200 -13.570 1.00 93.38 317 VAL A O 1
ATOM 2335 N N . VAL A 1 318 ? 26.157 0.034 -13.452 1.00 94.94 318 VAL A N 1
ATOM 2336 C CA . VAL A 1 318 ? 24.867 0.086 -12.738 1.00 94.94 318 VAL A CA 1
ATOM 2337 C C . VAL A 1 318 ? 23.913 1.099 -13.363 1.00 94.94 318 VAL A C 1
ATOM 2339 O O . VAL A 1 318 ? 24.350 1.998 -14.095 1.00 94.94 318 VAL A O 1
ATOM 2342 N N . VAL A 1 319 ? 22.631 0.998 -13.009 1.00 94.00 319 VAL A N 1
ATOM 2343 C CA . VAL A 1 319 ? 21.658 2.084 -13.170 1.00 94.00 319 VAL A CA 1
ATOM 2344 C C . VAL A 1 319 ? 21.888 3.078 -12.026 1.00 94.00 319 VAL A C 1
ATOM 2346 O O . VAL A 1 319 ? 21.296 2.954 -10.966 1.00 94.00 319 VAL A O 1
ATOM 2349 N N . ALA A 1 320 ? 22.791 4.051 -12.188 1.00 93.25 320 ALA A N 1
ATOM 2350 C CA . ALA A 1 320 ? 23.129 4.936 -11.064 1.00 93.25 320 ALA A CA 1
ATOM 2351 C C . ALA A 1 320 ? 22.024 5.957 -10.774 1.00 93.25 320 ALA A C 1
ATOM 2353 O O . ALA A 1 320 ? 21.584 6.079 -9.633 1.00 93.25 320 ALA A O 1
ATOM 2354 N N . ASP A 1 321 ? 21.587 6.669 -11.814 1.00 94.25 321 ASP A N 1
ATOM 2355 C CA . ASP A 1 321 ? 20.454 7.586 -11.748 1.00 94.25 321 ASP A CA 1
ATOM 2356 C C . ASP A 1 321 ? 19.491 7.274 -12.889 1.00 94.25 321 ASP A C 1
ATOM 2358 O O . ASP A 1 321 ? 19.907 7.144 -14.049 1.00 94.25 321 ASP A O 1
ATOM 2362 N N . PHE A 1 322 ? 18.199 7.278 -12.586 1.00 95.12 322 PHE A N 1
ATOM 2363 C CA . PHE A 1 322 ? 17.162 7.324 -13.602 1.00 95.12 322 PHE A CA 1
ATOM 2364 C C . PHE A 1 322 ? 16.032 8.239 -13.156 1.00 95.12 322 PHE A C 1
ATOM 2366 O O . PHE A 1 322 ? 15.532 8.194 -12.029 1.00 95.12 322 PHE A O 1
ATOM 2373 N N . GLN A 1 323 ? 15.615 9.079 -14.087 1.00 95.44 323 GLN A N 1
ATOM 2374 C CA . GLN A 1 323 ? 14.490 9.970 -13.925 1.00 95.44 323 GLN A CA 1
ATOM 2375 C C . GLN A 1 323 ? 13.605 9.855 -15.152 1.00 95.44 323 GLN A C 1
ATOM 2377 O O . GLN A 1 323 ? 14.052 10.131 -16.263 1.00 95.44 323 GLN A O 1
ATOM 2382 N N . LEU A 1 324 ? 12.336 9.528 -14.938 1.00 94.38 324 LEU A N 1
ATOM 2383 C CA . LEU A 1 324 ? 11.283 9.749 -15.913 1.00 94.38 324 LEU A CA 1
ATOM 2384 C C . LEU A 1 324 ? 10.613 11.086 -15.574 1.00 94.38 324 LEU A C 1
ATOM 2386 O O . LEU A 1 324 ? 9.875 11.214 -14.595 1.00 94.38 324 LEU A O 1
ATOM 2390 N N . THR A 1 325 ? 10.947 12.118 -16.340 1.00 87.12 325 THR A N 1
ATOM 2391 C CA . THR A 1 325 ? 10.580 13.512 -16.080 1.00 87.12 325 THR A CA 1
ATOM 2392 C C . THR A 1 325 ? 9.063 13.683 -15.991 1.00 87.12 325 THR A C 1
ATOM 2394 O O . THR A 1 325 ? 8.318 13.078 -16.758 1.00 87.12 325 THR A O 1
ATOM 2397 N N . ASN A 1 326 ? 8.609 14.548 -15.076 1.00 79.50 326 ASN A N 1
ATOM 2398 C CA . ASN A 1 326 ? 7.192 14.805 -14.770 1.00 79.50 326 ASN A CA 1
ATOM 2399 C C . ASN A 1 326 ? 6.428 13.599 -14.196 1.00 79.50 326 ASN A C 1
ATOM 2401 O O . ASN A 1 326 ? 5.201 13.572 -14.235 1.00 79.50 326 ASN A O 1
ATOM 2405 N N . THR A 1 327 ? 7.137 12.618 -13.640 1.00 85.62 327 THR A N 1
ATOM 2406 C CA . THR A 1 327 ? 6.534 11.475 -12.947 1.00 85.62 327 THR A CA 1
ATOM 2407 C C . THR A 1 327 ? 7.133 11.308 -11.549 1.00 85.62 327 THR A C 1
ATOM 2409 O O . THR A 1 327 ? 8.076 12.003 -11.173 1.00 85.62 327 THR A O 1
ATOM 2412 N N . ASN A 1 328 ? 6.595 10.371 -10.768 1.00 83.19 328 ASN A N 1
ATOM 2413 C CA . ASN A 1 328 ? 7.160 9.956 -9.481 1.00 83.19 328 ASN A CA 1
ATOM 2414 C C . ASN A 1 328 ? 8.280 8.901 -9.612 1.00 83.19 328 ASN A C 1
ATOM 2416 O O . ASN A 1 328 ? 8.803 8.464 -8.588 1.00 83.19 328 ASN A O 1
ATOM 2420 N N . LEU A 1 329 ? 8.667 8.502 -10.833 1.00 90.62 329 LEU A N 1
ATOM 2421 C CA . LEU A 1 329 ? 9.781 7.584 -11.073 1.00 90.62 329 LEU A CA 1
ATOM 2422 C C . LEU A 1 329 ? 11.085 8.374 -11.186 1.00 90.62 329 LEU A C 1
ATOM 2424 O O . LEU A 1 329 ? 11.507 8.790 -12.266 1.00 90.62 329 LEU A O 1
ATOM 2428 N N . THR A 1 330 ? 11.694 8.661 -10.042 1.00 90.62 330 THR A N 1
ATOM 2429 C CA . THR A 1 330 ? 12.978 9.360 -9.963 1.00 90.62 330 THR A CA 1
ATOM 2430 C C . THR A 1 330 ? 13.794 8.796 -8.815 1.00 90.62 330 THR A C 1
ATOM 2432 O O . THR A 1 330 ? 13.337 8.786 -7.672 1.00 90.62 330 THR A O 1
ATOM 2435 N N . TYR A 1 331 ? 15.011 8.368 -9.117 1.00 89.25 331 TYR A N 1
ATOM 2436 C CA . TYR A 1 331 ? 15.964 7.893 -8.132 1.00 89.25 331 TYR A CA 1
ATOM 2437 C C . TYR A 1 331 ? 17.382 8.274 -8.545 1.00 89.25 331 TYR A C 1
ATOM 2439 O O . TYR A 1 331 ? 17.711 8.378 -9.728 1.00 89.25 331 TYR A O 1
ATOM 2447 N N . PHE A 1 332 ? 18.203 8.528 -7.532 1.00 89.19 332 PHE A N 1
ATOM 2448 C CA . PHE A 1 332 ? 19.572 8.988 -7.690 1.00 89.19 332 PHE A CA 1
ATOM 2449 C C . PHE A 1 332 ? 20.478 8.152 -6.804 1.00 89.19 332 PHE A C 1
ATOM 2451 O O . PHE A 1 332 ? 20.145 7.903 -5.642 1.00 89.19 332 PHE A O 1
ATOM 2458 N N . ASN A 1 333 ? 21.635 7.788 -7.339 1.00 84.88 333 ASN A N 1
ATOM 2459 C CA . ASN A 1 333 ? 22.687 7.067 -6.647 1.00 84.88 333 ASN A CA 1
ATOM 2460 C C . ASN A 1 333 ? 22.190 5.777 -5.961 1.00 84.88 333 ASN A C 1
ATOM 2462 O O . ASN A 1 333 ? 22.510 5.528 -4.797 1.00 84.88 333 ASN A O 1
ATOM 2466 N N . THR A 1 334 ? 21.392 4.968 -6.667 1.00 85.69 334 THR A N 1
ATOM 2467 C CA . THR A 1 334 ? 20.812 3.716 -6.131 1.00 85.69 334 THR A CA 1
ATOM 2468 C C . THR A 1 334 ? 21.848 2.618 -5.909 1.00 85.69 334 THR A C 1
ATOM 2470 O O . THR A 1 334 ? 21.640 1.730 -5.083 1.00 85.69 334 THR A O 1
ATOM 2473 N N . GLY A 1 335 ? 23.006 2.718 -6.563 1.00 89.25 335 GLY A N 1
ATOM 2474 C CA . GLY A 1 335 ? 24.070 1.728 -6.448 1.00 89.25 335 GLY A CA 1
ATOM 2475 C C . GLY A 1 335 ? 23.733 0.465 -7.234 1.00 89.25 335 GLY A C 1
ATOM 2476 O O . GLY A 1 335 ? 23.173 0.560 -8.312 1.00 89.25 335 GLY A O 1
ATOM 2477 N N . CYS A 1 336 ? 24.132 -0.699 -6.722 1.00 93.69 336 CYS A N 1
ATOM 2478 C CA . CYS A 1 336 ? 23.854 -1.989 -7.349 1.00 93.69 336 CYS A CA 1
ATOM 2479 C C . CYS A 1 336 ? 22.835 -2.774 -6.527 1.00 93.69 336 CYS A C 1
ATOM 2481 O O . CYS A 1 336 ? 23.058 -3.031 -5.338 1.00 93.69 336 CYS A O 1
ATOM 2483 N N . SER A 1 337 ? 21.772 -3.230 -7.177 1.00 94.88 337 SER A N 1
ATOM 2484 C CA . SER A 1 337 ? 20.791 -4.138 -6.600 1.00 94.88 337 SER A CA 1
ATOM 2485 C C . SER A 1 337 ? 21.420 -5.494 -6.242 1.00 94.88 337 SER A C 1
ATOM 2487 O O . SER A 1 337 ? 22.296 -5.987 -6.963 1.00 94.88 337 SER A O 1
ATOM 2489 N N . PRO A 1 338 ? 20.981 -6.156 -5.153 1.00 93.12 338 PRO A N 1
ATOM 2490 C CA . PRO A 1 338 ? 21.443 -7.498 -4.812 1.00 93.12 338 PRO A CA 1
ATOM 2491 C C . PRO A 1 338 ? 21.285 -8.473 -5.987 1.00 93.12 338 PRO A C 1
ATOM 2493 O O . PRO A 1 338 ? 20.200 -8.636 -6.534 1.00 93.12 338 PRO A O 1
ATOM 2496 N N . GLY A 1 339 ? 22.378 -9.124 -6.394 1.00 93.50 339 GLY A N 1
ATOM 2497 C CA . GLY A 1 339 ? 22.367 -10.030 -7.550 1.00 93.50 339 GLY A CA 1
ATOM 2498 C C . GLY A 1 339 ? 22.225 -9.335 -8.911 1.00 93.50 339 GLY A C 1
ATOM 2499 O O . GLY A 1 339 ? 21.920 -10.008 -9.891 1.00 93.50 339 GLY A O 1
ATOM 2500 N N . SER A 1 340 ? 22.449 -8.016 -8.981 1.00 96.69 340 SER A N 1
ATOM 2501 C CA . SER A 1 340 ? 22.310 -7.201 -10.198 1.00 96.69 340 SER A CA 1
ATOM 2502 C C . SER A 1 340 ? 20.895 -7.181 -10.786 1.00 96.69 340 SER A C 1
ATOM 2504 O O . SER A 1 340 ? 20.718 -6.882 -11.968 1.00 96.69 340 SER A O 1
ATOM 2506 N N . PHE A 1 341 ? 19.891 -7.481 -9.957 1.00 97.00 341 PHE A N 1
ATOM 2507 C CA . PHE A 1 341 ? 18.478 -7.346 -10.285 1.00 97.00 341 PHE A CA 1
ATOM 2508 C C . PHE A 1 341 ? 17.709 -6.717 -9.117 1.00 97.00 341 PHE A C 1
ATOM 2510 O O . PHE A 1 341 ? 17.764 -7.223 -7.996 1.00 97.00 341 PHE A O 1
ATOM 2517 N N . GLY A 1 342 ? 16.971 -5.639 -9.378 1.00 94.88 342 GLY A N 1
ATOM 2518 C CA . GLY A 1 342 ? 16.102 -4.973 -8.404 1.00 94.88 342 GLY A CA 1
ATOM 2519 C C . GLY A 1 342 ? 14.653 -4.924 -8.881 1.00 94.88 342 GLY A C 1
ATOM 2520 O O . GLY A 1 342 ? 14.404 -4.620 -10.042 1.00 94.88 342 GLY A O 1
ATOM 2521 N N . TYR A 1 343 ? 13.689 -5.197 -7.995 1.00 93.38 343 TYR A N 1
ATOM 2522 C CA . TYR A 1 343 ? 12.266 -4.949 -8.257 1.00 93.38 343 TYR A CA 1
ATOM 2523 C C . TYR A 1 343 ? 11.707 -3.923 -7.269 1.00 93.38 343 TYR A C 1
ATOM 2525 O O . TYR A 1 343 ? 11.680 -4.156 -6.060 1.00 93.38 343 TYR A O 1
ATOM 2533 N N . PHE A 1 344 ? 11.216 -2.806 -7.799 1.00 90.38 344 PHE A N 1
ATOM 2534 C CA . PHE A 1 344 ? 10.681 -1.674 -7.051 1.00 90.38 344 PHE A CA 1
ATOM 2535 C C . PHE A 1 344 ? 9.159 -1.598 -7.238 1.00 90.38 344 PHE A C 1
ATOM 2537 O O . PHE A 1 344 ? 8.640 -0.867 -8.081 1.00 90.38 344 PHE A O 1
ATOM 2544 N N . GLY A 1 345 ? 8.437 -2.407 -6.452 1.00 85.94 345 GLY A N 1
ATOM 2545 C CA . GLY A 1 345 ? 6.985 -2.601 -6.578 1.00 85.94 345 GLY A CA 1
ATOM 2546 C C . GLY A 1 345 ? 6.098 -1.865 -5.568 1.00 85.94 345 GLY A C 1
ATOM 2547 O O . GLY A 1 345 ? 4.878 -1.949 -5.668 1.00 85.94 345 GLY A O 1
ATOM 2548 N N . ASN A 1 346 ? 6.675 -1.164 -4.587 1.00 76.94 346 ASN A N 1
ATOM 2549 C CA . ASN A 1 346 ? 5.903 -0.577 -3.477 1.00 76.94 346 ASN A CA 1
ATOM 2550 C C . ASN A 1 346 ? 5.059 0.631 -3.899 1.00 76.94 346 ASN A C 1
ATOM 2552 O O . ASN A 1 346 ? 4.049 0.939 -3.270 1.00 76.94 346 ASN A O 1
ATOM 2556 N N . THR A 1 347 ? 5.466 1.308 -4.971 1.00 79.81 347 THR A N 1
ATOM 2557 C CA . THR A 1 347 ? 4.741 2.430 -5.560 1.00 79.81 347 THR A CA 1
ATOM 2558 C C . THR A 1 347 ? 4.650 2.266 -7.055 1.00 79.81 347 THR A C 1
ATOM 2560 O O . THR A 1 347 ? 5.604 1.805 -7.674 1.00 79.81 347 THR A O 1
ATOM 2563 N N . SER A 1 348 ? 3.528 2.694 -7.623 1.00 88.56 348 SER A N 1
ATOM 2564 C CA . SER A 1 348 ? 3.329 2.684 -9.065 1.00 88.56 348 SER A CA 1
ATOM 2565 C C . SER A 1 348 ? 3.519 4.075 -9.666 1.00 88.56 348 SER A C 1
ATOM 2567 O O . SER A 1 348 ? 3.158 5.087 -9.051 1.00 88.56 348 SER A O 1
ATOM 2569 N N . THR A 1 349 ? 4.052 4.121 -10.883 1.00 90.19 349 THR A N 1
ATOM 2570 C CA . THR A 1 349 ? 4.129 5.338 -11.691 1.00 90.19 349 THR A CA 1
ATOM 2571 C C . THR A 1 349 ? 3.042 5.362 -12.765 1.00 90.19 349 THR A C 1
ATOM 2573 O O . THR A 1 349 ? 3.046 4.492 -13.638 1.00 90.19 349 THR A O 1
ATOM 2576 N N . PRO A 1 350 ? 2.107 6.331 -12.733 1.00 87.12 350 PRO A N 1
ATOM 2577 C CA . PRO A 1 350 ? 1.065 6.449 -13.746 1.00 87.12 350 PRO A CA 1
ATOM 2578 C C . PRO A 1 350 ? 1.638 6.974 -15.066 1.00 87.12 350 PRO A C 1
ATOM 2580 O O . PRO A 1 350 ? 2.301 8.012 -15.091 1.00 87.12 350 PRO A O 1
ATOM 2583 N N . LEU A 1 351 ? 1.364 6.261 -16.157 1.00 91.00 351 LEU A N 1
ATOM 2584 C CA . LEU A 1 351 ? 1.738 6.618 -17.522 1.00 91.00 351 LEU A CA 1
ATOM 2585 C C . LEU A 1 351 ? 0.509 6.496 -18.426 1.00 91.00 351 LEU A C 1
ATOM 2587 O O . LEU A 1 351 ? -0.049 5.414 -18.595 1.00 91.00 351 LEU A O 1
ATOM 2591 N N . ALA A 1 352 ? 0.087 7.599 -19.026 1.00 86.81 352 ALA A N 1
ATOM 2592 C CA . ALA A 1 352 ? -1.091 7.649 -19.874 1.00 86.81 352 ALA A CA 1
ATOM 2593 C C . ALA A 1 352 ? -0.783 7.167 -21.299 1.00 86.81 352 ALA A C 1
ATOM 2595 O O . ALA A 1 352 ? 0.242 7.509 -21.896 1.00 86.81 352 ALA A O 1
ATOM 2596 N N . GLN A 1 353 ? -1.712 6.405 -21.874 1.00 88.31 353 GLN A N 1
ATOM 2597 C CA . GLN A 1 353 ? -1.676 6.016 -23.285 1.00 88.31 353 GLN A CA 1
ATOM 2598 C C . GLN A 1 353 ? -1.516 7.227 -24.218 1.00 88.31 353 GLN A C 1
ATOM 2600 O O . GLN A 1 353 ? -2.133 8.282 -24.029 1.00 88.31 353 GLN A O 1
ATOM 2605 N N . GLY A 1 354 ? -0.715 7.058 -25.272 1.00 85.38 354 GLY A N 1
ATOM 2606 C CA . GLY A 1 354 ? -0.467 8.082 -26.289 1.00 85.38 354 GLY A CA 1
ATOM 2607 C C . GLY A 1 354 ? 0.444 9.224 -25.831 1.00 85.38 354 GLY A C 1
ATOM 2608 O O . GLY A 1 354 ? 0.756 10.095 -26.641 1.00 85.38 354 GLY A O 1
ATOM 2609 N N . GLN A 1 355 ? 0.872 9.237 -24.565 1.00 85.12 355 GLN A N 1
ATOM 2610 C CA . GLN A 1 355 ? 1.762 10.261 -24.027 1.00 85.12 355 GLN A CA 1
ATOM 2611 C C . GLN A 1 355 ? 3.230 9.873 -24.158 1.00 85.12 355 GLN A C 1
ATOM 2613 O O . GLN A 1 355 ? 3.600 8.713 -24.331 1.00 85.12 355 GLN A O 1
ATOM 2618 N N . SER A 1 356 ? 4.080 10.891 -24.095 1.00 89.12 356 SER A N 1
ATOM 2619 C CA . SER A 1 356 ? 5.524 10.767 -24.220 1.00 89.12 356 SER A CA 1
ATOM 2620 C C . SER A 1 356 ? 6.202 11.328 -22.981 1.00 89.12 356 SER A C 1
ATOM 2622 O O . SER A 1 356 ? 5.980 12.479 -22.611 1.00 89.12 356 SER A O 1
ATOM 2624 N N . TYR A 1 357 ? 7.049 10.516 -22.359 1.00 90.88 357 TYR A N 1
ATOM 2625 C CA . TYR A 1 357 ? 7.709 10.837 -21.101 1.00 90.88 357 TYR A CA 1
ATOM 2626 C C . TYR A 1 357 ? 9.216 10.964 -21.325 1.00 90.88 357 TYR A C 1
ATOM 2628 O O . TYR A 1 357 ? 9.873 9.968 -21.647 1.00 90.88 357 TYR A O 1
ATOM 2636 N N . PRO A 1 358 ? 9.793 12.173 -21.205 1.00 95.56 358 PRO A N 1
ATOM 2637 C CA . PRO A 1 358 ? 11.233 12.347 -21.297 1.00 95.56 358 PRO A CA 1
ATOM 2638 C C . PRO A 1 358 ? 11.928 11.598 -20.165 1.00 95.56 358 PRO A C 1
ATOM 2640 O O . PRO A 1 358 ? 11.456 11.637 -19.032 1.00 95.56 358 PRO A O 1
ATOM 2643 N N . PHE A 1 359 ? 13.063 10.966 -20.442 1.00 96.06 359 PHE A N 1
ATOM 2644 C CA . PHE A 1 359 ? 13.877 10.341 -19.404 1.00 96.06 359 PHE A CA 1
ATOM 2645 C C . PHE A 1 359 ? 15.304 10.880 -19.408 1.00 96.06 359 PHE A C 1
ATOM 2647 O O . PHE A 1 359 ? 15.805 11.347 -20.436 1.00 96.06 359 PHE A O 1
ATOM 2654 N N . VAL A 1 360 ? 15.957 10.770 -18.255 1.00 95.75 360 VAL A N 1
ATOM 2655 C CA . VAL A 1 360 ? 17.393 10.967 -18.071 1.00 95.75 360 VAL A CA 1
ATOM 2656 C C . VAL A 1 360 ? 17.951 9.745 -17.352 1.00 95.75 360 VAL A C 1
ATOM 2658 O O . VAL A 1 360 ? 17.447 9.365 -16.300 1.00 95.75 360 VAL A O 1
ATOM 2661 N N . PHE A 1 361 ? 18.996 9.148 -17.912 1.00 94.31 361 PHE A N 1
ATOM 2662 C CA . PHE A 1 361 ? 19.780 8.082 -17.290 1.00 94.31 361 PHE A CA 1
ATOM 2663 C C . PHE A 1 361 ? 21.211 8.576 -17.084 1.00 94.31 361 PHE A C 1
ATOM 2665 O O . PHE A 1 361 ? 21.758 9.226 -17.983 1.00 94.31 361 PHE A O 1
ATOM 2672 N N . LYS A 1 362 ? 21.852 8.214 -15.967 1.00 92.88 362 LYS A N 1
ATOM 2673 C CA . LYS A 1 362 ? 23.295 8.432 -15.766 1.00 92.88 362 LYS A CA 1
ATOM 2674 C C . LYS A 1 362 ? 24.021 7.178 -15.298 1.00 92.88 362 LYS A C 1
ATOM 2676 O O . LYS A 1 362 ? 23.479 6.384 -14.533 1.00 92.88 362 LYS A O 1
ATOM 2681 N N . THR A 1 363 ? 25.271 7.030 -15.741 1.00 91.94 363 THR A N 1
ATOM 2682 C CA . THR A 1 363 ? 26.186 6.015 -15.204 1.00 91.94 363 THR A CA 1
ATOM 2683 C C . THR A 1 363 ? 26.711 6.428 -13.836 1.00 91.94 363 THR A C 1
ATOM 2685 O O . THR A 1 363 ? 26.767 7.613 -13.506 1.00 91.94 363 THR A O 1
ATOM 2688 N N . TYR A 1 364 ? 27.214 5.455 -13.079 1.00 92.88 364 TYR A N 1
ATOM 2689 C CA . TYR A 1 364 ? 28.052 5.744 -11.924 1.00 92.88 364 TYR A CA 1
ATOM 2690 C C . TYR A 1 364 ? 29.339 6.449 -12.374 1.00 92.88 364 TYR A C 1
ATOM 2692 O O . TYR A 1 364 ? 29.934 6.082 -13.390 1.00 92.88 364 TYR A O 1
ATOM 2700 N N . ILE A 1 365 ? 29.750 7.467 -11.621 1.00 90.56 365 ILE A N 1
ATOM 2701 C CA . ILE A 1 365 ? 31.009 8.189 -11.803 1.00 90.56 365 ILE A CA 1
ATOM 2702 C C . ILE A 1 365 ? 31.751 8.097 -10.474 1.00 90.56 365 ILE A C 1
ATOM 2704 O O . ILE A 1 365 ? 31.193 8.434 -9.428 1.00 90.56 365 ILE A O 1
ATOM 2708 N N . ASP A 1 366 ? 32.992 7.622 -10.507 1.00 88.88 366 ASP A N 1
ATOM 2709 C CA . ASP A 1 366 ? 33.803 7.504 -9.302 1.00 88.88 366 ASP A CA 1
ATOM 2710 C C . ASP A 1 366 ? 34.307 8.870 -8.803 1.00 88.88 366 ASP A C 1
ATOM 2712 O O . ASP A 1 366 ? 34.135 9.918 -9.432 1.00 88.88 366 ASP A O 1
ATOM 2716 N N . SER A 1 367 ? 34.974 8.868 -7.649 1.00 88.88 367 SER A N 1
ATOM 2717 C CA . SER A 1 367 ? 35.503 10.086 -7.026 1.00 88.88 367 SER A CA 1
ATOM 2718 C C . SER A 1 367 ? 36.584 10.802 -7.847 1.00 88.88 367 SER A C 1
ATOM 2720 O O . SER A 1 367 ? 36.915 11.947 -7.541 1.00 88.88 367 SER A O 1
ATOM 2722 N N . THR A 1 368 ? 37.132 10.157 -8.880 1.00 90.25 368 THR A N 1
ATOM 2723 C CA . THR A 1 368 ? 38.122 10.730 -9.802 1.00 90.25 368 THR A CA 1
ATOM 2724 C C . THR A 1 368 ? 37.490 11.305 -11.070 1.00 90.25 368 THR A C 1
ATOM 2726 O O . THR A 1 368 ? 38.195 11.899 -11.885 1.00 90.25 368 THR A O 1
ATOM 2729 N N . GLY A 1 369 ? 36.170 11.169 -11.236 1.00 87.06 369 GLY A N 1
ATOM 2730 C CA . GLY A 1 369 ? 35.457 11.565 -12.449 1.00 87.06 369 GLY A CA 1
ATOM 2731 C C . GLY A 1 369 ? 35.476 10.497 -13.548 1.00 87.06 369 GLY A C 1
ATOM 2732 O O . GLY A 1 369 ? 35.065 10.783 -14.674 1.00 87.06 369 GLY A O 1
ATOM 2733 N N . THR A 1 370 ? 35.943 9.284 -13.244 1.00 88.56 370 THR A N 1
ATOM 2734 C CA . THR A 1 370 ? 36.018 8.175 -14.199 1.00 88.56 370 THR A CA 1
ATOM 2735 C C . THR A 1 370 ? 34.718 7.377 -14.181 1.00 88.56 370 THR A C 1
ATOM 2737 O O . THR A 1 370 ? 34.092 7.190 -13.139 1.00 88.56 370 THR A O 1
ATOM 2740 N N . TYR A 1 371 ? 34.303 6.893 -15.349 1.00 90.31 371 TYR A N 1
ATOM 2741 C CA . TYR A 1 371 ? 33.148 6.015 -15.502 1.00 90.31 371 TYR A CA 1
ATOM 2742 C C . TYR A 1 371 ? 33.445 4.936 -16.538 1.00 90.31 371 TYR A C 1
ATOM 2744 O O . TYR A 1 371 ? 34.268 5.129 -17.436 1.00 90.31 371 TYR A O 1
ATOM 2752 N N . TYR A 1 372 ? 32.743 3.812 -16.425 1.00 91.12 372 TYR A N 1
ATOM 2753 C CA . TYR A 1 372 ? 32.771 2.766 -17.439 1.00 91.12 372 TYR A CA 1
ATOM 2754 C C . TYR A 1 372 ? 31.596 2.969 -18.403 1.00 91.12 372 TYR A C 1
ATOM 2756 O O . TYR A 1 372 ? 30.454 3.075 -17.945 1.00 91.12 372 TYR A O 1
ATOM 2764 N N . PRO A 1 373 ? 31.837 3.051 -19.725 1.00 90.31 373 PRO A N 1
ATOM 2765 C CA . PRO A 1 373 ? 30.774 3.226 -20.711 1.00 90.31 373 PRO A CA 1
ATOM 2766 C C . PRO A 1 373 ? 29.802 2.035 -20.697 1.00 90.31 373 PRO A C 1
ATOM 2768 O O . PRO A 1 373 ? 30.231 0.885 -20.638 1.00 90.31 373 PRO A O 1
ATOM 2771 N N . GLN A 1 374 ? 28.493 2.293 -20.787 1.00 92.31 374 GLN A N 1
ATOM 2772 C CA . GLN A 1 374 ? 27.448 1.261 -20.740 1.00 92.31 374 GLN A CA 1
ATOM 2773 C C . GLN A 1 374 ? 26.432 1.391 -21.883 1.00 92.31 374 GLN A C 1
ATOM 2775 O O . GLN A 1 374 ? 26.110 2.490 -22.301 1.00 92.31 374 GLN A O 1
ATOM 2780 N N . HIS A 1 375 ? 25.846 0.305 -22.366 1.00 93.88 375 HIS A N 1
ATOM 2781 C CA . HIS A 1 375 ? 24.601 0.356 -23.129 1.00 93.88 375 HIS A CA 1
ATOM 2782 C C . HIS A 1 375 ? 23.395 0.296 -22.209 1.00 93.88 375 HIS A C 1
ATOM 2784 O O . HIS A 1 375 ? 23.478 -0.294 -21.137 1.00 93.88 375 HIS A O 1
ATOM 2790 N N . ILE A 1 376 ? 22.280 0.883 -22.651 1.00 94.94 376 ILE A N 1
ATOM 2791 C CA . ILE A 1 376 ? 21.013 0.862 -21.922 1.00 94.94 376 ILE A CA 1
ATOM 2792 C C . ILE A 1 376 ? 19.878 0.494 -22.869 1.00 94.94 376 ILE A C 1
ATOM 2794 O O . ILE A 1 376 ? 19.884 0.895 -24.039 1.00 94.94 376 ILE A O 1
ATOM 2798 N N . ALA A 1 377 ? 18.889 -0.220 -22.353 1.00 96.94 377 ALA A N 1
ATOM 2799 C CA . ALA A 1 377 ? 17.602 -0.371 -23.010 1.00 96.94 377 ALA A CA 1
ATOM 2800 C C . ALA A 1 377 ? 16.469 -0.397 -21.983 1.00 96.94 377 ALA A C 1
ATOM 2802 O O . ALA A 1 377 ? 16.671 -0.758 -20.821 1.00 96.94 377 ALA A O 1
ATOM 2803 N N . ILE A 1 378 ? 15.299 0.057 -22.427 1.00 98.38 378 ILE A N 1
ATOM 2804 C CA . ILE A 1 378 ? 14.116 0.256 -21.597 1.00 98.38 378 ILE A CA 1
ATOM 2805 C C . ILE A 1 378 ? 12.928 -0.404 -22.291 1.00 98.38 378 ILE A C 1
ATOM 2807 O O . ILE A 1 378 ? 12.653 -0.118 -23.461 1.00 98.38 378 ILE A O 1
ATOM 2811 N N . TRP A 1 379 ? 12.228 -1.262 -21.557 1.00 98.56 379 TRP A N 1
ATOM 2812 C CA . TRP A 1 379 ? 11.004 -1.936 -21.982 1.00 98.56 379 TRP A CA 1
ATOM 2813 C C . TRP A 1 379 ? 9.855 -1.583 -21.051 1.00 98.56 379 TRP A C 1
ATOM 2815 O O . TRP A 1 379 ? 10.065 -1.307 -19.871 1.00 98.56 379 TRP A O 1
ATOM 2825 N N . ILE A 1 380 ? 8.638 -1.645 -21.574 1.00 98.44 380 ILE A N 1
ATOM 2826 C CA . ILE A 1 380 ? 7.410 -1.668 -20.781 1.00 98.44 380 ILE A CA 1
ATOM 2827 C C . ILE A 1 380 ? 6.564 -2.807 -21.330 1.00 98.44 380 ILE A C 1
ATOM 2829 O O . ILE A 1 380 ? 6.361 -2.832 -22.532 1.00 98.44 380 ILE A O 1
ATOM 2833 N N . ASP A 1 381 ? 6.060 -3.707 -20.489 1.00 97.94 381 ASP A N 1
ATOM 2834 C CA . ASP A 1 381 ? 5.087 -4.721 -20.923 1.00 97.94 381 ASP A CA 1
ATOM 2835 C C . ASP A 1 381 ? 3.741 -4.025 -21.172 1.00 97.94 381 ASP A C 1
ATOM 2837 O O . ASP A 1 381 ? 2.927 -3.808 -20.268 1.00 97.94 381 ASP A O 1
ATOM 2841 N N . LEU A 1 382 ? 3.578 -3.553 -22.406 1.00 97.19 382 LEU A N 1
ATOM 2842 C CA . LEU A 1 382 ? 2.488 -2.706 -22.864 1.00 97.19 382 LEU A CA 1
ATOM 2843 C C . LEU A 1 382 ? 1.207 -3.503 -23.047 1.00 97.19 382 LEU A C 1
ATOM 2845 O O . LEU A 1 382 ? 0.124 -2.921 -22.996 1.00 97.19 382 LEU A O 1
ATOM 2849 N N . ASN A 1 383 ? 1.305 -4.804 -23.307 1.00 95.44 383 ASN A N 1
ATOM 2850 C CA . ASN A 1 383 ? 0.146 -5.665 -23.503 1.00 95.44 383 ASN A CA 1
ATOM 2851 C C . ASN A 1 383 ? -0.293 -6.392 -22.210 1.00 95.44 383 ASN A C 1
ATOM 2853 O O . ASN A 1 383 ? -1.372 -6.987 -22.193 1.00 95.44 383 ASN A O 1
ATOM 2857 N N . ARG A 1 384 ? 0.485 -6.264 -21.125 1.00 94.75 384 ARG A N 1
ATOM 2858 C CA . ARG A 1 384 ? 0.257 -6.854 -19.796 1.00 94.75 384 ARG A CA 1
ATOM 2859 C C . ARG A 1 384 ? 0.239 -8.385 -19.815 1.00 94.75 384 ARG A C 1
ATOM 2861 O O . ARG A 1 384 ? -0.538 -8.994 -19.074 1.00 94.75 384 ARG A O 1
ATOM 2868 N N . ASN A 1 385 ? 1.054 -9.021 -20.656 1.00 94.25 385 ASN A N 1
ATOM 2869 C CA . ASN A 1 385 ? 1.109 -10.483 -20.774 1.00 94.25 385 ASN A CA 1
ATOM 2870 C C . ASN A 1 385 ? 2.227 -11.137 -19.942 1.00 94.25 385 ASN A C 1
ATOM 2872 O O . ASN A 1 385 ? 2.312 -12.366 -19.894 1.00 94.25 385 ASN A O 1
ATOM 2876 N N . GLY A 1 386 ? 3.056 -10.343 -19.257 1.00 94.81 386 GLY A N 1
ATOM 2877 C CA . GLY A 1 386 ? 4.152 -10.833 -18.424 1.00 94.81 386 GLY A CA 1
ATOM 2878 C C . GLY A 1 386 ? 5.439 -11.145 -19.185 1.00 94.81 386 GLY A C 1
ATOM 2879 O O . GLY A 1 386 ? 6.369 -11.698 -18.597 1.00 94.81 386 GLY A O 1
ATOM 2880 N N . THR A 1 387 ? 5.522 -10.801 -20.468 1.00 96.12 387 THR A N 1
ATOM 2881 C CA . THR A 1 387 ? 6.735 -10.900 -21.281 1.00 96.12 387 THR A CA 1
ATOM 2882 C C . THR A 1 387 ? 7.114 -9.526 -21.817 1.00 96.12 387 THR A C 1
ATOM 2884 O O . THR A 1 387 ? 6.275 -8.646 -21.907 1.00 96.12 387 THR A O 1
ATOM 2887 N N . PHE A 1 388 ? 8.399 -9.323 -22.102 1.00 97.69 388 PHE A N 1
ATOM 2888 C CA . PHE A 1 388 ? 8.887 -8.092 -22.716 1.00 97.69 388 PHE A CA 1
ATOM 2889 C C . PHE A 1 388 ? 9.260 -8.396 -24.160 1.00 97.69 388 PHE A C 1
ATOM 2891 O O . PHE A 1 388 ? 10.286 -9.034 -24.415 1.00 97.69 388 PHE A O 1
ATOM 2898 N N . GLU A 1 389 ? 8.450 -7.961 -25.117 1.00 96.38 389 GLU A N 1
ATOM 2899 C CA . GLU A 1 389 ? 8.753 -8.215 -26.525 1.00 96.38 389 GLU A CA 1
ATOM 2900 C C . GLU A 1 389 ? 9.658 -7.143 -27.144 1.00 96.38 389 GLU A C 1
ATOM 2902 O O . GLU A 1 389 ? 9.859 -6.042 -26.629 1.00 96.38 389 GLU A O 1
ATOM 2907 N N . VAL A 1 390 ? 10.201 -7.431 -28.329 1.00 95.75 390 VAL A N 1
ATOM 2908 C CA . VAL A 1 390 ? 10.992 -6.445 -29.083 1.00 95.75 390 VAL A CA 1
ATOM 2909 C C . VAL A 1 390 ? 10.147 -5.223 -29.467 1.00 95.75 390 VAL A C 1
ATOM 2911 O O . VAL A 1 390 ? 10.666 -4.109 -29.476 1.00 95.75 390 VAL A O 1
ATOM 2914 N N . SER A 1 391 ? 8.850 -5.410 -29.739 1.00 95.56 391 SER A N 1
ATOM 2915 C CA . SER A 1 391 ? 7.890 -4.321 -29.995 1.00 95.56 391 SER A CA 1
ATOM 2916 C C . SER A 1 391 ? 7.628 -3.432 -28.779 1.00 95.56 391 SER A C 1
ATOM 2918 O O . SER A 1 391 ? 7.124 -2.325 -28.933 1.00 95.56 391 SER A O 1
ATOM 2920 N N . GLU A 1 392 ? 7.981 -3.905 -27.590 1.00 97.50 392 GLU A N 1
ATOM 2921 C CA . GLU A 1 392 ? 7.776 -3.233 -26.309 1.00 97.50 392 GLU A CA 1
ATOM 2922 C C . GLU A 1 392 ? 9.042 -2.526 -25.798 1.00 97.50 392 GLU A C 1
ATOM 2924 O O . GLU A 1 392 ? 9.038 -1.866 -24.755 1.00 97.50 392 GLU A O 1
ATOM 2929 N N . ARG A 1 393 ? 10.141 -2.619 -26.559 1.00 98.00 393 ARG A N 1
ATOM 2930 C CA . ARG A 1 393 ? 11.385 -1.894 -26.300 1.00 98.00 393 ARG A CA 1
ATOM 2931 C C . ARG A 1 393 ? 11.240 -0.434 -26.716 1.00 98.00 393 ARG A C 1
ATOM 2933 O O . ARG A 1 393 ? 11.428 -0.088 -27.882 1.00 98.00 393 ARG A O 1
ATOM 2940 N N . LEU A 1 394 ? 10.947 0.428 -25.750 1.00 97.94 394 LEU A N 1
ATOM 2941 C CA . LEU A 1 394 ? 10.726 1.857 -25.980 1.00 97.94 394 LEU A CA 1
ATOM 2942 C C . LEU A 1 394 ? 12.019 2.655 -26.161 1.00 97.94 394 LEU A C 1
ATOM 2944 O O . LEU A 1 394 ? 12.004 3.718 -26.779 1.00 97.94 394 LEU A O 1
ATOM 2948 N N . TYR A 1 395 ? 13.144 2.157 -25.647 1.00 97.38 395 TYR A N 1
ATOM 2949 C CA . TYR A 1 395 ? 14.445 2.779 -25.870 1.00 97.38 395 TYR A CA 1
ATOM 2950 C C . TYR A 1 395 ? 15.570 1.750 -25.926 1.00 97.38 395 TYR A C 1
ATOM 2952 O O . TYR A 1 395 ? 15.553 0.747 -25.215 1.00 97.38 395 TYR A O 1
ATOM 2960 N N . ARG A 1 396 ? 16.587 2.037 -26.743 1.00 94.94 396 ARG A N 1
ATOM 2961 C CA . ARG A 1 396 ? 17.866 1.325 -26.776 1.00 94.94 396 ARG A CA 1
ATOM 2962 C C . ARG A 1 396 ? 18.959 2.267 -27.261 1.00 94.94 396 ARG A C 1
ATOM 2964 O O . ARG A 1 396 ? 18.788 2.928 -28.284 1.00 94.94 396 ARG A O 1
ATOM 2971 N N . SER A 1 397 ? 20.092 2.304 -26.568 1.00 93.38 397 SER A N 1
ATOM 2972 C CA . SER A 1 397 ? 21.241 3.086 -27.025 1.00 93.38 397 SER A CA 1
ATOM 2973 C C . SER A 1 397 ? 21.952 2.430 -28.220 1.00 93.38 397 SER A C 1
ATOM 2975 O O . SER A 1 397 ? 21.887 1.217 -28.438 1.00 93.38 397 SER A O 1
ATOM 2977 N N . THR A 1 398 ? 22.635 3.244 -29.027 1.00 85.19 398 THR A N 1
ATOM 2978 C CA . THR A 1 398 ? 23.379 2.815 -30.225 1.00 85.19 398 THR A CA 1
ATOM 2979 C C . THR A 1 398 ? 24.845 3.256 -30.125 1.00 85.19 398 THR A C 1
ATOM 2981 O O . THR A 1 398 ? 25.086 4.402 -29.753 1.00 85.19 398 THR A O 1
ATOM 2984 N N . GLY A 1 399 ? 25.818 2.400 -30.473 1.00 73.50 399 GLY A N 1
ATOM 2985 C CA . GLY A 1 399 ? 27.261 2.732 -30.502 1.00 73.50 399 GLY A CA 1
ATOM 2986 C C . GLY A 1 399 ? 28.146 1.682 -29.815 1.00 73.50 399 GLY A C 1
ATOM 2987 O O . GLY A 1 399 ? 27.632 0.641 -29.443 1.00 73.50 399 GLY A O 1
ATOM 2988 N N . THR A 1 400 ? 29.450 1.945 -29.659 1.00 67.12 400 THR A N 1
ATOM 2989 C CA . THR A 1 400 ? 30.417 1.114 -28.887 1.00 67.12 400 THR A CA 1
ATOM 2990 C C . THR A 1 400 ? 31.139 1.898 -27.781 1.00 67.12 400 THR A C 1
ATOM 2992 O O . THR A 1 400 ? 31.718 1.316 -26.870 1.00 67.12 400 THR A O 1
ATOM 2995 N N . SER A 1 401 ? 31.100 3.231 -27.833 1.00 66.38 401 SER A N 1
ATOM 2996 C CA . SER A 1 401 ? 31.517 4.137 -26.760 1.00 66.38 401 SER A CA 1
ATOM 2997 C C . SER A 1 401 ? 30.385 5.126 -26.527 1.00 66.38 401 SER A C 1
ATOM 2999 O O . SER A 1 401 ? 29.807 5.645 -27.483 1.00 66.38 401 SER A O 1
ATOM 3001 N N . VAL A 1 402 ? 30.035 5.351 -25.267 1.00 71.56 402 VAL A N 1
ATOM 3002 C CA . VAL A 1 402 ? 28.796 6.035 -24.886 1.00 71.56 402 VAL A CA 1
ATOM 3003 C C . VAL A 1 402 ? 29.044 7.125 -23.846 1.00 71.56 402 VAL A C 1
ATOM 3005 O O . VAL A 1 402 ? 30.023 7.083 -23.106 1.00 71.56 402 VAL A O 1
ATOM 3008 N N . SER A 1 403 ? 28.136 8.099 -23.816 1.00 78.81 403 SER A N 1
ATOM 3009 C CA . SER A 1 403 ? 28.083 9.175 -22.823 1.00 78.81 403 SER A CA 1
ATOM 3010 C C . SER A 1 403 ? 27.876 8.625 -21.404 1.00 78.81 403 SER A C 1
ATOM 3012 O O . SER A 1 403 ? 27.312 7.550 -21.235 1.00 78.81 403 SER A O 1
ATOM 3014 N N . ASN A 1 404 ? 28.263 9.383 -20.377 1.00 86.81 404 ASN A N 1
ATOM 3015 C CA . ASN A 1 404 ? 27.881 9.111 -18.984 1.00 86.81 404 ASN A CA 1
ATOM 3016 C C . ASN A 1 404 ? 26.429 9.532 -18.668 1.00 86.81 404 ASN A C 1
ATOM 3018 O O . ASN A 1 404 ? 25.944 9.305 -17.563 1.00 86.81 404 ASN A O 1
ATOM 3022 N N . THR A 1 405 ? 25.749 10.190 -19.614 1.00 90.00 405 THR A N 1
ATOM 3023 C CA . THR A 1 405 ? 24.352 10.635 -19.514 1.00 90.00 405 THR A CA 1
ATOM 3024 C C . THR A 1 405 ? 23.609 10.380 -20.824 1.00 90.00 405 THR A C 1
ATOM 3026 O O . THR A 1 405 ? 24.098 10.752 -21.895 1.00 90.00 405 THR A O 1
ATOM 3029 N N . TRP A 1 406 ? 22.399 9.830 -20.736 1.00 89.25 406 TRP A N 1
ATOM 3030 C CA . TRP A 1 406 ? 21.465 9.694 -21.851 1.00 89.25 406 TRP A CA 1
ATOM 3031 C C . TRP A 1 406 ? 20.194 10.441 -21.534 1.00 89.25 406 TRP A C 1
ATOM 3033 O O . TRP A 1 406 ? 19.696 10.403 -20.411 1.00 89.25 406 TRP A O 1
ATOM 3043 N N . SER A 1 407 ? 19.644 11.059 -22.564 1.00 92.50 407 SER A N 1
ATOM 3044 C CA . SER A 1 407 ? 18.283 11.545 -22.554 1.00 92.50 407 SER A CA 1
ATOM 3045 C C . SER A 1 407 ? 17.543 10.997 -23.760 1.00 92.50 407 SER A C 1
ATOM 3047 O O . SER A 1 407 ? 18.119 10.707 -24.812 1.00 92.50 407 SER A O 1
ATOM 3049 N N . GLY A 1 408 ? 16.246 10.822 -23.585 1.00 93.25 408 GLY A N 1
ATOM 3050 C CA . GLY A 1 408 ? 15.365 10.340 -24.627 1.00 93.25 408 GLY A CA 1
ATOM 3051 C C . GLY A 1 408 ? 13.922 10.520 -24.208 1.00 93.25 408 GLY A C 1
ATOM 3052 O O . GLY A 1 408 ? 13.609 11.277 -23.289 1.00 93.25 408 GLY A O 1
ATOM 3053 N N . THR A 1 409 ? 13.023 9.840 -24.900 1.00 94.88 409 THR A N 1
ATOM 3054 C CA . THR A 1 409 ? 11.594 9.904 -24.617 1.00 94.88 409 THR A CA 1
ATOM 3055 C C . THR A 1 409 ? 11.004 8.515 -24.753 1.00 94.88 409 THR A C 1
ATOM 3057 O O . THR A 1 409 ? 11.251 7.837 -25.747 1.00 94.88 409 THR A O 1
ATOM 3060 N N . LEU A 1 410 ? 10.240 8.098 -23.747 1.00 97.00 410 LEU A N 1
ATOM 3061 C CA . LEU A 1 410 ? 9.439 6.884 -23.785 1.00 97.00 410 LEU A CA 1
ATOM 3062 C C . LEU A 1 410 ? 8.052 7.257 -24.306 1.00 97.00 410 LEU A C 1
ATOM 3064 O O . LEU A 1 410 ? 7.293 7.933 -23.612 1.00 97.00 410 LEU A O 1
ATOM 3068 N N . ALA A 1 411 ? 7.741 6.863 -25.539 1.00 94.44 411 ALA A N 1
ATOM 3069 C CA . ALA A 1 411 ? 6.427 7.074 -26.135 1.00 94.44 411 ALA A CA 1
ATOM 3070 C C . ALA A 1 411 ? 5.521 5.883 -25.808 1.00 94.44 411 ALA A C 1
ATOM 3072 O O . ALA A 1 411 ? 5.767 4.775 -26.283 1.00 94.44 411 ALA A O 1
ATOM 3073 N N . ILE A 1 412 ? 4.484 6.107 -25.001 1.00 94.62 412 ILE A N 1
ATOM 3074 C CA . ILE A 1 412 ? 3.499 5.085 -24.642 1.00 94.62 412 ILE A CA 1
ATOM 3075 C C . ILE A 1 412 ? 2.498 4.952 -25.791 1.00 94.62 412 ILE A C 1
ATOM 3077 O O . ILE A 1 412 ? 1.799 5.922 -26.100 1.00 94.62 412 ILE A O 1
ATOM 3081 N N . PRO A 1 413 ? 2.377 3.782 -26.440 1.00 93.00 413 PRO A N 1
ATOM 3082 C CA . PRO A 1 413 ? 1.423 3.610 -27.527 1.00 93.00 413 PRO A CA 1
ATOM 3083 C C . PRO A 1 413 ? -0.023 3.804 -27.066 1.00 93.00 413 PRO A C 1
ATOM 3085 O O . PRO A 1 413 ? -0.406 3.418 -25.962 1.00 93.00 413 PRO A O 1
ATOM 3088 N N . ALA A 1 414 ? -0.858 4.379 -27.933 1.00 86.31 414 ALA A N 1
ATOM 3089 C CA . ALA A 1 414 ? -2.272 4.619 -27.631 1.00 86.31 414 ALA A CA 1
ATOM 3090 C C . ALA A 1 414 ? -3.089 3.323 -27.443 1.00 86.31 414 ALA A C 1
ATOM 3092 O O . ALA A 1 414 ? -4.184 3.361 -26.897 1.00 86.31 414 ALA A O 1
ATOM 3093 N N . ASN A 1 415 ? -2.564 2.185 -27.903 1.00 86.88 415 ASN A N 1
ATOM 3094 C CA . ASN A 1 415 ? -3.166 0.858 -27.782 1.00 86.88 415 ASN A CA 1
ATOM 3095 C C . ASN A 1 415 ? -2.557 0.005 -26.653 1.00 86.88 415 ASN A C 1
ATOM 3097 O O . ASN A 1 415 ? -2.830 -1.193 -26.611 1.00 86.88 415 ASN A O 1
ATOM 3101 N N . ALA A 1 416 ? -1.720 0.578 -25.780 1.00 93.50 416 ALA A N 1
ATOM 3102 C CA . ALA A 1 416 ? -1.226 -0.129 -24.598 1.00 93.50 416 ALA A CA 1
ATOM 3103 C C . ALA A 1 416 ? -2.410 -0.577 -23.722 1.00 93.50 416 ALA A C 1
ATOM 3105 O O . ALA A 1 416 ? -3.413 0.118 -23.656 1.00 93.50 416 ALA A O 1
ATOM 3106 N N . THR A 1 417 ? -2.350 -1.720 -23.054 1.00 93.25 417 THR A N 1
ATOM 3107 C CA . THR A 1 417 ? -3.471 -2.229 -22.251 1.00 93.25 417 THR A CA 1
ATOM 3108 C C . THR A 1 417 ? -3.474 -1.548 -20.878 1.00 93.25 417 THR A C 1
ATOM 3110 O O . THR A 1 417 ? -2.474 -1.656 -20.169 1.00 93.25 417 THR A O 1
ATOM 3113 N N . PRO A 1 418 ? -4.556 -0.859 -20.457 1.00 90.25 418 PRO A N 1
ATOM 3114 C CA . PRO A 1 418 ? -4.596 -0.191 -19.158 1.00 90.25 418 PRO A CA 1
ATOM 3115 C C . PRO A 1 418 ? -4.412 -1.147 -17.977 1.00 90.25 418 PRO A C 1
ATOM 3117 O O . PRO A 1 418 ? -4.825 -2.306 -18.036 1.00 90.25 418 PRO A O 1
ATOM 3120 N N . GLY A 1 419 ? -3.859 -0.634 -16.880 1.00 91.44 419 GLY A N 1
ATOM 3121 C CA . GLY A 1 419 ? -3.628 -1.327 -15.614 1.00 91.44 419 GLY A CA 1
ATOM 3122 C C . GLY A 1 419 ? -2.150 -1.450 -15.246 1.00 91.44 419 GLY A C 1
ATOM 3123 O O . GLY A 1 419 ? -1.266 -0.960 -15.946 1.00 91.44 419 GLY A O 1
ATOM 3124 N N . MET A 1 420 ? -1.884 -2.073 -14.098 1.00 94.44 420 MET A N 1
ATOM 3125 C CA . MET A 1 420 ? -0.523 -2.244 -13.590 1.00 94.44 420 MET A CA 1
ATOM 3126 C C . MET A 1 420 ? 0.285 -3.258 -14.405 1.00 94.44 420 MET A C 1
ATOM 3128 O O . MET A 1 420 ? -0.231 -4.320 -14.770 1.00 94.44 420 MET A O 1
ATOM 3132 N N . THR A 1 421 ? 1.547 -2.912 -14.664 1.00 96.19 421 THR A N 1
ATOM 3133 C CA . THR A 1 421 ? 2.533 -3.700 -15.421 1.00 96.19 421 THR A CA 1
ATOM 3134 C C . THR A 1 421 ? 3.960 -3.302 -15.027 1.00 96.19 421 THR A C 1
ATOM 3136 O O . THR A 1 421 ? 4.149 -2.441 -14.162 1.00 96.19 421 THR A O 1
ATOM 3139 N N . ARG A 1 422 ? 4.978 -3.915 -15.637 1.00 96.69 422 ARG A N 1
ATOM 3140 C CA . ARG A 1 422 ? 6.387 -3.603 -15.366 1.00 96.69 422 ARG A CA 1
ATOM 3141 C C . ARG A 1 422 ? 7.023 -2.731 -16.440 1.00 96.69 422 ARG A C 1
ATOM 3143 O O . ARG A 1 422 ? 6.834 -2.944 -17.635 1.00 96.69 422 ARG A O 1
ATOM 3150 N N . LEU A 1 423 ? 7.848 -1.798 -15.979 1.00 98.00 423 LEU A N 1
ATOM 3151 C CA . LEU A 1 423 ? 8.889 -1.133 -16.754 1.00 98.00 423 LEU A CA 1
ATOM 3152 C C . LEU A 1 423 ? 10.228 -1.765 -16.375 1.00 98.00 423 LEU A C 1
ATOM 3154 O O . LEU A 1 423 ? 10.514 -1.901 -15.190 1.00 98.00 423 LEU A O 1
ATOM 3158 N N . ARG A 1 424 ? 11.054 -2.127 -17.356 1.00 98.19 424 ARG A N 1
ATOM 3159 C CA . ARG A 1 424 ? 12.392 -2.691 -17.143 1.00 98.19 424 ARG A CA 1
ATOM 3160 C C . ARG A 1 424 ? 13.458 -1.790 -17.737 1.00 98.19 424 ARG A C 1
ATOM 3162 O O . ARG A 1 424 ? 13.391 -1.463 -18.919 1.00 98.19 424 ARG A O 1
ATOM 3169 N N . ILE A 1 425 ? 14.477 -1.470 -16.948 1.00 97.69 425 ILE A N 1
ATOM 3170 C CA . ILE A 1 425 ? 15.706 -0.803 -17.388 1.00 97.69 425 ILE A CA 1
ATOM 3171 C C . ILE A 1 425 ? 16.835 -1.815 -17.261 1.00 97.69 425 ILE A C 1
ATOM 3173 O O . ILE A 1 425 ? 16.986 -2.447 -16.221 1.00 97.69 425 ILE A O 1
ATOM 3177 N N . ARG A 1 426 ? 17.632 -1.986 -18.313 1.00 96.81 426 ARG A N 1
ATOM 3178 C CA . ARG A 1 426 ? 18.823 -2.841 -18.271 1.00 96.81 426 ARG A CA 1
ATOM 3179 C C . ARG A 1 426 ? 20.042 -2.104 -18.771 1.00 96.81 426 ARG A C 1
ATOM 3181 O O . ARG A 1 426 ? 19.943 -1.334 -19.730 1.00 96.81 426 ARG A O 1
ATOM 3188 N N . THR A 1 427 ? 21.188 -2.429 -18.184 1.00 95.31 427 THR A N 1
ATOM 3189 C CA . THR A 1 427 ? 22.498 -1.944 -18.619 1.00 95.31 427 THR A CA 1
ATOM 3190 C C . THR A 1 427 ? 23.436 -3.083 -19.014 1.00 95.31 427 THR A C 1
ATOM 3192 O O . THR A 1 427 ? 23.220 -4.240 -18.637 1.00 95.31 427 THR A O 1
ATOM 3195 N N . GLN A 1 428 ? 24.473 -2.758 -19.792 1.00 94.44 428 GLN A N 1
ATOM 3196 C CA . GLN A 1 428 ? 25.600 -3.647 -20.087 1.00 94.44 428 GLN A CA 1
ATOM 3197 C C . GLN A 1 428 ? 26.888 -2.858 -20.339 1.00 94.44 428 GLN A C 1
ATOM 3199 O O . GLN A 1 428 ? 26.829 -1.785 -20.926 1.00 94.44 428 GLN A O 1
ATOM 3204 N N . TYR A 1 429 ? 28.059 -3.379 -19.955 1.00 94.19 429 TYR A N 1
ATOM 3205 C CA . TYR A 1 429 ? 29.344 -2.748 -20.298 1.00 94.19 429 TYR A CA 1
ATOM 3206 C C . TYR A 1 429 ? 29.526 -2.630 -21.820 1.00 94.19 429 TYR A C 1
ATOM 3208 O O . TYR A 1 429 ? 29.343 -3.612 -22.538 1.00 94.19 429 TYR A O 1
ATOM 3216 N N . ALA A 1 430 ? 29.905 -1.447 -22.313 1.00 92.56 430 ALA A N 1
ATOM 3217 C CA . ALA A 1 430 ? 29.826 -1.125 -23.738 1.00 92.56 430 ALA A CA 1
ATOM 3218 C C . ALA A 1 430 ? 30.682 -2.029 -24.647 1.00 92.56 430 ALA A C 1
ATOM 3220 O O . ALA A 1 430 ? 30.277 -2.340 -25.766 1.00 92.56 430 ALA A O 1
ATOM 3221 N N . GLU A 1 431 ? 31.824 -2.527 -24.160 1.00 91.62 431 GLU A N 1
ATOM 3222 C CA . GLU A 1 431 ? 32.677 -3.454 -24.923 1.00 91.62 431 GLU A CA 1
ATOM 3223 C C . GLU A 1 431 ? 32.039 -4.836 -25.143 1.00 91.62 431 GLU A C 1
ATOM 3225 O O . GLU A 1 431 ? 32.463 -5.575 -26.030 1.00 91.62 431 GLU A O 1
ATOM 3230 N N . HIS A 1 432 ? 31.002 -5.184 -24.374 1.00 91.94 432 HIS A N 1
ATOM 3231 C CA . HIS A 1 432 ? 30.262 -6.443 -24.504 1.00 91.94 432 HIS A CA 1
ATOM 3232 C C . HIS A 1 432 ? 29.008 -6.324 -25.380 1.00 91.94 432 HIS A C 1
ATOM 3234 O O . HIS A 1 432 ? 28.231 -7.275 -25.466 1.00 91.94 432 HIS A O 1
ATOM 3240 N N . GLY A 1 433 ? 28.832 -5.189 -26.059 1.00 91.44 433 GLY A N 1
ATOM 3241 C CA . GLY A 1 433 ? 27.727 -4.960 -26.975 1.00 91.44 433 GLY A CA 1
ATOM 3242 C C . GLY A 1 433 ? 26.493 -4.355 -26.314 1.00 91.44 433 GLY A C 1
ATOM 3243 O O . GLY A 1 433 ? 26.479 -3.961 -25.150 1.00 91.44 433 GLY A O 1
ATOM 3244 N N . THR A 1 434 ? 25.460 -4.209 -27.132 1.00 92.88 434 THR A N 1
ATOM 3245 C CA . THR A 1 434 ? 24.206 -3.546 -26.787 1.00 92.88 434 THR A CA 1
ATOM 3246 C C . THR A 1 434 ? 23.259 -4.437 -25.995 1.00 92.88 434 THR A C 1
ATOM 3248 O O . THR A 1 434 ? 23.212 -5.647 -26.190 1.00 92.88 434 THR A O 1
ATOM 3251 N N . VAL A 1 435 ? 22.410 -3.801 -25.184 1.00 94.94 435 VAL A N 1
ATOM 3252 C CA . VAL A 1 435 ? 21.328 -4.475 -24.460 1.00 94.94 435 VAL A CA 1
ATOM 3253 C C . VAL A 1 435 ? 20.170 -4.743 -25.424 1.00 94.94 435 VAL A C 1
ATOM 3255 O O . VAL A 1 435 ? 19.402 -3.844 -25.774 1.00 94.94 435 VAL A O 1
ATOM 3258 N N . ASP A 1 436 ? 20.077 -5.980 -25.897 1.00 94.94 436 ASP A N 1
ATOM 3259 C CA . ASP A 1 436 ? 19.115 -6.397 -26.915 1.00 94.94 436 ASP A CA 1
ATOM 3260 C C . ASP A 1 436 ? 17.940 -7.201 -26.383 1.00 94.94 436 ASP A C 1
ATOM 3262 O O . ASP A 1 436 ? 16.839 -7.092 -26.925 1.00 94.94 436 ASP A O 1
ATOM 3266 N N . ASP A 1 437 ? 18.167 -7.950 -25.317 1.00 96.62 437 ASP A N 1
ATOM 3267 C CA . ASP A 1 437 ? 17.221 -8.909 -24.785 1.00 96.62 437 ASP A CA 1
ATOM 3268 C C . ASP A 1 437 ? 16.883 -8.544 -23.329 1.00 96.62 437 ASP A C 1
ATOM 3270 O O . ASP A 1 437 ? 17.776 -8.143 -22.576 1.00 96.62 437 ASP A O 1
ATOM 3274 N N . PRO A 1 438 ? 15.615 -8.626 -22.902 1.00 97.19 438 PRO A N 1
ATOM 3275 C CA . PRO A 1 438 ? 15.212 -8.293 -21.538 1.00 97.19 438 PRO A CA 1
ATOM 3276 C C . PRO A 1 438 ? 15.469 -9.417 -20.519 1.00 97.19 438 PRO A C 1
ATOM 3278 O O . PRO A 1 438 ? 15.414 -9.148 -19.320 1.00 97.19 438 PRO A O 1
ATOM 3281 N N . CYS A 1 439 ? 15.758 -10.642 -20.959 1.00 96.31 439 CYS A N 1
ATOM 3282 C CA . CYS A 1 439 ? 15.832 -11.865 -20.156 1.00 96.31 439 CYS A CA 1
ATOM 3283 C C . CYS A 1 439 ? 17.210 -12.540 -20.165 1.00 96.31 439 CYS A C 1
ATOM 3285 O O . CYS A 1 439 ? 17.554 -13.233 -19.209 1.00 96.31 439 CYS A O 1
ATOM 3287 N N . GLU A 1 440 ? 17.993 -12.360 -21.227 1.00 96.06 440 GLU A N 1
ATOM 3288 C CA . GLU A 1 440 ? 19.264 -13.063 -21.407 1.00 96.06 440 GLU A CA 1
ATOM 3289 C C . GLU A 1 440 ? 20.325 -12.680 -20.376 1.00 96.06 440 GLU A C 1
ATOM 3291 O O . GLU A 1 440 ? 20.299 -11.608 -19.751 1.00 96.06 440 GLU A O 1
ATOM 3296 N N . THR A 1 441 ? 21.303 -13.576 -20.248 1.00 97.25 441 THR A N 1
ATOM 3297 C CA . THR A 1 441 ? 22.458 -13.378 -19.375 1.00 97.25 441 THR A CA 1
ATOM 3298 C C . THR A 1 441 ? 23.472 -12.440 -20.018 1.00 97.25 441 THR A C 1
ATOM 3300 O O . THR A 1 441 ? 23.931 -12.682 -21.134 1.00 97.25 441 THR A O 1
ATOM 3303 N N . TYR A 1 442 ? 23.892 -11.411 -19.281 1.00 97.12 442 TYR A N 1
ATOM 3304 C CA . TYR A 1 442 ? 24.996 -10.533 -19.679 1.00 97.12 442 TYR A CA 1
ATOM 3305 C C . TYR A 1 442 ? 26.206 -10.672 -18.758 1.00 97.12 442 TYR A C 1
ATOM 3307 O O . TYR A 1 442 ? 26.155 -11.320 -17.717 1.00 97.12 442 TYR A O 1
ATOM 3315 N N . ALA A 1 443 ? 27.345 -10.117 -19.175 1.00 96.31 443 ALA A N 1
ATOM 3316 C CA . ALA A 1 443 ? 28.559 -10.158 -18.366 1.00 96.31 443 ALA A CA 1
ATOM 3317 C C . ALA A 1 443 ? 28.481 -9.146 -17.218 1.00 96.31 443 ALA A C 1
ATOM 3319 O O . ALA A 1 443 ? 28.443 -9.531 -16.056 1.00 96.31 443 ALA A O 1
ATOM 3320 N N . TYR A 1 444 ? 28.388 -7.863 -17.553 1.00 96.31 444 TYR A N 1
ATOM 3321 C CA . TYR A 1 444 ? 28.359 -6.752 -16.603 1.00 96.31 444 TYR A CA 1
ATOM 3322 C C . TYR A 1 444 ? 27.048 -5.994 -16.727 1.00 96.31 444 TYR A C 1
ATOM 3324 O O . TYR A 1 444 ? 26.515 -5.922 -17.835 1.00 96.31 444 TYR A O 1
ATOM 3332 N N . GLY A 1 445 ? 26.578 -5.398 -15.638 1.00 96.06 445 GLY A N 1
ATOM 3333 C CA . GLY A 1 445 ? 25.407 -4.533 -15.632 1.00 96.06 445 GLY A CA 1
ATOM 3334 C C . GLY A 1 445 ? 24.440 -4.815 -14.499 1.00 96.06 445 GLY A C 1
ATOM 3335 O O . GLY A 1 445 ? 24.721 -5.563 -13.561 1.00 96.06 445 GLY A O 1
ATOM 3336 N N . GLU A 1 446 ? 23.281 -4.193 -14.641 1.00 97.12 446 GLU A N 1
ATOM 3337 C CA . GLU A 1 446 ? 22.156 -4.298 -13.730 1.00 97.12 446 GLU A CA 1
ATOM 3338 C C . GLU A 1 446 ? 20.846 -4.269 -14.516 1.00 97.12 446 GLU A C 1
ATOM 3340 O O . GLU A 1 446 ? 20.754 -3.666 -15.592 1.00 97.12 446 GLU A O 1
ATOM 3345 N N . ALA A 1 447 ? 19.833 -4.928 -13.964 1.00 97.56 447 ALA A N 1
ATOM 3346 C CA . ALA A 1 447 ? 18.453 -4.807 -14.390 1.00 97.56 447 ALA A CA 1
ATOM 3347 C C . ALA A 1 447 ? 17.586 -4.288 -13.236 1.00 97.56 447 ALA A C 1
ATOM 3349 O O . ALA A 1 447 ? 17.627 -4.825 -12.132 1.00 97.56 447 ALA A O 1
ATOM 3350 N N . GLU A 1 448 ? 16.760 -3.287 -13.504 1.00 96.94 448 GLU A N 1
ATOM 3351 C CA . GLU A 1 448 ? 15.783 -2.773 -12.551 1.00 96.94 448 GLU A CA 1
ATOM 3352 C C . GLU A 1 448 ? 14.379 -2.837 -13.150 1.00 96.94 448 GLU A C 1
ATOM 3354 O O . GLU A 1 448 ? 14.124 -2.299 -14.232 1.00 96.94 448 GLU A O 1
ATOM 3359 N N . ASP A 1 449 ? 13.467 -3.477 -12.425 1.00 97.19 449 ASP A N 1
ATOM 3360 C CA . ASP A 1 449 ? 12.041 -3.503 -12.717 1.00 97.19 449 ASP A CA 1
ATOM 3361 C C . ASP A 1 449 ? 11.311 -2.510 -11.810 1.00 97.19 449 ASP A C 1
ATOM 3363 O O . ASP A 1 449 ? 11.440 -2.555 -10.587 1.00 97.19 449 ASP A O 1
ATOM 3367 N N . HIS A 1 450 ? 10.465 -1.674 -12.400 1.00 95.50 450 HIS A N 1
ATOM 3368 C CA . HIS A 1 450 ? 9.626 -0.703 -11.703 1.00 95.50 450 HIS A CA 1
ATOM 3369 C C . HIS A 1 450 ? 8.156 -0.986 -11.986 1.00 95.50 450 HIS A C 1
ATOM 3371 O O . HIS A 1 450 ? 7.780 -1.298 -13.121 1.00 95.50 450 HIS A O 1
ATOM 3377 N N . LEU A 1 451 ? 7.315 -0.877 -10.958 1.00 94.31 451 LEU A N 1
ATOM 3378 C CA . LEU A 1 451 ? 5.871 -0.969 -11.137 1.00 94.31 451 LEU A CA 1
ATOM 3379 C C . LEU A 1 451 ? 5.342 0.325 -11.763 1.00 94.31 451 LEU A C 1
ATOM 3381 O O . LEU A 1 451 ? 5.588 1.426 -11.269 1.00 94.31 451 LEU A O 1
ATOM 3385 N N . ILE A 1 452 ? 4.583 0.186 -12.842 1.00 95.06 452 ILE A N 1
ATOM 3386 C CA . ILE A 1 452 ? 3.897 1.299 -13.492 1.00 95.06 452 ILE A CA 1
ATOM 3387 C C . ILE A 1 452 ? 2.405 0.995 -13.628 1.00 95.06 452 ILE A C 1
ATOM 3389 O O . ILE A 1 452 ? 1.988 -0.163 -13.610 1.00 95.06 452 ILE A O 1
ATOM 3393 N N . THR A 1 453 ? 1.596 2.036 -13.799 1.00 92.81 453 THR A N 1
ATOM 3394 C CA . THR A 1 453 ? 0.177 1.925 -14.140 1.00 92.81 453 THR A CA 1
ATOM 3395 C C . THR A 1 453 ? -0.015 2.550 -15.508 1.00 92.81 453 THR A C 1
ATOM 3397 O O . THR A 1 453 ? 0.151 3.757 -15.654 1.00 92.81 453 THR A O 1
ATOM 3400 N N . LEU A 1 454 ? -0.397 1.746 -16.497 1.00 93.12 454 LEU A N 1
ATOM 3401 C CA . LEU A 1 454 ? -0.866 2.270 -17.772 1.00 93.12 454 LEU A CA 1
ATOM 3402 C C . LEU A 1 454 ? -2.278 2.811 -17.572 1.00 93.12 454 LEU A C 1
ATOM 3404 O O . LEU A 1 454 ? -3.203 2.065 -17.246 1.00 93.12 454 LEU A O 1
ATOM 3408 N N . GLU A 1 455 ? -2.438 4.117 -17.705 1.00 86.44 455 GLU A N 1
ATOM 3409 C CA . GLU A 1 455 ? -3.730 4.763 -17.533 1.00 86.44 455 GLU A CA 1
ATOM 3410 C C . GLU A 1 455 ? -4.493 4.755 -18.849 1.00 86.44 455 GLU A C 1
ATOM 3412 O O . GLU A 1 455 ? -3.953 5.078 -19.914 1.00 86.44 455 GLU A O 1
ATOM 3417 N N . ASP A 1 456 ? -5.767 4.378 -18.752 1.00 81.75 456 ASP A N 1
ATOM 3418 C CA . ASP A 1 456 ? -6.701 4.551 -19.848 1.00 81.75 456 ASP A CA 1
ATOM 3419 C C . ASP A 1 456 ? -6.863 6.049 -20.099 1.00 81.75 456 ASP A C 1
ATOM 3421 O O . ASP A 1 456 ? -7.450 6.772 -19.294 1.00 81.75 456 ASP A O 1
ATOM 3425 N N . ASN A 1 457 ? -6.321 6.512 -21.221 1.00 77.62 457 ASN A N 1
ATOM 3426 C CA . ASN A 1 457 ? -6.442 7.902 -21.629 1.00 77.62 457 ASN A CA 1
ATOM 3427 C C . ASN A 1 457 ? -7.655 8.095 -22.552 1.00 77.62 457 ASN A C 1
ATOM 3429 O O . ASN A 1 457 ? -7.816 9.157 -23.145 1.00 77.62 457 ASN A O 1
ATOM 3433 N N . SER A 1 458 ? -8.517 7.085 -22.714 1.00 78.31 458 SER A N 1
ATOM 3434 C CA . SER A 1 458 ? -9.705 7.172 -23.564 1.00 78.31 458 SER A CA 1
ATOM 3435 C C . SER A 1 458 ? -10.756 8.141 -23.031 1.00 78.31 458 SER A C 1
ATOM 3437 O O . SER A 1 458 ? -11.617 8.553 -23.808 1.00 78.31 458 SER A O 1
ATOM 3439 N N . VAL A 1 459 ? -10.684 8.544 -21.757 1.00 83.56 459 VAL A N 1
ATOM 3440 C CA . VAL A 1 459 ? -11.560 9.555 -21.156 1.00 83.56 459 VAL A CA 1
ATOM 3441 C C . VAL A 1 459 ? -10.727 10.657 -20.512 1.00 83.56 459 VAL A C 1
ATOM 3443 O O . VAL A 1 459 ? -9.897 10.389 -19.652 1.00 83.56 459 VAL A O 1
ATOM 3446 N N . ILE A 1 460 ? -10.993 11.907 -20.876 1.00 86.38 460 ILE A N 1
ATOM 3447 C CA . ILE A 1 460 ? -10.370 13.086 -20.274 1.00 86.38 460 ILE A CA 1
ATOM 3448 C C . ILE A 1 460 ? -11.447 14.007 -19.711 1.00 86.38 460 ILE A C 1
ATOM 3450 O O . ILE A 1 460 ? -12.484 14.234 -20.335 1.00 86.38 460 ILE A O 1
ATOM 3454 N N . VAL A 1 461 ? -11.223 14.521 -18.505 1.00 87.25 461 VAL A N 1
ATOM 3455 C CA . VAL A 1 461 ? -12.173 15.385 -17.794 1.00 87.25 461 VAL A CA 1
ATOM 3456 C C . VAL A 1 461 ? -11.611 16.802 -17.669 1.00 87.25 461 VAL A C 1
ATOM 3458 O O . VAL A 1 461 ? -10.408 16.989 -17.476 1.00 87.25 461 VAL A O 1
ATOM 3461 N N . SER A 1 462 ? -12.465 17.821 -17.772 1.00 88.88 462 SER A N 1
ATOM 3462 C CA . SER A 1 462 ? -12.059 19.214 -17.532 1.00 88.88 462 SER A CA 1
ATOM 3463 C C . SER A 1 462 ? -11.651 19.397 -16.066 1.00 88.88 462 SER A C 1
ATOM 3465 O O . SER A 1 462 ? -12.468 19.111 -15.197 1.00 88.88 462 SER A O 1
ATOM 3467 N N . ALA A 1 463 ? -10.453 19.908 -15.790 1.00 83.75 463 ALA A N 1
ATOM 3468 C CA . ALA A 1 463 ? -9.996 20.257 -14.443 1.00 83.75 463 ALA A CA 1
ATOM 3469 C C . ALA A 1 463 ? -10.525 21.619 -13.972 1.00 83.75 463 ALA A C 1
ATOM 3471 O O . ALA A 1 463 ? -10.691 21.829 -12.775 1.00 83.75 463 ALA A O 1
ATOM 3472 N N . GLN A 1 464 ? -10.764 22.545 -14.904 1.00 86.44 464 GLN A N 1
ATOM 3473 C CA . GLN A 1 464 ? -11.275 23.889 -14.628 1.00 86.44 464 GLN A CA 1
ATOM 3474 C C . GLN A 1 464 ? -11.833 24.537 -15.902 1.00 86.44 464 GLN A C 1
ATOM 3476 O O . GLN A 1 464 ? -11.728 23.987 -16.998 1.00 86.44 464 GLN A O 1
ATOM 3481 N N . THR A 1 465 ? -12.390 25.740 -15.760 1.00 95.88 465 THR A N 1
ATOM 3482 C CA . THR A 1 465 ? -12.741 26.618 -16.885 1.00 95.88 465 THR A CA 1
ATOM 3483 C C . THR A 1 465 ? -11.485 27.107 -17.611 1.00 95.88 465 THR A C 1
ATOM 3485 O O . THR A 1 465 ? -10.575 27.633 -16.972 1.00 95.88 465 THR A O 1
ATOM 3488 N N . GLY A 1 466 ? -11.450 26.999 -18.940 1.00 93.69 466 GLY A N 1
ATOM 3489 C CA . GLY A 1 466 ? -10.292 27.398 -19.742 1.00 93.69 466 GLY A CA 1
ATOM 3490 C C . GLY A 1 466 ? -10.431 27.086 -21.231 1.00 93.69 466 GLY A C 1
ATOM 3491 O O . GLY A 1 466 ? -11.469 26.609 -21.684 1.00 93.69 466 GLY A O 1
ATOM 3492 N N . ASP A 1 467 ? -9.387 27.377 -22.001 1.00 95.31 467 ASP A N 1
ATOM 3493 C CA . ASP A 1 467 ? -9.360 27.108 -23.442 1.00 95.31 467 ASP A CA 1
ATOM 3494 C C . ASP A 1 467 ? -8.945 25.647 -23.706 1.00 95.31 467 ASP A C 1
ATOM 3496 O O . ASP A 1 467 ? -8.208 25.042 -22.925 1.00 95.31 467 ASP A O 1
ATOM 3500 N N . TRP A 1 468 ? -9.454 25.045 -24.782 1.00 94.12 468 TRP A N 1
ATOM 3501 C CA . TRP A 1 468 ? -9.310 23.616 -25.077 1.00 94.12 468 TRP A CA 1
ATOM 3502 C C . TRP A 1 468 ? -7.850 23.186 -25.240 1.00 94.12 468 TRP A C 1
ATOM 3504 O O . TRP A 1 468 ? -7.482 22.092 -24.828 1.00 94.12 468 TRP A O 1
ATOM 3514 N N . ASP A 1 469 ? -7.012 24.024 -25.836 1.00 92.44 469 ASP A N 1
ATOM 3515 C CA . ASP A 1 469 ? -5.590 23.773 -26.082 1.00 92.44 469 ASP A CA 1
ATOM 3516 C C . ASP A 1 469 ? -4.700 24.029 -24.858 1.00 92.44 469 ASP A C 1
ATOM 3518 O O . ASP A 1 469 ? -3.538 23.621 -24.830 1.00 92.44 469 ASP A O 1
ATOM 3522 N N . MET A 1 470 ? -5.245 24.650 -23.813 1.00 88.12 470 MET A N 1
ATOM 3523 C CA . MET A 1 470 ? -4.520 24.882 -22.574 1.00 88.12 470 MET A CA 1
ATOM 3524 C C . MET A 1 470 ? -4.509 23.610 -21.733 1.00 88.12 470 MET A C 1
ATOM 3526 O O . MET A 1 470 ? -5.540 23.154 -21.242 1.00 88.12 470 MET A O 1
ATOM 3530 N N . GLY A 1 471 ? -3.316 23.062 -21.497 1.00 77.12 471 GLY A N 1
ATOM 3531 C CA . GLY A 1 471 ? -3.144 21.868 -20.668 1.00 77.12 471 GLY A CA 1
ATOM 3532 C C . GLY A 1 471 ? -3.768 21.999 -19.275 1.00 77.12 471 GLY A C 1
ATOM 3533 O O . GLY A 1 471 ? -4.343 21.047 -18.760 1.00 77.12 471 GLY A O 1
ATOM 3534 N N . THR A 1 472 ? -3.752 23.202 -18.695 1.00 77.06 472 THR A N 1
ATOM 3535 C CA . THR A 1 472 ? -4.355 23.492 -17.387 1.00 77.06 472 THR A CA 1
ATOM 3536 C C . THR A 1 472 ? -5.877 23.334 -17.355 1.00 77.06 472 THR A C 1
ATOM 3538 O O . THR A 1 472 ? -6.429 23.206 -16.267 1.00 77.06 472 THR A O 1
ATOM 3541 N N . THR A 1 473 ? -6.568 23.343 -18.497 1.00 89.12 473 THR A N 1
ATOM 3542 C CA . THR A 1 473 ? -8.023 23.126 -18.593 1.00 89.12 473 THR A CA 1
ATOM 3543 C C . THR A 1 473 ? -8.409 21.681 -18.278 1.00 89.12 473 THR A C 1
ATOM 3545 O O . THR A 1 473 ? -9.552 21.413 -17.909 1.00 89.12 473 THR A O 1
ATOM 3548 N N . TRP A 1 474 ? -7.467 20.742 -18.364 1.00 87.19 474 TRP A N 1
ATOM 3549 C CA . TRP A 1 474 ? -7.735 19.309 -18.326 1.00 87.19 474 TRP A CA 1
ATOM 3550 C C . TRP A 1 474 ? -7.015 18.622 -17.180 1.00 87.19 474 TRP A C 1
ATOM 3552 O O . TRP A 1 474 ? -5.878 18.951 -16.832 1.00 87.19 474 TRP A O 1
ATOM 3562 N N . VAL A 1 475 ? -7.675 17.621 -16.605 1.00 70.94 475 VAL A N 1
ATOM 3563 C CA . VAL A 1 475 ? -7.004 16.714 -15.678 1.00 70.94 475 VAL A CA 1
ATOM 3564 C C . VAL A 1 475 ? -5.917 15.980 -16.460 1.00 70.94 475 VAL A C 1
ATOM 3566 O O . VAL A 1 475 ? -6.163 15.487 -17.557 1.00 70.94 475 VAL A O 1
ATOM 3569 N N . GLY A 1 476 ? -4.698 15.968 -15.919 1.00 66.06 476 GLY A N 1
ATOM 3570 C CA . GLY A 1 476 ? -3.516 15.438 -16.607 1.00 66.06 476 GLY A CA 1
ATOM 3571 C C . GLY A 1 476 ? -2.706 16.481 -17.385 1.00 66.06 476 GLY A C 1
ATOM 3572 O O . GLY A 1 476 ? -1.638 16.155 -17.893 1.00 66.06 476 GLY A O 1
ATOM 3573 N N . GLY A 1 477 ? -3.144 17.746 -17.440 1.00 70.25 477 GLY A N 1
ATOM 3574 C CA . GLY A 1 477 ? -2.290 18.842 -17.905 1.00 70.25 477 GLY A CA 1
ATOM 3575 C C . GLY A 1 477 ? -2.064 18.893 -19.420 1.00 70.25 477 GLY A C 1
ATOM 3576 O O . GLY A 1 477 ? -1.133 19.570 -19.854 1.00 70.25 477 GLY A O 1
ATOM 3577 N N . GLN A 1 478 ? -2.861 18.179 -20.221 1.00 79.44 478 GLN A N 1
ATOM 3578 C CA . GLN A 1 478 ? -2.7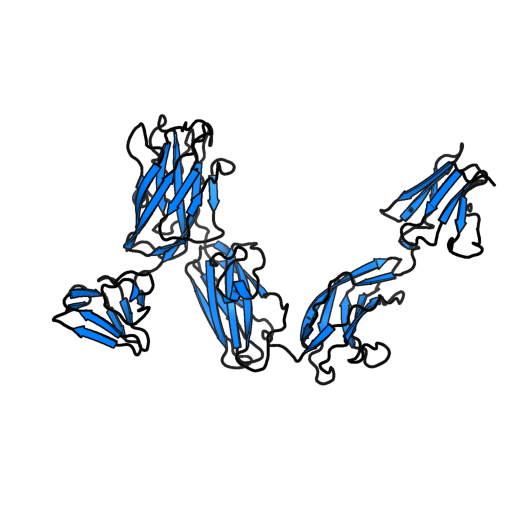44 18.094 -21.682 1.00 79.44 478 GLN A CA 1
ATOM 3579 C C . GLN A 1 478 ? -4.118 18.205 -22.349 1.00 79.44 478 GLN A C 1
ATOM 3581 O O . GLN A 1 478 ? -5.114 17.732 -21.810 1.00 79.44 478 GLN A O 1
ATOM 3586 N N . ALA A 1 479 ? -4.166 18.822 -23.530 1.00 88.31 479 ALA A N 1
ATOM 3587 C CA . ALA A 1 479 ? -5.397 18.973 -24.299 1.00 88.31 479 ALA A CA 1
ATOM 3588 C C . ALA A 1 479 ? -5.908 17.626 -24.866 1.00 88.31 479 ALA A C 1
ATOM 3590 O O . ALA A 1 479 ? -5.091 16.792 -25.269 1.00 88.31 479 ALA A O 1
ATOM 3591 N N . PRO A 1 480 ? -7.236 17.415 -24.959 1.00 88.94 480 PRO A N 1
ATOM 3592 C CA . PRO A 1 480 ? -7.828 16.235 -25.562 1.00 88.94 480 PRO A CA 1
ATOM 3593 C C . PRO A 1 480 ? -7.452 16.064 -27.030 1.00 88.94 480 PRO A C 1
ATOM 3595 O O . PRO A 1 480 ? -7.377 17.027 -27.797 1.00 88.94 480 PRO A O 1
ATOM 3598 N N . THR A 1 481 ? -7.321 14.806 -27.425 1.00 86.19 481 THR A N 1
ATOM 3599 C CA . THR A 1 481 ? -7.069 14.340 -28.786 1.00 86.19 481 THR A CA 1
ATOM 3600 C C . THR A 1 481 ? -8.312 13.674 -29.381 1.00 86.19 481 THR A C 1
ATOM 3602 O O . THR A 1 481 ? -9.220 13.238 -28.667 1.00 86.19 481 THR A O 1
ATOM 3605 N N . GLY A 1 482 ? -8.321 13.513 -30.708 1.00 83.75 482 GLY A N 1
ATOM 3606 C CA . GLY A 1 482 ? -9.440 12.957 -31.480 1.00 83.75 482 GLY A CA 1
ATOM 3607 C C . GLY A 1 482 ? -9.920 11.559 -31.088 1.00 83.75 482 GLY A C 1
ATOM 3608 O O . GLY A 1 482 ? -11.023 11.178 -31.464 1.00 83.75 482 GLY A O 1
ATOM 3609 N N . ASN A 1 483 ? -9.140 10.807 -30.309 1.00 80.31 483 ASN A N 1
ATOM 3610 C CA . ASN A 1 483 ? -9.490 9.453 -29.872 1.00 80.31 483 ASN A CA 1
ATOM 3611 C C . ASN A 1 483 ? -10.134 9.409 -28.477 1.00 80.31 483 ASN A C 1
ATOM 3613 O O . ASN A 1 483 ? -10.548 8.337 -28.032 1.00 80.31 483 ASN A O 1
ATOM 3617 N N . GLN A 1 484 ? -10.238 10.550 -27.793 1.00 86.62 484 GLN A N 1
ATOM 3618 C CA . GLN A 1 484 ? -10.657 10.620 -26.394 1.00 86.62 484 GLN A CA 1
ATOM 3619 C C . GLN A 1 484 ? -12.105 11.082 -26.259 1.00 86.62 484 GLN A C 1
ATOM 3621 O O . GLN A 1 484 ? -12.558 11.997 -26.948 1.00 86.62 484 GLN A O 1
ATOM 3626 N N . LYS A 1 485 ? -12.838 10.457 -25.342 1.00 88.62 485 LYS A N 1
ATOM 3627 C CA . LYS A 1 485 ? -14.088 10.976 -24.805 1.00 88.62 485 LYS A CA 1
ATOM 3628 C C . LYS A 1 485 ? -13.761 12.093 -23.824 1.00 88.62 485 LYS A C 1
ATOM 3630 O O . LYS A 1 485 ? -13.047 11.895 -22.851 1.00 88.62 485 LYS A O 1
ATOM 3635 N N . VAL A 1 486 ? -14.318 13.263 -24.061 1.00 92.00 486 VAL A N 1
ATOM 3636 C CA . VAL A 1 486 ? -14.146 14.435 -23.215 1.00 92.00 486 VAL A CA 1
ATOM 3637 C C . VAL A 1 486 ? -15.356 14.567 -22.307 1.00 92.00 486 VAL A C 1
ATOM 3639 O O . VAL A 1 486 ? -16.490 14.488 -22.771 1.00 92.00 486 VAL A O 1
ATOM 3642 N N . ILE A 1 487 ? -15.138 14.785 -21.017 1.00 90.62 487 ILE A N 1
ATOM 3643 C CA . ILE A 1 487 ? -16.194 15.079 -20.050 1.00 90.62 487 ILE A CA 1
ATOM 3644 C C . ILE A 1 487 ? -15.954 16.475 -19.485 1.00 90.62 487 ILE A C 1
ATOM 3646 O O . ILE A 1 487 ? -14.953 16.726 -18.814 1.00 90.62 487 ILE A O 1
ATOM 3650 N N . ILE A 1 488 ? -16.893 17.385 -19.717 1.00 94.50 488 ILE A N 1
ATOM 3651 C CA . ILE A 1 488 ? -16.865 18.714 -19.105 1.00 94.50 488 ILE A CA 1
ATOM 3652 C C . ILE A 1 488 ? -17.684 18.650 -17.818 1.00 94.50 488 ILE A C 1
ATOM 3654 O O . ILE A 1 488 ? -18.878 18.340 -17.841 1.00 94.50 488 ILE A O 1
ATOM 3658 N N . GLN A 1 489 ? -17.000 18.870 -16.698 1.00 90.94 489 GLN A N 1
ATOM 3659 C CA . GLN A 1 489 ? -17.526 18.728 -15.343 1.00 90.94 489 GLN A CA 1
ATOM 3660 C C . GLN A 1 489 ? -18.507 19.861 -14.982 1.00 90.94 489 GLN A C 1
ATOM 3662 O O . GLN A 1 489 ? -18.494 20.918 -15.626 1.00 90.94 489 GLN A O 1
ATOM 3667 N N . PRO A 1 490 ? -19.344 19.670 -13.940 1.00 89.00 490 PRO A N 1
ATOM 3668 C CA . PRO A 1 490 ? -20.325 20.668 -13.529 1.00 89.00 490 PRO A CA 1
ATOM 3669 C C . PRO A 1 490 ? -19.703 22.041 -13.267 1.00 89.00 490 PRO A C 1
ATOM 3671 O O . PRO A 1 490 ? -18.755 22.163 -12.498 1.00 89.00 490 PRO A O 1
ATOM 3674 N N . GLY A 1 491 ? -20.259 23.085 -13.885 1.00 83.62 491 GLY A N 1
ATOM 3675 C CA . GLY A 1 491 ? -19.817 24.469 -13.691 1.00 83.62 491 GLY A CA 1
ATOM 3676 C C . GLY A 1 491 ? -18.529 24.867 -14.423 1.00 83.62 491 GLY A C 1
ATOM 3677 O O . GLY A 1 491 ? -18.137 26.031 -14.339 1.00 83.62 491 GLY A O 1
ATOM 3678 N N . HIS A 1 492 ? -17.879 23.957 -15.158 1.00 94.19 492 HIS A N 1
ATOM 3679 C CA . HIS A 1 492 ? -16.719 24.290 -15.989 1.00 94.19 492 HIS A CA 1
ATOM 3680 C C . HIS A 1 492 ? -17.153 24.786 -17.372 1.00 94.19 492 HIS A C 1
ATOM 3682 O O . HIS A 1 492 ? -18.097 24.259 -17.962 1.00 94.19 492 HIS A O 1
ATOM 3688 N N . ILE A 1 493 ? -16.441 25.784 -17.902 1.00 96.44 493 ILE A N 1
ATOM 3689 C CA . ILE A 1 493 ? -16.619 26.309 -19.261 1.00 96.44 493 ILE A CA 1
ATOM 3690 C C . ILE A 1 493 ? -15.331 26.060 -20.047 1.00 96.44 493 ILE A C 1
ATOM 3692 O O . ILE A 1 493 ? -14.295 26.648 -19.739 1.00 96.44 493 ILE A O 1
ATOM 3696 N N . VAL A 1 494 ? -15.388 25.212 -21.070 1.00 96.31 494 VAL A N 1
ATOM 3697 C CA . VAL A 1 494 ? -14.261 24.969 -21.981 1.00 96.31 494 VAL A CA 1
ATOM 3698 C C . VAL A 1 494 ? -14.473 25.752 -23.271 1.00 96.31 494 VAL A C 1
ATOM 3700 O O . VAL A 1 494 ? -15.560 25.686 -23.839 1.00 96.31 494 VAL A O 1
ATOM 3703 N N . ARG A 1 495 ? -13.458 26.476 -23.759 1.00 96.69 495 ARG A N 1
ATOM 3704 C CA . ARG A 1 495 ? -13.551 27.263 -25.002 1.00 96.69 495 ARG A CA 1
ATOM 3705 C C . ARG A 1 495 ? -12.707 26.689 -26.130 1.00 96.69 495 ARG A C 1
ATOM 3707 O O . ARG A 1 495 ? -11.522 26.441 -25.953 1.00 96.69 495 ARG A O 1
ATOM 3714 N N . ILE A 1 496 ? -13.279 26.567 -27.320 1.00 95.94 496 ILE A N 1
ATOM 3715 C CA . ILE A 1 496 ? -12.542 26.311 -28.561 1.00 95.94 496 ILE A CA 1
ATOM 3716 C C . ILE A 1 496 ? -12.431 27.644 -29.294 1.00 95.94 496 ILE A C 1
ATOM 3718 O O . ILE A 1 496 ? -13.411 28.127 -29.861 1.00 95.94 496 ILE A O 1
ATOM 3722 N N . ASN A 1 497 ? -11.252 28.257 -29.241 1.00 92.88 497 ASN A N 1
ATOM 3723 C CA . ASN A 1 497 ? -11.046 29.649 -29.627 1.00 92.88 497 ASN A CA 1
ATOM 3724 C C . ASN A 1 497 ? -10.201 29.765 -30.903 1.00 92.88 497 ASN A C 1
ATOM 3726 O O . ASN A 1 497 ? -8.978 29.776 -30.843 1.00 92.88 497 ASN A O 1
ATOM 3730 N N . GLY A 1 498 ? -10.853 29.816 -32.069 1.00 89.25 498 GLY A N 1
ATOM 3731 C CA . GLY A 1 498 ? -10.171 29.937 -33.368 1.00 89.25 498 GLY A CA 1
ATOM 3732 C C . GLY A 1 498 ? -9.273 28.759 -33.756 1.00 89.25 498 GLY A C 1
ATOM 3733 O O . GLY A 1 498 ? -8.462 28.878 -34.673 1.00 89.25 498 GLY A O 1
ATOM 3734 N N . LEU A 1 499 ? -9.426 27.620 -33.077 1.00 88.38 499 LEU A N 1
ATOM 3735 C CA . LEU A 1 499 ? -8.676 26.389 -33.312 1.00 88.38 499 LEU A CA 1
ATOM 3736 C C . LEU A 1 499 ? -9.568 25.302 -33.903 1.00 88.38 499 LEU A C 1
ATOM 3738 O O . LEU A 1 499 ? -10.755 25.232 -33.596 1.00 88.38 499 LEU A O 1
ATOM 3742 N N . SER A 1 500 ? -8.971 24.417 -34.701 1.00 91.19 500 SER A N 1
ATOM 3743 C CA . SER A 1 500 ? -9.575 23.131 -35.058 1.00 91.19 500 SER A CA 1
ATOM 3744 C C . SER A 1 500 ? -9.060 22.060 -34.104 1.00 91.19 500 SER A C 1
ATOM 3746 O O . SER A 1 500 ? -7.879 21.722 -34.131 1.00 91.19 500 SER A O 1
ATOM 3748 N N . VAL A 1 501 ? -9.941 21.549 -33.250 1.00 91.00 501 VAL A N 1
ATOM 3749 C CA . VAL A 1 501 ? -9.647 20.513 -32.252 1.00 91.00 501 VAL A CA 1
ATOM 3750 C C . VAL A 1 501 ? -10.466 19.259 -32.547 1.00 91.00 501 VAL A C 1
ATOM 3752 O O . VAL A 1 501 ? -11.433 19.304 -33.308 1.00 91.00 501 VAL A O 1
ATOM 3755 N N . SER A 1 502 ? -10.087 18.122 -31.965 1.00 90.12 502 SER A N 1
ATOM 3756 C CA . SER A 1 502 ? -10.794 16.858 -32.186 1.00 90.12 502 SER A CA 1
ATOM 3757 C C . SER A 1 502 ? -11.015 16.087 -30.890 1.00 90.12 502 SER A C 1
ATOM 3759 O O . SER A 1 502 ? -10.190 16.146 -29.981 1.00 90.12 502 SER A O 1
ATOM 3761 N N . ALA A 1 503 ? -12.127 15.356 -30.828 1.00 90.88 503 ALA A N 1
ATOM 3762 C CA . ALA A 1 503 ? -12.452 14.399 -29.773 1.00 90.88 503 ALA A CA 1
ATOM 3763 C C . ALA A 1 503 ? -13.224 13.207 -30.359 1.00 90.88 503 ALA A C 1
ATOM 3765 O O . ALA A 1 503 ? -13.836 13.309 -31.420 1.00 90.88 503 ALA A O 1
ATOM 3766 N N . LYS A 1 504 ? -13.250 12.076 -29.656 1.00 86.81 504 LYS A N 1
ATOM 3767 C CA . LYS A 1 504 ? -14.106 10.932 -30.012 1.00 86.81 504 LYS A CA 1
ATOM 3768 C C . LYS A 1 504 ? -15.565 11.224 -29.669 1.00 86.81 504 LYS A C 1
ATOM 3770 O O . LYS A 1 504 ? -16.480 10.970 -30.445 1.00 86.81 504 LYS A O 1
ATOM 3775 N N . GLU A 1 505 ? -15.775 11.795 -28.493 1.00 89.44 505 GLU A N 1
ATOM 3776 C CA . GLU A 1 505 ? -17.080 12.178 -27.959 1.00 89.44 505 GLU A CA 1
ATOM 3777 C C . GLU A 1 505 ? -16.873 13.353 -26.998 1.00 89.44 505 GLU A C 1
ATOM 3779 O O . GLU A 1 505 ? -15.817 13.448 -26.377 1.00 89.44 505 GLU A O 1
ATOM 3784 N N . VAL A 1 506 ? -17.869 14.223 -26.834 1.00 92.38 506 VAL A N 1
ATOM 3785 C CA . VAL A 1 506 ? -17.902 15.201 -25.738 1.00 92.38 506 VAL A CA 1
ATOM 3786 C C . VAL A 1 506 ? -19.199 15.022 -24.954 1.00 92.38 506 VAL A C 1
ATOM 3788 O O . VAL A 1 506 ? -20.281 15.051 -25.532 1.00 92.38 506 VAL A O 1
ATOM 3791 N N . SER A 1 507 ? -19.087 14.857 -23.638 1.00 91.12 507 SER A N 1
ATOM 3792 C CA . SER A 1 507 ? -20.199 14.786 -22.694 1.00 91.12 507 SER A CA 1
ATOM 3793 C C . SER A 1 507 ? -20.173 15.997 -21.766 1.00 91.12 507 SER A C 1
ATOM 3795 O O . SER A 1 507 ? -19.148 16.310 -21.158 1.00 91.12 507 SER A O 1
ATOM 3797 N N . LEU A 1 508 ? -21.308 16.683 -21.653 1.00 92.69 508 LEU A N 1
ATOM 3798 C CA . LEU A 1 508 ? -21.479 17.855 -20.798 1.00 92.69 508 LEU A CA 1
ATOM 3799 C C . LEU A 1 508 ? -22.241 17.440 -19.539 1.00 92.69 508 LEU A C 1
ATOM 3801 O O . LEU A 1 508 ? -23.454 17.243 -19.578 1.00 92.69 508 LEU A O 1
ATOM 3805 N N . VAL A 1 509 ? -21.548 17.308 -18.410 1.00 84.56 509 VAL A N 1
ATOM 3806 C CA . VAL A 1 509 ? -22.174 16.971 -17.125 1.00 84.56 509 VAL A CA 1
ATOM 3807 C C . VAL A 1 509 ? -22.413 18.275 -16.375 1.00 84.56 509 VAL A C 1
ATOM 3809 O O . VAL A 1 509 ? -21.616 18.652 -15.531 1.00 84.56 509 VAL A O 1
ATOM 3812 N N . ASN A 1 510 ? -23.474 19.012 -16.723 1.00 79.81 510 ASN A N 1
ATOM 3813 C CA . ASN A 1 510 ? -23.748 20.370 -16.210 1.00 79.81 510 ASN A CA 1
ATOM 3814 C C . ASN A 1 510 ? -22.595 21.380 -16.423 1.00 79.81 510 ASN A C 1
ATOM 3816 O O . ASN A 1 510 ? -22.473 22.357 -15.681 1.00 79.81 510 ASN A O 1
ATOM 3820 N N . GLY A 1 511 ? -21.739 21.131 -17.414 1.00 88.56 511 GLY A N 1
ATOM 3821 C CA . GLY A 1 511 ? -20.698 22.044 -17.884 1.00 88.56 511 GLY A CA 1
ATOM 3822 C C . GLY A 1 511 ? -21.032 22.638 -19.255 1.00 88.56 511 GLY A C 1
ATOM 3823 O O . GLY A 1 511 ? -22.020 22.252 -19.884 1.00 88.56 511 GLY A O 1
ATOM 3824 N N . THR A 1 512 ? -20.192 23.553 -19.731 1.00 95.88 512 THR A N 1
ATOM 3825 C CA . THR A 1 512 ? -20.401 24.301 -20.980 1.00 95.88 512 THR A CA 1
ATOM 3826 C C . THR A 1 512 ? -19.211 24.140 -21.923 1.00 95.88 512 THR A C 1
ATOM 3828 O O . THR A 1 512 ? -18.059 24.231 -21.500 1.00 95.88 512 THR A O 1
ATOM 3831 N N . LEU A 1 513 ? -19.493 23.945 -23.213 1.00 95.44 513 LEU A N 1
ATOM 3832 C CA . LEU A 1 513 ? -18.513 24.030 -24.294 1.00 95.44 513 LEU A CA 1
ATOM 3833 C C . LEU A 1 513 ? -18.850 25.233 -25.183 1.00 95.44 513 LEU A C 1
ATOM 3835 O O . LEU A 1 513 ? -19.882 25.230 -25.850 1.00 95.44 513 LEU A O 1
ATOM 3839 N N . ASP A 1 514 ? -17.966 26.224 -25.215 1.00 95.19 514 ASP A N 1
ATOM 3840 C CA . ASP A 1 514 ? -18.110 27.433 -26.026 1.00 95.19 514 ASP A CA 1
ATOM 3841 C C . ASP A 1 514 ? -17.211 27.353 -27.261 1.00 95.19 514 ASP A C 1
ATOM 3843 O O . ASP A 1 514 ? -15.995 27.202 -27.156 1.00 95.19 514 ASP A O 1
ATOM 3847 N N . VAL A 1 515 ? -17.787 27.515 -28.448 1.00 92.38 515 VAL A N 1
ATOM 3848 C CA . VAL A 1 515 ? -17.023 27.612 -29.697 1.00 92.38 515 VAL A CA 1
ATOM 3849 C C . VAL A 1 515 ? -17.011 29.069 -30.139 1.00 92.38 515 VAL A C 1
ATOM 3851 O O . VAL A 1 515 ? -18.053 29.637 -30.460 1.00 92.38 515 VAL A O 1
ATOM 3854 N N . VAL A 1 516 ? -15.834 29.694 -30.126 1.00 89.81 516 VAL A N 1
ATOM 3855 C CA . VAL A 1 516 ? -15.659 31.132 -30.375 1.00 89.81 516 VAL A CA 1
ATOM 3856 C C . VAL A 1 516 ? -14.584 31.385 -31.432 1.00 89.81 516 VAL A C 1
ATOM 3858 O O . VAL A 1 516 ? -13.743 30.531 -31.705 1.00 89.81 516 VAL A O 1
ATOM 3861 N N . ASN A 1 517 ? -14.625 32.562 -32.065 1.00 90.62 517 ASN A N 1
ATOM 3862 C CA . ASN A 1 517 ? -13.654 33.000 -33.080 1.00 90.62 517 ASN A CA 1
ATOM 3863 C C . ASN A 1 517 ? -13.431 31.997 -34.231 1.00 90.62 517 ASN A C 1
ATOM 3865 O O . ASN A 1 517 ? -12.304 31.809 -34.673 1.00 90.62 517 ASN A O 1
ATOM 3869 N N . ASN A 1 518 ? -14.501 31.368 -34.732 1.00 88.81 518 ASN A N 1
ATOM 3870 C CA . ASN A 1 518 ? -14.456 30.308 -35.755 1.00 88.81 518 ASN A CA 1
ATOM 3871 C C . ASN A 1 518 ? -13.697 29.040 -35.321 1.00 88.81 518 ASN A C 1
ATOM 3873 O O . ASN A 1 518 ? -13.121 28.347 -36.158 1.00 88.81 518 ASN A O 1
ATOM 3877 N N . GLY A 1 519 ? -13.696 28.727 -34.023 1.00 87.88 519 GLY A N 1
ATOM 3878 C CA . GLY A 1 519 ? -13.273 27.416 -33.544 1.00 87.88 519 GLY A CA 1
ATOM 3879 C C . GLY A 1 519 ? -14.078 26.281 -34.189 1.00 87.88 519 GLY A C 1
ATOM 3880 O O . GLY A 1 519 ? -15.225 26.463 -34.600 1.00 87.88 519 GLY A O 1
ATOM 3881 N N . LEU A 1 520 ? -13.473 25.102 -34.272 1.00 90.44 520 LEU A N 1
ATOM 3882 C CA . LEU A 1 520 ? -14.072 23.905 -34.846 1.00 90.44 520 LEU A CA 1
ATOM 3883 C C . LEU A 1 520 ? -13.769 22.706 -33.950 1.00 90.44 520 LEU A C 1
ATOM 3885 O O . LEU A 1 520 ? -12.616 22.461 -33.605 1.00 90.44 520 LEU A O 1
ATOM 3889 N N . LEU A 1 521 ? -14.808 21.949 -33.604 1.00 91.88 521 LEU A N 1
ATOM 3890 C CA . LEU A 1 521 ? -14.687 20.644 -32.964 1.00 91.88 521 LEU A CA 1
ATOM 3891 C C . LEU A 1 521 ? -15.013 19.558 -33.987 1.00 91.88 521 LEU A C 1
ATOM 3893 O O . LEU A 1 521 ? -16.135 19.509 -34.486 1.00 91.88 521 LEU A O 1
ATOM 3897 N N . LEU A 1 522 ? -14.054 18.677 -34.252 1.00 89.75 522 LEU A N 1
ATOM 3898 C CA . LEU A 1 522 ? -14.238 17.483 -35.072 1.00 89.75 522 LEU A CA 1
ATOM 3899 C C . LEU A 1 522 ? -14.505 16.280 -34.165 1.00 89.75 522 LEU A C 1
ATOM 3901 O O . LEU A 1 522 ? -13.679 15.946 -33.311 1.00 89.75 522 LEU A O 1
ATOM 3905 N N . LEU A 1 523 ? -15.647 15.621 -34.352 1.00 88.50 523 LEU A N 1
ATOM 3906 C CA . LEU A 1 523 ? -16.005 14.420 -33.598 1.00 88.50 523 LEU A CA 1
ATOM 3907 C C . LEU A 1 523 ? -15.732 13.174 -34.439 1.00 88.50 523 LEU A C 1
ATOM 3909 O O . LEU A 1 523 ? -16.181 13.085 -35.577 1.00 88.50 523 LEU A O 1
ATOM 3913 N N . ASN A 1 524 ? -15.012 12.197 -33.883 1.00 75.38 524 ASN A N 1
ATOM 3914 C CA . ASN A 1 524 ? -14.626 10.959 -34.582 1.00 75.38 524 ASN A CA 1
ATOM 3915 C C . ASN A 1 524 ? -13.836 11.180 -35.893 1.00 75.38 524 ASN A C 1
ATOM 3917 O O . ASN A 1 524 ? -13.853 10.325 -36.777 1.00 75.38 524 ASN A O 1
ATOM 3921 N N . GLY A 1 525 ? -13.143 12.316 -36.031 1.00 56.66 525 GLY A N 1
ATOM 3922 C CA . GLY A 1 525 ? -12.343 12.627 -37.223 1.00 56.66 525 GLY A CA 1
ATOM 3923 C C . GLY A 1 525 ? -13.156 12.902 -38.498 1.00 56.66 525 GLY A C 1
ATOM 3924 O O . GLY A 1 525 ? -12.615 12.741 -39.593 1.00 56.66 525 GLY A O 1
ATOM 3925 N N . GLN A 1 526 ? -14.431 13.288 -38.363 1.00 48.53 526 GLN A N 1
ATOM 3926 C CA . GLN A 1 526 ? -15.319 13.722 -39.450 1.00 48.53 526 GLN A CA 1
ATOM 3927 C C . GLN A 1 526 ? -15.640 15.211 -39.338 1.00 48.53 526 GLN A C 1
ATOM 3929 O O . GLN A 1 526 ? -15.810 15.692 -38.190 1.00 48.53 526 GLN A O 1
#

Foldseek 3Di:
DDWQDKDAQPLDRQKMWTFAQQAIKIFNGVPDPDTDIDHPCPPNGGGGWRDWDADPVFGKIKIQTDPPGIDIDCCSGQQNHDWAKAWPDADDQEDEAFDKDKIAIDITYDFDPPKKKWKWKAAQQQDPPPPIDTQWIDPDRITIGHRHQDPSRDWHRAMWMWIFIVGPTDIYDTHDDHTYDHHAKDWDPPDFDWADFAQFWTKTKTAIQFWWKKKKAKWFPPFDFADLVQRVVCHGNVRAHGQDIDMFGHGGHPDMTMDTDGQEHGQGKIKMWMDIAHPDPRGHDPPDGTDIDIDTHHDDGQAAADEAAQQECPQQQEQAWKDFPPWPPTDHRPGADVRQEAEAERDAIEDEAQDKTKMKTFTDADPVRDGFFKKKWKFWQQQSNNYTDQVRTQDTDDDLGDDRMDMDMRGHHNPRDFHKTKMKMKMAGSNQHIDRHRHYYGHYIHMYIYIYTHDNQQEKEQPAADEQQQLNRTDVSGHAAQNHEYEYDAPHEYEQECDEGHHQHYHYHNYYYHYYPPGHYHHNND

Organism: NCBI:txid2654236

InterPro domains:
  IPR045474 GEVED domain [PF20009] (376-453)

pLDDT: mean 89.52, std 7.81, range [48.53, 98.56]

Sequence (526 aa):
MPIRYGLFNQLDMSQVMLATEMGVWATNNFLATNPTWAAINNSLAHVRCDWLHYRAADGQVAVGTHGRGMFSTDAFSTANAPISLTITSTLPASICKGLSFPIEIFATGAFSQGNEFQLELSNSSGSFTSGTVLIGTSATTTVTALIPDTEDLPVGSNYYIRAKSTAPEAFSVEAGPFTISEGGLLFAATMPVVSDPTPDGFTVAASLNAPGKAYFVVLGDNAPVPTNEQIKNGKAPDDKTALKWGVLDIPAANTTASLLVSGLMPGINYDVYFFKEATGPITSCAGELPVKRDILTSGSPLAYCVPTYSQGCSLGVVVADFQLTNTNLTYFNTGCSPGSFGYFGNTSTPLAQGQSYPFVFKTYIDSTGTYYPQHIAIWIDLNRNGTFEVSERLYRSTGTSVSNTWSGTLAIPANATPGMTRLRIRTQYAEHGTVDDPCETYAYGEAEDHLITLEDNSVIVSAQTGDWDMGTTWVGGQAPTGNQKVIIQPGHIVRINGLSVSAKEVSLVNGTLDVVNNGLLLLNGQ